Protein AF-0000000066075626 (afdb_homodimer)

Radius of gyration: 26.15 Å; Cα contacts (8 Å, |Δi|>4): 1186; chains: 2; bounding box: 45×78×62 Å

Organism: Lactiplantibacillus plantarum (strain ATCC BAA-793 / NCIMB 8826 / WCFS1) (NCBI:txid220668)

Nearest PDB structures (foldseek):
  1mtz-assembly1_A  TM=9.078E-01  e=2.687E-27  Thermoplasma acidophilum
  1xrl-assembly1_A  TM=9.075E-01  e=3.908E-27  Thermoplasma acidophilum
  1xrr-assembly1_A  TM=9.097E-01  e=1.747E-26  Thermoplasma acidophilum
  1xqx-assembly1_A  TM=9.110E-01  e=3.471E-26  Thermoplasma acidophilum
  1xqv-assembly1_A  TM=8.934E-01  e=1.542E-26  Thermoplasma acidophilum

Sequence (574 aa):
MPFNGYQTYYRIVGDRQSNKTPLVLLHGGPGSTHNYFEGFDDLAAQTGRPIVMYDQLGCGRSSIPDDDQLWQAAMWVAELRALRTYLDLPEIHLLGQSWGGMLAIIYGCDYRPQGIKSLILASTLSSARLWAQEQHRMIRLMSPVDQSAIATAERLQDFTGAAYLTANQHFMTQHASGPITADDPEFLRRSKRVGTTAYNVAWGPNEYNPTGTLADYEYTDRLQYLQMPTLVTSGTDDLCTPLVAKTMVDQLPHATWTLFPRSRHMAFIDENTAYMTRLRHWLAAHDMPFNGYQTYYRIVGDRQSNKTPLVLLHGGPGSTHNYFEGFDDLAAQTGRPIVMYDQLGCGRSSIPDDDQLWQAAMWVAELRALRTYLDLPEIHLLGQSWGGMLAIIYGCDYRPQGIKSLILASTLSSARLWAQEQHRMIRLMSPVDQSAIATAERLQDFTGAAYLTANQHFMTQHASGPITADDPEFLRRSKRVGTTAYNVAWGPNEYNPTGTLADYEYTDRLQYLQMPTLVTSGTDDLCTPLVAKTMVDQLPHATWTLFPRSRHMAFIDENTAYMTRLRHWLAAHD

InterPro domains:
  IPR000073 Alpha/beta hydrolase fold-1 [PF00561] (22-271)
  IPR002410 Peptidase S33 [PR00793] (23-31)
  IPR002410 Peptidase S33 [PR00793] (51-62)
  IPR002410 Peptidase S33 [PR00793] (94-108)
  IPR005945 Proline-specific peptidase [PIRSF005539] (1-287)
  IPR005945 Proline-specific peptidase [TIGR01250] (2-283)
  IPR029058 Alpha/Beta hydrolase fold [G3DSA:3.40.50.1820] (1-287)
  IPR029058 Alpha/Beta hydrolase fold [SSF53474] (3-283)
  IPR050266 AB hydrolase superfamily [PTHR43798] (5-284)

Structure (mmCIF, N/CA/C/O backbone):
data_AF-0000000066075626-model_v1
#
loop_
_entity.id
_entity.type
_entity.pdbx_description
1 polymer 'Proline iminopeptidase'
#
loop_
_atom_site.group_PDB
_atom_site.id
_atom_site.type_symbol
_atom_site.label_atom_id
_atom_site.label_alt_id
_atom_site.label_comp_id
_atom_site.label_asym_id
_atom_site.label_entity_id
_atom_site.label_seq_id
_atom_site.pdbx_PDB_ins_code
_atom_site.Cartn_x
_atom_site.Cartn_y
_atom_site.Cartn_z
_atom_site.occupancy
_atom_site.B_iso_or_equiv
_atom_site.auth_seq_id
_atom_site.auth_comp_id
_atom_site.auth_asym_id
_atom_site.auth_atom_id
_atom_site.pdbx_PDB_model_num
ATOM 1 N N . MET A 1 1 ? 5.383 -37.25 -12.672 1 98.31 1 MET A N 1
ATOM 2 C CA . MET A 1 1 ? 4.355 -37.875 -11.828 1 98.31 1 MET A CA 1
ATOM 3 C C . MET A 1 1 ? 3.074 -38.094 -12.625 1 98.31 1 MET A C 1
ATOM 5 O O . MET A 1 1 ? 2.586 -37.219 -13.312 1 98.31 1 MET A O 1
ATOM 9 N N . PRO A 1 2 ? 2.605 -39.344 -12.594 1 98.19 2 PRO A N 1
ATOM 10 C CA . PRO A 1 2 ? 1.289 -39.531 -13.203 1 98.19 2 PRO A CA 1
ATOM 11 C C . PRO A 1 2 ? 0.173 -38.812 -12.445 1 98.19 2 PRO A C 1
ATOM 13 O O . PRO A 1 2 ? 0.183 -38.781 -11.211 1 98.19 2 PRO A O 1
ATOM 16 N N . PHE A 1 3 ? -0.754 -38.25 -13.25 1 97.94 3 PHE A N 1
ATOM 17 C CA . PHE A 1 3 ? -1.893 -37.562 -12.648 1 97.94 3 PHE A CA 1
ATOM 18 C C . PHE A 1 3 ? -3.098 -37.594 -13.578 1 97.94 3 PHE A C 1
ATOM 20 O O . PHE A 1 3 ? -3.111 -36.906 -14.602 1 97.94 3 PHE A O 1
ATOM 27 N N . ASN A 1 4 ? -4.156 -38.344 -13.266 1 96 4 ASN A N 1
ATOM 28 C CA . ASN A 1 4 ? -5.43 -38.406 -13.977 1 96 4 ASN A CA 1
ATOM 29 C C . ASN A 1 4 ? -5.227 -38.656 -15.469 1 96 4 ASN A C 1
ATOM 31 O O . ASN A 1 4 ? -5.805 -37.938 -16.297 1 96 4 ASN A O 1
ATOM 35 N N . GLY A 1 5 ? -4.363 -39.469 -15.789 1 97.44 5 GLY A N 1
ATOM 36 C CA . GLY A 1 5 ? -4.113 -39.812 -17.188 1 97.44 5 GLY A CA 1
ATOM 37 C C . GLY A 1 5 ? -3.127 -38.875 -17.844 1 97.44 5 GLY A C 1
ATOM 38 O O . GLY A 1 5 ? -2.793 -39.031 -19.016 1 97.44 5 GLY A O 1
ATOM 39 N N . TYR A 1 6 ? -2.67 -37.844 -17.109 1 98.12 6 TYR A N 1
ATOM 40 C CA . TYR A 1 6 ? -1.671 -36.906 -17.578 1 98.12 6 TYR A CA 1
ATOM 41 C C . TYR A 1 6 ? -0.373 -37.031 -16.797 1 98.12 6 TYR A C 1
ATOM 43 O O . TYR A 1 6 ? -0.184 -38 -16.047 1 98.12 6 TYR A O 1
ATOM 51 N N . GLN A 1 7 ? 0.55 -36.125 -17.109 1 98.44 7 GLN A N 1
ATOM 52 C CA . GLN A 1 7 ? 1.837 -36.125 -16.422 1 98.44 7 GLN A CA 1
ATOM 53 C C . GLN A 1 7 ? 2.17 -34.75 -15.891 1 98.44 7 GLN A C 1
ATOM 55 O O . GLN A 1 7 ? 1.981 -33.75 -16.578 1 98.44 7 GLN A O 1
ATOM 60 N N . THR A 1 8 ? 2.602 -34.719 -14.68 1 98.62 8 THR A N 1
ATOM 61 C CA . THR A 1 8 ? 3.082 -33.5 -14.047 1 98.62 8 THR A CA 1
ATOM 62 C C . THR A 1 8 ? 4.602 -33.531 -13.898 1 98.62 8 THR A C 1
ATOM 64 O O . THR A 1 8 ? 5.156 -34.469 -13.336 1 98.62 8 THR A O 1
ATOM 67 N N . TYR A 1 9 ? 5.238 -32.562 -14.453 1 98.75 9 TYR A N 1
ATOM 68 C CA . TYR A 1 9 ? 6.676 -32.406 -14.258 1 98.75 9 TYR A CA 1
ATOM 69 C C . TYR A 1 9 ? 6.969 -31.75 -12.906 1 98.75 9 TYR A C 1
A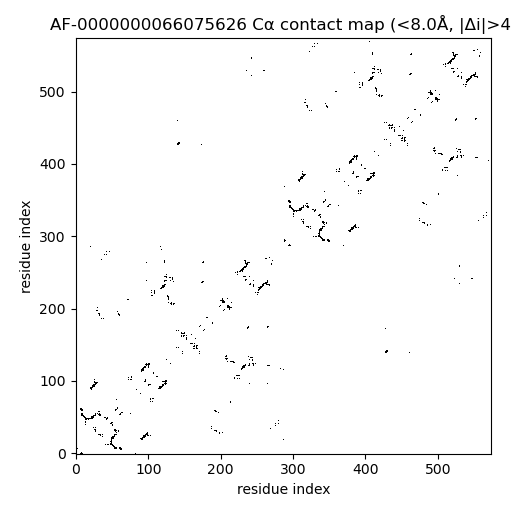TOM 71 O O . TYR A 1 9 ? 6.305 -30.781 -12.516 1 98.75 9 TYR A O 1
ATOM 79 N N . TYR A 1 10 ? 7.926 -32.281 -12.188 1 98.56 10 TYR A N 1
ATOM 80 C CA . TYR A 1 10 ? 8.398 -31.641 -10.961 1 98.56 10 TYR A CA 1
ATOM 81 C C . TYR A 1 10 ? 9.922 -31.656 -10.891 1 98.56 10 TYR A C 1
ATOM 83 O O . TYR A 1 10 ? 10.57 -32.438 -11.578 1 98.56 10 TYR A O 1
ATOM 91 N N . ARG A 1 11 ? 10.461 -30.719 -10.133 1 98.25 11 ARG A N 1
ATOM 92 C CA . ARG A 1 11 ? 11.883 -30.562 -9.859 1 98.25 11 ARG A CA 1
ATOM 93 C C . ARG A 1 11 ? 12.141 -30.406 -8.367 1 98.25 11 ARG A C 1
ATOM 95 O O . ARG A 1 11 ? 11.445 -29.656 -7.684 1 98.25 11 ARG A O 1
ATOM 102 N N . ILE A 1 12 ? 13.031 -31.219 -7.828 1 98 12 ILE A N 1
ATOM 103 C CA . ILE A 1 12 ? 13.445 -31.109 -6.434 1 98 12 ILE A CA 1
ATOM 104 C C . ILE A 1 12 ? 14.898 -30.656 -6.359 1 98 12 ILE A C 1
ATOM 106 O O . ILE A 1 12 ? 15.766 -31.219 -7.039 1 98 12 ILE A O 1
ATOM 110 N N . VAL A 1 13 ? 15.117 -29.656 -5.641 1 97.56 13 VAL A N 1
ATOM 111 C CA . VAL A 1 13 ? 16.469 -29.203 -5.355 1 97.56 13 VAL A CA 1
ATOM 112 C C . VAL A 1 13 ? 16.75 -29.312 -3.855 1 97.56 13 VAL A C 1
ATOM 114 O O . VAL A 1 13 ? 15.828 -29.203 -3.041 1 97.56 13 VAL A O 1
ATOM 117 N N . GLY A 1 14 ? 17.969 -29.531 -3.482 1 94.56 14 GLY A N 1
ATOM 118 C CA . GLY A 1 14 ? 18.312 -29.719 -2.082 1 94.56 14 GLY A CA 1
ATOM 119 C C . GLY A 1 14 ? 18.391 -31.172 -1.671 1 94.56 14 GLY A C 1
ATOM 120 O O . GLY A 1 14 ? 18.359 -32.062 -2.521 1 94.56 14 GLY A O 1
ATOM 121 N N . ASP A 1 15 ? 18.5 -31.469 -0.372 1 90.25 15 ASP A N 1
ATOM 122 C CA . ASP A 1 15 ? 18.688 -32.812 0.186 1 90.25 15 ASP A CA 1
ATOM 123 C C . ASP A 1 15 ? 17.359 -33.406 0.667 1 90.25 15 ASP A C 1
ATOM 125 O O . ASP A 1 15 ? 16.797 -32.938 1.667 1 90.25 15 ASP A O 1
ATOM 129 N N . ARG A 1 16 ? 16.922 -34.406 0.054 1 90.25 16 ARG A N 1
ATOM 130 C CA . ARG A 1 16 ? 15.641 -35.031 0.417 1 90.25 16 ARG A CA 1
ATOM 131 C C . ARG A 1 16 ? 15.727 -35.719 1.777 1 90.25 16 ARG A C 1
ATOM 133 O O . ARG A 1 16 ? 14.703 -36 2.402 1 90.25 16 ARG A O 1
ATOM 140 N N . GLN A 1 17 ? 16.969 -35.938 2.18 1 90.88 17 GLN A N 1
ATOM 141 C CA . GLN A 1 17 ? 17.172 -36.594 3.473 1 90.88 17 GLN A CA 1
ATOM 142 C C . GLN A 1 17 ? 17.359 -35.562 4.582 1 90.88 17 GLN A C 1
ATOM 144 O O . GLN A 1 17 ? 17.578 -35.906 5.738 1 90.88 17 GLN A O 1
ATOM 149 N N . SER A 1 18 ? 17.234 -34.375 4.164 1 93.62 18 SER A N 1
ATOM 150 C CA . SER A 1 18 ? 17.375 -33.281 5.133 1 93.62 18 SER A CA 1
ATOM 151 C C . SER A 1 18 ? 16.297 -33.344 6.199 1 93.62 18 SER A C 1
ATOM 153 O O . SER A 1 18 ? 15.18 -33.812 5.934 1 93.62 18 SER A O 1
ATOM 155 N N . ASN A 1 19 ? 16.641 -32.875 7.371 1 93.81 19 ASN A N 1
ATOM 156 C CA . ASN A 1 19 ? 15.656 -32.781 8.445 1 93.81 19 ASN A CA 1
ATOM 157 C C . ASN A 1 19 ? 14.836 -31.516 8.359 1 93.81 19 ASN A C 1
ATOM 159 O O . ASN A 1 19 ? 13.906 -31.312 9.141 1 93.81 19 ASN A O 1
ATOM 163 N N . LYS A 1 20 ? 15.164 -30.672 7.402 1 96.75 20 LYS A N 1
ATOM 164 C CA . LYS A 1 20 ? 14.398 -29.453 7.188 1 96.75 20 LYS A CA 1
ATOM 165 C C . LYS A 1 20 ? 13.094 -29.75 6.445 1 96.75 20 LYS A C 1
ATOM 167 O O . LYS A 1 20 ? 13.062 -30.578 5.543 1 96.75 20 LYS A O 1
ATOM 172 N N . THR A 1 21 ? 12.023 -29.078 6.93 1 97.75 21 THR A N 1
ATOM 173 C CA . THR A 1 21 ? 10.742 -29.234 6.262 1 97.75 21 THR A CA 1
ATOM 174 C C . THR A 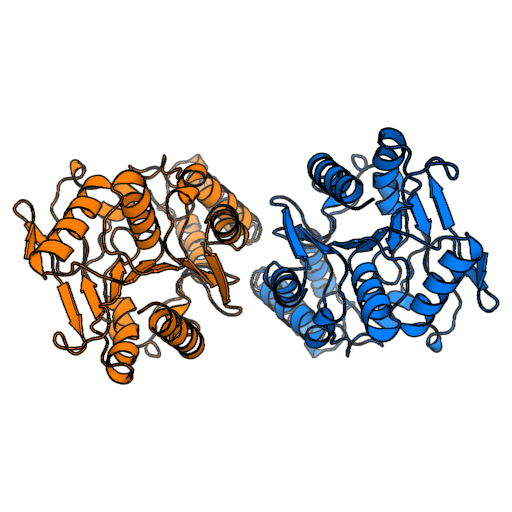1 21 ? 10.82 -28.766 4.812 1 97.75 21 THR A C 1
ATOM 176 O O . THR A 1 21 ? 11.305 -27.656 4.539 1 97.75 21 THR A O 1
ATOM 179 N N . PRO A 1 22 ? 10.367 -29.547 3.848 1 98.44 22 PRO A N 1
ATOM 180 C CA . PRO A 1 22 ? 10.406 -29.156 2.439 1 98.44 22 PRO A CA 1
ATOM 181 C C . PRO A 1 22 ? 9.547 -27.922 2.154 1 98.44 22 PRO A C 1
ATOM 183 O O . PRO A 1 22 ? 8.516 -27.734 2.803 1 98.44 22 PRO A O 1
ATOM 186 N N . LEU A 1 23 ? 10.016 -27.125 1.244 1 98.81 23 LEU A N 1
ATOM 187 C CA . LEU A 1 23 ? 9.258 -26 0.707 1 98.81 23 LEU A CA 1
ATOM 188 C C . LEU A 1 23 ? 8.68 -26.344 -0.665 1 98.81 23 LEU A C 1
ATOM 190 O O . LEU A 1 23 ? 9.43 -26.672 -1.589 1 98.81 23 LEU A O 1
ATOM 194 N N . VAL A 1 24 ? 7.375 -26.312 -0.813 1 98.94 24 VAL A N 1
ATOM 195 C CA . VAL A 1 24 ? 6.707 -26.547 -2.09 1 98.94 24 VAL A CA 1
ATOM 196 C C . VAL A 1 24 ? 6.277 -25.219 -2.693 1 98.94 24 VAL A C 1
ATOM 198 O O . VAL A 1 24 ? 5.676 -24.375 -2.012 1 98.94 24 VAL A O 1
ATOM 201 N N . LEU A 1 25 ? 6.598 -25 -3.955 1 98.94 25 LEU A N 1
ATOM 202 C CA . LEU A 1 25 ? 6.34 -23.734 -4.637 1 98.94 25 LEU A CA 1
ATOM 203 C C . LEU A 1 25 ? 5.234 -23.906 -5.672 1 98.94 25 LEU A C 1
ATOM 205 O O . LEU A 1 25 ? 5.293 -24.797 -6.516 1 98.94 25 LEU A O 1
ATOM 209 N N . LEU A 1 26 ? 4.262 -23.016 -5.59 1 98.88 26 LEU A N 1
ATOM 210 C CA . LEU A 1 26 ? 3.162 -22.969 -6.551 1 98.88 26 LEU A CA 1
ATOM 211 C C . LEU A 1 26 ? 3.277 -21.734 -7.434 1 98.88 26 LEU A C 1
ATOM 213 O O . LEU A 1 26 ? 3.078 -20.609 -6.969 1 98.88 26 LEU A O 1
ATOM 217 N N . HIS A 1 27 ? 3.557 -21.969 -8.719 1 98.56 27 HIS A N 1
ATOM 218 C CA . HIS A 1 27 ? 3.816 -20.844 -9.609 1 98.56 27 HIS A CA 1
ATOM 219 C C . HIS A 1 27 ? 2.52 -20.141 -10.016 1 98.56 27 HIS A C 1
ATOM 221 O O . HIS A 1 27 ? 1.431 -20.688 -9.812 1 98.56 27 HIS A O 1
ATOM 227 N N . GLY A 1 28 ? 2.68 -18.922 -10.523 1 97.25 28 GLY A N 1
ATOM 228 C CA . GLY A 1 28 ? 1.556 -18.094 -10.922 1 97.25 28 GLY A CA 1
ATOM 229 C C . GLY A 1 28 ? 1.048 -18.406 -12.312 1 97.25 28 GLY A C 1
ATOM 230 O O . GLY A 1 28 ? 1.459 -19.406 -12.922 1 97.25 28 GLY A O 1
ATOM 231 N N . GLY A 1 29 ? 0.07 -17.641 -12.766 1 89.5 29 GLY A N 1
ATOM 232 C CA . GLY A 1 29 ? -0.61 -17.797 -14.039 1 89.5 29 GLY A CA 1
ATOM 233 C C . GLY A 1 29 ? -2.115 -17.641 -13.938 1 89.5 29 GLY A C 1
ATOM 234 O O . GLY A 1 29 ? -2.602 -16.594 -13.484 1 89.5 29 GLY A O 1
ATOM 235 N N . PRO A 1 30 ? -2.82 -18.828 -14 1 88.94 30 PRO A N 1
ATOM 236 C CA . PRO A 1 30 ? -2.242 -20.125 -14.367 1 88.94 30 PRO A CA 1
ATOM 237 C C . PRO A 1 30 ? -1.493 -20.094 -15.695 1 88.94 30 PRO A C 1
ATOM 239 O O . PRO A 1 30 ? -1.676 -19.156 -16.484 1 88.94 30 PRO A O 1
ATOM 242 N N . GLY A 1 31 ? -0.599 -20.953 -15.844 1 92.44 31 GLY A N 1
ATOM 243 C CA . GLY A 1 31 ? 0.015 -21.125 -17.156 1 92.44 31 GLY A CA 1
ATOM 244 C C . GLY A 1 31 ? 1.416 -20.547 -17.234 1 92.44 31 GLY A C 1
ATOM 245 O O . GLY A 1 31 ? 2.035 -20.562 -18.297 1 92.44 31 GLY A O 1
ATOM 246 N N . SER A 1 32 ? 1.823 -20 -16.141 1 93.88 32 SER A N 1
ATOM 247 C CA . SER A 1 32 ? 3.244 -19.656 -16.141 1 93.88 32 SER A CA 1
ATOM 248 C C . SER A 1 32 ? 4.105 -20.922 -16.219 1 93.88 32 SER A C 1
ATOM 250 O O . SER A 1 32 ? 3.842 -21.812 -17.016 1 93.88 32 SER A O 1
ATOM 252 N N . THR A 1 33 ? 5.117 -21.203 -15.516 1 96.69 33 THR A N 1
ATOM 253 C CA . THR A 1 33 ? 6.004 -22.344 -15.312 1 96.69 33 THR A CA 1
ATOM 254 C C . THR A 1 33 ? 6.859 -22.156 -14.07 1 96.69 33 THR A C 1
ATOM 256 O O . THR A 1 33 ? 6.859 -21.078 -13.469 1 96.69 33 THR A O 1
ATOM 259 N N . HIS A 1 34 ? 7.504 -23.203 -13.719 1 97.75 34 HIS A N 1
ATOM 260 C CA . HIS A 1 34 ? 8.297 -23.141 -12.5 1 97.75 34 HIS A CA 1
ATOM 261 C C . HIS A 1 34 ? 9.578 -22.344 -12.711 1 97.75 34 HIS A C 1
ATOM 263 O O . HIS A 1 34 ? 10.289 -22.031 -11.75 1 97.75 34 HIS A O 1
ATOM 269 N N . ASN A 1 35 ? 9.992 -21.938 -13.914 1 96.94 35 ASN A N 1
ATOM 270 C CA . ASN A 1 35 ? 11.312 -21.438 -14.273 1 96.94 35 ASN A CA 1
ATOM 271 C C . ASN A 1 35 ? 11.766 -20.312 -13.352 1 96.94 35 ASN A C 1
ATOM 273 O O . ASN A 1 35 ? 12.914 -20.297 -12.914 1 96.94 35 ASN A O 1
ATOM 277 N N . TYR A 1 36 ? 10.828 -19.391 -13.094 1 96.62 36 TYR A N 1
ATOM 278 C CA . TYR A 1 36 ? 11.258 -18.234 -12.312 1 96.62 36 TYR A CA 1
ATOM 279 C C . TYR A 1 36 ? 11.531 -18.625 -10.867 1 96.62 36 TYR A C 1
ATOM 281 O O . TYR A 1 36 ? 12.188 -17.891 -10.125 1 96.62 36 TYR A O 1
ATOM 289 N N . PHE A 1 37 ? 11.078 -19.781 -10.453 1 98.19 37 PHE A N 1
ATOM 290 C CA . PHE A 1 37 ? 11.336 -20.266 -9.102 1 98.19 37 PHE A CA 1
ATOM 291 C C . PHE A 1 37 ? 12.727 -20.875 -9 1 98.19 37 PHE A C 1
ATOM 293 O O . PHE A 1 37 ? 13.211 -21.156 -7.902 1 98.19 37 PHE A O 1
ATOM 300 N N . GLU A 1 38 ? 13.391 -21.094 -10.109 1 98.06 38 GLU A N 1
ATOM 301 C CA . GLU A 1 38 ? 14.758 -21.594 -10.047 1 98.06 38 GLU A CA 1
ATOM 302 C C . GLU A 1 38 ? 15.68 -20.625 -9.312 1 98.06 38 GLU A C 1
ATOM 304 O O . GLU A 1 38 ? 16.781 -20.984 -8.898 1 98.06 38 GLU A O 1
ATOM 309 N N . GLY A 1 39 ? 15.195 -19.406 -9.141 1 96.69 39 GLY A N 1
ATOM 310 C CA . GLY A 1 39 ? 15.883 -18.438 -8.297 1 96.69 39 GLY A CA 1
ATOM 311 C C . GLY A 1 39 ? 15.984 -18.875 -6.848 1 96.69 39 GLY A C 1
ATOM 312 O O . GLY A 1 39 ? 16.766 -18.328 -6.078 1 96.69 39 GLY A O 1
ATOM 313 N N . PHE A 1 40 ? 15.227 -19.875 -6.465 1 98.12 40 PHE A N 1
ATOM 314 C CA . PHE A 1 40 ? 15.211 -20.375 -5.098 1 98.12 40 PHE A CA 1
ATOM 315 C C . PHE A 1 40 ? 16.281 -21.438 -4.906 1 98.12 40 PHE A C 1
ATOM 317 O O . PHE A 1 40 ? 16.5 -21.922 -3.789 1 98.12 40 PHE A O 1
ATOM 324 N N . ASP A 1 41 ? 17.016 -21.859 -5.941 1 97.62 41 ASP A N 1
ATOM 325 C CA . ASP A 1 41 ? 18.031 -22.891 -5.848 1 97.62 41 ASP A CA 1
ATOM 326 C C . ASP A 1 41 ? 19.094 -22.516 -4.816 1 97.62 41 ASP A C 1
ATOM 328 O O . ASP A 1 41 ? 19.594 -23.391 -4.09 1 97.62 41 ASP A O 1
ATOM 332 N N . ASP A 1 42 ? 19.422 -21.25 -4.789 1 95.62 42 ASP A N 1
ATOM 333 C CA . ASP A 1 42 ? 20.438 -20.797 -3.852 1 95.62 42 ASP A CA 1
ATOM 334 C C . ASP A 1 42 ? 19.969 -20.969 -2.406 1 95.62 42 ASP A C 1
ATOM 336 O O . ASP A 1 42 ? 20.781 -21.234 -1.518 1 95.62 42 ASP A O 1
ATOM 340 N N . LEU A 1 43 ? 18.719 -20.766 -2.203 1 97.06 43 LEU A N 1
ATOM 341 C CA . LEU A 1 43 ? 18.156 -20.984 -0.871 1 97.06 43 LEU A CA 1
ATOM 342 C C . LEU A 1 43 ? 18.344 -22.422 -0.437 1 97.06 43 LEU A C 1
ATOM 344 O O . LEU A 1 43 ? 18.719 -22.703 0.708 1 97.06 43 LEU A O 1
ATOM 348 N N . ALA A 1 44 ? 18.094 -23.359 -1.326 1 97.06 44 ALA A N 1
ATOM 349 C CA . ALA A 1 44 ? 18.297 -24.781 -1.053 1 97.06 44 ALA A CA 1
ATOM 350 C C . ALA A 1 44 ? 19.766 -25.078 -0.751 1 97.06 44 ALA A C 1
ATOM 352 O O . ALA A 1 44 ? 20.062 -25.828 0.177 1 97.06 44 ALA A O 1
ATOM 353 N N . ALA A 1 45 ? 20.609 -24.484 -1.546 1 95.25 45 ALA A N 1
ATOM 354 C CA . ALA A 1 45 ? 22.047 -24.703 -1.376 1 95.25 45 ALA A CA 1
ATOM 355 C C . ALA A 1 45 ? 22.531 -24.188 -0.023 1 95.25 45 ALA A C 1
ATOM 357 O O . ALA A 1 45 ? 23.359 -24.812 0.632 1 95.25 45 ALA A O 1
ATOM 358 N N . GLN A 1 46 ? 21.984 -23.109 0.403 1 95.19 46 GLN A N 1
ATOM 359 C CA . GLN A 1 46 ? 22.438 -22.453 1.622 1 95.19 46 GLN A CA 1
ATOM 360 C C . GLN A 1 46 ? 21.859 -23.125 2.861 1 95.19 46 GLN A C 1
ATOM 362 O O . GLN A 1 46 ? 22.5 -23.141 3.918 1 95.19 46 GLN A O 1
ATOM 367 N N . THR A 1 47 ? 20.734 -23.703 2.74 1 95.88 47 THR A N 1
ATOM 368 C CA . THR A 1 47 ? 20.047 -24.156 3.943 1 95.88 47 THR A CA 1
ATOM 369 C C . THR A 1 47 ? 19.984 -25.672 3.994 1 95.88 47 THR A C 1
ATOM 371 O O . THR A 1 47 ? 19.703 -26.266 5.043 1 95.88 47 THR A O 1
ATOM 374 N N . GLY A 1 48 ? 20.156 -26.328 2.816 1 95.5 48 GLY A N 1
ATOM 375 C CA . GLY A 1 48 ? 19.953 -27.766 2.713 1 95.5 48 GLY A CA 1
ATOM 376 C C . GLY A 1 48 ? 18.5 -28.172 2.656 1 95.5 48 GLY A C 1
ATOM 377 O O . GLY A 1 48 ? 18.188 -29.359 2.662 1 95.5 48 GLY A O 1
ATOM 378 N N . ARG A 1 49 ? 17.609 -27.234 2.621 1 97.5 49 ARG A N 1
ATOM 379 C CA . ARG A 1 49 ? 16.172 -27.484 2.6 1 97.5 49 ARG A CA 1
ATOM 380 C C . ARG A 1 49 ? 15.727 -27.984 1.227 1 97.5 49 ARG A C 1
ATOM 382 O O . ARG A 1 49 ? 16.047 -27.359 0.208 1 97.5 49 ARG A O 1
ATOM 389 N N . PRO A 1 50 ? 15.008 -29.094 1.192 1 98 50 PRO A N 1
ATOM 390 C CA . PRO A 1 50 ? 14.453 -29.469 -0.106 1 98 50 PRO A CA 1
ATOM 391 C C . PRO A 1 50 ? 13.414 -28.484 -0.616 1 98 50 PRO A C 1
ATOM 393 O O . PRO A 1 50 ? 12.531 -28.047 0.142 1 98 50 PRO A O 1
ATOM 396 N N . ILE A 1 51 ? 13.547 -28.109 -1.806 1 98.75 51 ILE A N 1
ATOM 397 C CA . ILE A 1 51 ? 12.578 -27.25 -2.473 1 98.75 51 ILE A CA 1
ATOM 398 C C . ILE A 1 51 ? 11.969 -27.984 -3.664 1 98.75 51 ILE A C 1
ATOM 400 O O . ILE A 1 51 ? 12.695 -28.484 -4.523 1 98.75 51 ILE A O 1
ATOM 404 N N . VAL A 1 52 ? 10.688 -28.062 -3.65 1 98.75 52 VAL A N 1
ATOM 405 C CA . VAL A 1 52 ? 9.945 -28.734 -4.707 1 98.75 52 VAL A CA 1
ATOM 406 C C . VAL A 1 52 ? 9.203 -27.719 -5.562 1 98.75 52 VAL A C 1
ATOM 408 O O . VAL A 1 52 ? 8.461 -26.875 -5.035 1 98.75 52 VAL A O 1
ATOM 411 N N . MET A 1 53 ? 9.414 -27.719 -6.793 1 98.81 53 MET A N 1
ATOM 412 C CA . MET A 1 53 ? 8.664 -26.922 -7.762 1 98.81 53 MET A CA 1
ATOM 413 C C . MET A 1 53 ? 8.156 -27.781 -8.906 1 98.81 53 MET A C 1
ATOM 415 O O . MET A 1 53 ? 8.688 -28.875 -9.148 1 98.81 53 MET A O 1
ATOM 419 N N . TYR A 1 54 ? 7.148 -27.344 -9.562 1 98.69 54 TYR A N 1
ATOM 420 C CA . TYR A 1 54 ? 6.586 -28.141 -10.648 1 98.69 54 TYR A CA 1
ATOM 421 C C . TYR A 1 54 ? 5.824 -27.266 -11.633 1 98.69 54 TYR A C 1
ATOM 423 O O . TYR A 1 54 ? 5.559 -26.094 -11.344 1 98.69 54 TYR A O 1
ATOM 431 N N . ASP A 1 55 ? 5.691 -27.734 -12.828 1 98.75 55 ASP A N 1
ATOM 432 C CA . ASP A 1 55 ? 4.797 -27.109 -13.805 1 98.75 55 ASP A CA 1
ATOM 433 C C . ASP A 1 55 ? 3.369 -27.641 -13.648 1 98.75 55 ASP A C 1
ATOM 435 O O . ASP A 1 55 ? 3.109 -28.828 -13.867 1 98.75 55 ASP A O 1
ATOM 439 N N . GLN A 1 56 ? 2.492 -26.781 -13.273 1 98.56 56 GLN A N 1
ATOM 440 C CA . GLN A 1 56 ? 1.091 -27.172 -13.172 1 98.56 56 GLN A CA 1
ATOM 441 C C . GLN A 1 56 ? 0.569 -27.703 -14.5 1 98.56 56 GLN A C 1
ATOM 443 O O . GLN A 1 56 ? 1.055 -27.312 -15.562 1 98.56 56 GLN A O 1
ATOM 448 N N . LEU A 1 57 ? -0.401 -28.594 -14.391 1 98.25 57 LEU A N 1
ATOM 449 C CA . LEU A 1 57 ? -1.04 -29.078 -15.609 1 98.25 57 LEU A CA 1
ATOM 450 C C . LEU A 1 57 ? -1.444 -27.922 -16.516 1 98.25 57 LEU A C 1
ATOM 452 O O . LEU A 1 57 ? -2.002 -26.922 -16.047 1 98.25 57 LEU A O 1
ATOM 456 N N . GLY A 1 58 ? -1.092 -28.031 -17.797 1 97.94 58 GLY A N 1
ATOM 457 C CA . GLY A 1 58 ? -1.494 -27.016 -18.75 1 9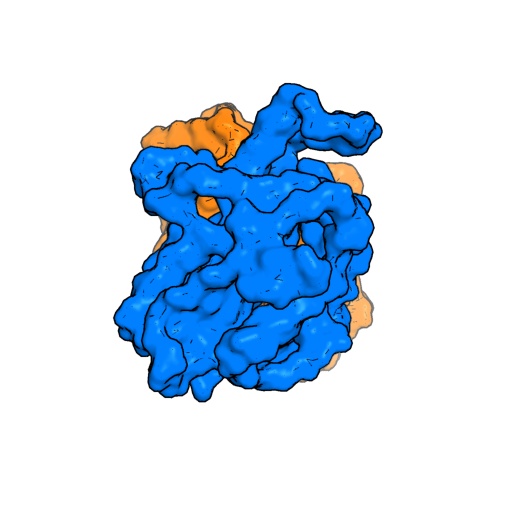7.94 58 GLY A CA 1
ATOM 458 C C . GLY A 1 58 ? -0.362 -26.078 -19.141 1 97.94 58 GLY A C 1
ATOM 459 O O . GLY A 1 58 ? -0.559 -25.156 -19.922 1 97.94 58 GLY A O 1
ATOM 460 N N . CYS A 1 59 ? 0.932 -26.344 -18.672 1 97.75 59 CYS A N 1
ATOM 461 C CA . CYS A 1 59 ? 2.033 -25.453 -19.031 1 97.75 59 CYS A CA 1
ATOM 462 C C . CYS A 1 59 ? 3.375 -26.156 -18.859 1 97.75 59 CYS A C 1
ATOM 464 O O . CYS A 1 59 ? 3.436 -27.281 -18.344 1 97.75 59 CYS A O 1
ATOM 466 N N . GLY A 1 60 ? 4.367 -25.547 -19.453 1 97.94 60 GLY A N 1
ATOM 467 C CA . GLY A 1 60 ? 5.742 -25.969 -19.25 1 97.94 60 GLY A CA 1
ATOM 468 C C . GLY A 1 60 ? 6.027 -27.375 -19.75 1 97.94 60 GLY A C 1
ATOM 469 O O . GLY A 1 60 ? 5.742 -27.688 -20.891 1 97.94 60 GLY A O 1
ATOM 470 N N . ARG A 1 61 ? 6.605 -28.188 -18.797 1 98.12 61 ARG A N 1
ATOM 471 C CA . ARG A 1 61 ? 7.02 -29.547 -19.156 1 98.12 61 ARG A CA 1
ATOM 472 C C . ARG A 1 61 ? 5.941 -30.562 -18.781 1 98.12 61 ARG A C 1
ATOM 474 O O . ARG A 1 61 ? 6.082 -31.75 -19.047 1 98.12 61 ARG A O 1
ATOM 481 N N . SER A 1 62 ? 4.859 -30.078 -18.219 1 98.56 62 SER A N 1
ATOM 482 C CA . SER A 1 62 ? 3.715 -30.938 -17.891 1 98.56 62 SER A CA 1
ATOM 483 C C . SER A 1 62 ? 2.791 -31.094 -19.109 1 98.56 62 SER A C 1
ATOM 485 O O . SER A 1 62 ? 2.967 -30.406 -20.109 1 98.56 62 SER A O 1
ATOM 487 N N . SER A 1 63 ? 1.834 -32.062 -18.969 1 98.31 63 SER A N 1
ATOM 488 C CA . SER A 1 63 ? 0.856 -32.25 -20.031 1 98.31 63 SER A CA 1
ATOM 489 C C . SER A 1 63 ? 0.047 -30.984 -20.281 1 98.31 63 SER A C 1
ATOM 491 O O . SER A 1 63 ? -0.319 -30.281 -19.328 1 98.31 63 SER A O 1
ATOM 493 N N . ILE A 1 64 ? -0.205 -30.688 -21.5 1 97.44 64 ILE A N 1
ATOM 494 C CA . ILE A 1 64 ? -1.022 -29.547 -21.906 1 97.44 64 ILE A CA 1
ATOM 495 C C . ILE A 1 64 ? -2.201 -30.031 -22.75 1 97.44 64 ILE A C 1
ATOM 497 O O . ILE A 1 64 ? -2.236 -29.812 -23.969 1 97.44 64 ILE A O 1
ATOM 501 N N . PRO A 1 65 ? -3.094 -30.625 -22.094 1 95.5 65 PRO A N 1
ATOM 502 C CA . PRO A 1 65 ? -4.234 -31.156 -22.828 1 95.5 65 PRO A CA 1
ATOM 503 C C . PRO A 1 65 ? -5.078 -30.062 -23.484 1 95.5 65 PRO A C 1
ATOM 505 O O . PRO A 1 65 ? -5.133 -28.938 -22.984 1 95.5 65 PRO A O 1
ATOM 508 N N . ASP A 1 66 ? -5.719 -30.422 -24.594 1 92.75 66 ASP A N 1
ATOM 509 C CA . ASP A 1 66 ? -6.652 -29.531 -25.281 1 92.75 66 ASP A CA 1
ATOM 510 C C . ASP A 1 66 ? -8.086 -29.766 -24.797 1 92.75 66 ASP A C 1
ATOM 512 O O . ASP A 1 66 ? -8.922 -30.281 -25.531 1 92.75 66 ASP A O 1
ATOM 516 N N . ASP A 1 67 ? -8.344 -29.5 -23.578 1 95 67 ASP A N 1
ATOM 517 C CA . ASP A 1 67 ? -9.641 -29.656 -22.938 1 95 67 ASP A CA 1
ATOM 518 C C . ASP A 1 67 ? -9.898 -28.516 -21.953 1 95 67 ASP A C 1
ATOM 520 O O . ASP A 1 67 ? -9.477 -28.578 -20.797 1 95 67 ASP A O 1
ATOM 524 N N . ASP A 1 68 ? -10.727 -27.594 -22.359 1 94.5 68 ASP A N 1
ATOM 525 C CA . ASP A 1 68 ? -10.977 -26.375 -21.594 1 94.5 68 ASP A CA 1
ATOM 526 C C . ASP A 1 68 ? -11.672 -26.688 -20.266 1 94.5 68 ASP A C 1
ATOM 528 O O . ASP A 1 68 ? -11.617 -25.891 -19.328 1 94.5 68 ASP A O 1
ATOM 532 N N . GLN A 1 69 ? -12.328 -27.797 -20.188 1 95.5 69 GLN A N 1
ATOM 533 C CA . GLN A 1 69 ? -13.094 -28.141 -19 1 95.5 69 GLN A CA 1
ATOM 534 C C . GLN A 1 69 ? -12.18 -28.453 -17.828 1 95.5 69 GLN A C 1
ATOM 536 O O . GLN A 1 69 ? -12.617 -28.469 -16.672 1 95.5 69 GLN A O 1
ATOM 541 N N . LEU A 1 70 ? -10.922 -28.688 -18.141 1 96.06 70 LEU A N 1
ATOM 542 C CA . LEU A 1 70 ? -9.961 -29.078 -17.109 1 96.06 70 LEU A CA 1
ATOM 543 C C . LEU A 1 70 ? -9.508 -27.859 -16.312 1 96.06 70 LEU A C 1
ATOM 545 O O . LEU A 1 70 ? -8.961 -28 -15.219 1 96.06 70 LEU A O 1
ATOM 549 N N . TRP A 1 71 ? -9.672 -26.672 -16.875 1 97.06 71 TRP A N 1
ATOM 550 C CA . TRP A 1 71 ? -9.078 -25.484 -16.266 1 97.06 71 TRP A CA 1
ATOM 551 C C . TRP A 1 71 ? -10.008 -24.891 -15.219 1 97.06 71 TRP A C 1
ATOM 553 O O . TRP A 1 71 ? -10.523 -23.781 -15.391 1 97.06 71 TRP A O 1
ATOM 563 N N . GLN A 1 72 ? -10.078 -25.688 -14.164 1 96.94 72 GLN A N 1
ATOM 564 C CA . GLN A 1 72 ? -10.789 -25.391 -12.93 1 96.94 72 GLN A CA 1
ATOM 565 C C . GLN A 1 72 ? -9.852 -25.469 -11.727 1 96.94 72 GLN A C 1
ATOM 567 O O . GLN A 1 72 ? -8.945 -26.312 -11.695 1 96.94 72 GLN A O 1
ATOM 572 N N . ALA A 1 73 ? -10.188 -24.656 -10.727 1 97.88 73 ALA A N 1
ATOM 573 C CA . ALA A 1 73 ? -9.344 -24.656 -9.539 1 97.88 73 ALA A CA 1
ATOM 574 C C . ALA A 1 73 ? -9.219 -26.047 -8.945 1 97.88 73 ALA A C 1
ATOM 576 O O . ALA A 1 73 ? -8.141 -26.453 -8.492 1 97.88 73 ALA A O 1
ATOM 577 N N . ALA A 1 74 ? -10.273 -26.797 -9 1 97.94 74 ALA A N 1
ATOM 578 C CA . ALA A 1 74 ? -10.312 -28.109 -8.391 1 97.94 74 ALA A CA 1
ATOM 579 C C . ALA A 1 74 ? -9.289 -29.047 -9.023 1 97.94 74 ALA A C 1
ATOM 581 O O . ALA A 1 74 ? -8.719 -29.906 -8.352 1 97.94 74 ALA A O 1
ATOM 582 N N . MET A 1 75 ? -9.086 -28.891 -10.32 1 98 75 MET A N 1
ATOM 583 C CA . MET A 1 75 ? -8.109 -29.719 -11.023 1 98 75 MET A CA 1
ATOM 584 C C . MET A 1 75 ? -6.707 -29.484 -10.469 1 98 75 MET A C 1
ATOM 586 O O . MET A 1 75 ? -5.98 -30.453 -10.195 1 98 75 MET A O 1
ATOM 590 N N . TRP A 1 76 ? -6.359 -28.266 -10.273 1 98.5 76 TRP A N 1
ATOM 591 C CA . TRP A 1 76 ? -5.012 -27.938 -9.82 1 98.5 76 TRP A CA 1
ATOM 592 C C . TRP A 1 76 ? -4.84 -28.297 -8.344 1 98.5 76 TRP A C 1
ATOM 594 O O . TRP A 1 76 ? -3.744 -28.656 -7.91 1 98.5 76 TRP A O 1
ATOM 604 N N . VAL A 1 77 ? -5.895 -28.188 -7.527 1 98.69 77 VAL A N 1
ATOM 605 C CA . VAL A 1 77 ? -5.832 -28.625 -6.137 1 98.69 77 VAL A CA 1
ATOM 606 C C . VAL A 1 77 ? -5.574 -30.125 -6.074 1 98.69 77 VAL A C 1
ATOM 608 O O . VAL A 1 77 ? -4.75 -30.578 -5.285 1 98.69 77 VAL A O 1
ATOM 611 N N . ALA A 1 78 ? -6.297 -30.859 -6.918 1 98.69 78 ALA A N 1
ATOM 612 C CA . ALA A 1 78 ? -6.102 -32.312 -6.969 1 98.69 78 ALA A CA 1
ATOM 613 C C . ALA A 1 78 ? -4.664 -32.656 -7.348 1 98.69 78 ALA A C 1
ATOM 615 O O . ALA A 1 78 ? -4.094 -33.625 -6.832 1 98.69 78 ALA A O 1
ATOM 616 N N . GLU A 1 79 ? -4.148 -31.906 -8.258 1 98.75 79 GLU A N 1
ATOM 617 C CA . GLU A 1 79 ? -2.771 -32.125 -8.688 1 98.75 79 GLU A CA 1
ATOM 618 C C . GLU A 1 79 ? -1.791 -31.906 -7.543 1 98.75 79 GLU A C 1
ATOM 620 O O . GLU A 1 79 ? -0.848 -32.688 -7.367 1 98.75 79 GLU A O 1
ATOM 625 N N . LEU A 1 80 ? -1.976 -30.828 -6.762 1 98.81 80 LEU A N 1
ATOM 626 C CA . LEU A 1 80 ? -1.138 -30.531 -5.605 1 98.81 80 LEU A CA 1
ATOM 627 C C . LEU A 1 80 ? -1.214 -31.656 -4.582 1 98.81 80 LEU A C 1
ATOM 629 O O . LEU A 1 80 ? -0.19 -32.062 -4.035 1 98.81 80 LEU A O 1
ATOM 633 N N . ARG A 1 81 ? -2.398 -32.125 -4.297 1 98.56 81 ARG A N 1
ATOM 634 C CA . ARG A 1 81 ? -2.576 -33.25 -3.373 1 98.56 81 ARG A CA 1
ATOM 635 C C . ARG A 1 81 ? -1.835 -34.5 -3.863 1 98.56 81 ARG A C 1
ATOM 637 O O . ARG A 1 81 ? -1.168 -35.156 -3.08 1 98.56 81 ARG A O 1
ATOM 644 N N . ALA A 1 82 ? -2.006 -34.75 -5.16 1 98.69 82 ALA A N 1
ATOM 645 C CA . ALA A 1 82 ? -1.332 -35.906 -5.758 1 98.69 82 ALA A CA 1
ATOM 646 C C . ALA A 1 82 ? 0.184 -35.75 -5.645 1 98.69 82 ALA A C 1
ATOM 648 O O . ALA A 1 82 ? 0.883 -36.75 -5.406 1 98.69 82 ALA A O 1
ATOM 649 N N . LEU A 1 83 ? 0.685 -34.562 -5.863 1 98.75 83 LEU A N 1
ATOM 650 C CA . LEU A 1 83 ? 2.117 -34.312 -5.773 1 98.75 83 LEU A CA 1
ATOM 651 C C . LEU A 1 83 ? 2.639 -34.625 -4.375 1 98.75 83 LEU A C 1
ATOM 653 O O . LEU A 1 83 ? 3.676 -35.281 -4.227 1 98.75 83 LEU A O 1
ATOM 657 N N . ARG A 1 84 ? 1.951 -34.125 -3.344 1 98.5 84 ARG A N 1
ATOM 658 C CA . ARG A 1 84 ? 2.367 -34.375 -1.967 1 98.5 84 ARG A CA 1
ATOM 659 C C . ARG A 1 84 ? 2.391 -35.875 -1.661 1 98.5 84 ARG A C 1
ATOM 661 O O . ARG A 1 84 ? 3.33 -36.375 -1.037 1 98.5 84 ARG A O 1
ATOM 668 N N . THR A 1 85 ? 1.347 -36.562 -2.127 1 98.12 85 THR A N 1
ATOM 669 C CA . THR A 1 85 ? 1.259 -38 -1.904 1 98.12 85 THR A CA 1
ATOM 670 C C . THR A 1 85 ? 2.381 -38.719 -2.635 1 98.12 85 THR A C 1
ATOM 672 O O . THR A 1 85 ? 3.072 -39.562 -2.045 1 98.12 85 THR A O 1
ATOM 675 N N . TYR A 1 86 ? 2.561 -38.375 -3.857 1 98.5 86 TYR A N 1
ATOM 676 C CA . TYR A 1 86 ? 3.529 -39.062 -4.715 1 98.5 86 TYR A CA 1
ATOM 677 C C . TYR A 1 86 ? 4.941 -38.906 -4.168 1 98.5 86 TYR A C 1
ATOM 679 O O . TYR A 1 86 ? 5.746 -39.844 -4.227 1 98.5 86 TYR A O 1
ATOM 687 N N . LEU A 1 87 ? 5.246 -37.75 -3.631 1 97.81 87 LEU A N 1
ATOM 688 C CA . LEU A 1 87 ? 6.598 -37.469 -3.168 1 97.81 87 LEU A CA 1
ATOM 689 C C . LEU A 1 87 ? 6.73 -37.719 -1.672 1 97.81 87 LEU A C 1
ATOM 691 O O . LEU A 1 87 ? 7.781 -37.469 -1.082 1 97.81 87 LEU A O 1
ATOM 695 N N . ASP A 1 88 ? 5.652 -38.156 -1.005 1 96.81 88 ASP A N 1
ATOM 696 C CA . ASP A 1 88 ? 5.621 -38.438 0.426 1 96.81 88 ASP A CA 1
ATOM 697 C C . ASP A 1 88 ? 6.031 -37.219 1.238 1 96.81 88 ASP A C 1
ATOM 699 O O . ASP A 1 88 ? 6.984 -37.25 2.021 1 96.81 88 ASP A O 1
ATOM 703 N N . LEU A 1 89 ? 5.223 -36.156 1.09 1 97.38 89 LEU A N 1
ATOM 704 C CA . LEU A 1 89 ? 5.449 -34.906 1.782 1 97.38 89 LEU A CA 1
ATOM 705 C C . LEU A 1 89 ? 4.336 -34.625 2.787 1 97.38 89 LEU A C 1
ATOM 707 O O . LEU A 1 89 ? 3.506 -33.75 2.572 1 97.38 89 LEU A O 1
ATOM 711 N N . PRO A 1 90 ? 4.414 -35.25 3.916 1 96.12 90 PRO A N 1
ATOM 712 C CA . PRO A 1 90 ? 3.336 -35.094 4.891 1 96.12 90 PRO A CA 1
ATOM 713 C C . PRO A 1 90 ? 3.361 -33.719 5.559 1 96.12 90 PRO A C 1
ATOM 715 O O . PRO A 1 90 ? 2.316 -33.219 5.98 1 96.12 90 PRO A O 1
ATOM 718 N N . GLU A 1 91 ? 4.605 -33.156 5.73 1 97.94 91 GLU A N 1
ATOM 719 C CA . GLU A 1 91 ? 4.766 -31.797 6.277 1 97.94 91 GLU A CA 1
ATOM 720 C C . GLU A 1 91 ? 5.52 -30.906 5.305 1 97.94 91 GLU A C 1
ATOM 722 O O . GLU A 1 91 ? 6.602 -31.25 4.832 1 97.94 91 GLU A O 1
ATOM 727 N N . ILE A 1 92 ? 4.926 -29.703 5.059 1 98.69 92 ILE A N 1
ATOM 728 C CA . ILE A 1 92 ? 5.578 -28.828 4.094 1 98.69 92 ILE A CA 1
ATOM 729 C C . ILE A 1 92 ? 5.387 -27.375 4.516 1 98.69 92 ILE A C 1
ATOM 731 O O . ILE A 1 92 ? 4.473 -27.047 5.277 1 98.69 92 ILE A O 1
ATOM 735 N N . HIS A 1 93 ? 6.324 -26.516 4.137 1 98.88 93 HIS A N 1
ATOM 736 C CA . HIS A 1 93 ? 6.016 -25.109 3.869 1 98.88 93 HIS A CA 1
ATOM 737 C C . HIS A 1 93 ? 5.453 -24.938 2.463 1 98.88 93 HIS A C 1
ATOM 739 O O . HIS A 1 93 ? 5.91 -25.578 1.519 1 98.88 93 HIS A O 1
ATOM 745 N N . LEU A 1 94 ? 4.512 -24.094 2.32 1 98.94 94 LEU A N 1
ATOM 746 C CA . LEU A 1 94 ? 3.844 -23.906 1.037 1 98.94 94 LEU A CA 1
ATOM 747 C C . LEU A 1 94 ? 3.904 -22.438 0.605 1 98.94 94 LEU A C 1
ATOM 749 O O . LEU A 1 94 ? 3.441 -21.562 1.328 1 98.94 94 LEU A O 1
ATOM 753 N N . LEU A 1 95 ? 4.566 -22.172 -0.452 1 98.94 95 LEU A N 1
ATOM 754 C CA . LEU A 1 95 ? 4.617 -20.844 -1.023 1 98.94 95 LEU A CA 1
ATOM 755 C C . LEU A 1 95 ? 3.85 -20.781 -2.34 1 98.94 95 LEU A C 1
ATOM 757 O O . LEU A 1 95 ? 4.137 -21.547 -3.266 1 98.94 95 LEU A O 1
ATOM 761 N N . GLY A 1 96 ? 2.877 -19.969 -2.418 1 98.88 96 GLY A N 1
ATOM 762 C CA . GLY A 1 96 ? 2.152 -19.703 -3.652 1 98.88 96 GLY A CA 1
ATOM 763 C C . GLY A 1 96 ? 2.303 -18.266 -4.141 1 98.88 96 GLY A C 1
ATOM 764 O O . GLY A 1 96 ? 2.127 -17.328 -3.369 1 98.88 96 GLY A O 1
ATOM 765 N N . GLN A 1 97 ? 2.623 -18.094 -5.375 1 98.75 97 GLN A N 1
ATOM 766 C CA . GLN A 1 97 ? 2.748 -16.766 -5.977 1 98.75 97 GLN A CA 1
ATOM 767 C C . GLN A 1 97 ? 1.617 -16.5 -6.969 1 98.75 97 GLN A C 1
ATOM 769 O O . GLN A 1 97 ? 1.319 -17.344 -7.816 1 98.75 97 GLN A O 1
ATOM 774 N N . SER A 1 98 ? 0.981 -15.281 -6.898 1 98.56 98 SER A N 1
ATOM 775 C CA . SER A 1 98 ? -0.086 -14.906 -7.816 1 98.56 98 SER A CA 1
ATOM 776 C C . SER A 1 98 ? -1.16 -15.984 -7.891 1 98.56 98 SER A C 1
ATOM 778 O O . SER A 1 98 ? -1.735 -16.359 -6.867 1 98.56 98 SER A O 1
ATOM 780 N N . TRP A 1 99 ? -1.417 -16.641 -8.992 1 98.56 99 TRP A N 1
ATOM 781 C CA . TRP A 1 99 ? -2.344 -17.766 -9.102 1 98.56 99 TRP A CA 1
ATOM 782 C C . TRP A 1 99 ? -1.973 -18.875 -8.117 1 98.56 99 TRP A C 1
ATOM 784 O O . TRP A 1 99 ? -2.85 -19.469 -7.488 1 98.56 99 TRP A O 1
ATOM 794 N N . GLY A 1 100 ? -0.699 -19.156 -7.957 1 98.81 100 GLY A N 1
ATOM 795 C CA . GLY A 1 100 ? -0.263 -20.156 -6.992 1 98.81 100 GLY A CA 1
ATOM 796 C C . GLY A 1 100 ? -0.7 -19.828 -5.574 1 98.81 100 GLY A C 1
ATOM 797 O O . GLY A 1 100 ? -0.948 -20.75 -4.777 1 98.81 100 GLY A O 1
ATOM 798 N N . GLY A 1 101 ? -0.699 -18.547 -5.234 1 98.94 101 GLY A N 1
ATOM 799 C CA . GLY A 1 101 ? -1.237 -18.141 -3.945 1 98.94 101 GLY A CA 1
ATOM 800 C C . GLY A 1 101 ? -2.732 -18.359 -3.826 1 98.94 101 GLY A C 1
ATOM 801 O O . GLY A 1 101 ? -3.219 -18.797 -2.781 1 98.94 101 GLY A O 1
ATOM 802 N N . MET A 1 102 ? -3.496 -18.047 -4.902 1 98.88 102 MET A N 1
ATOM 803 C CA . MET A 1 102 ? -4.922 -18.359 -4.934 1 98.88 102 MET A CA 1
ATOM 804 C C . MET A 1 102 ? -5.164 -19.844 -4.699 1 98.88 102 MET A C 1
ATOM 806 O O . MET A 1 102 ? -6.039 -20.219 -3.922 1 98.88 102 MET A O 1
ATOM 810 N N . LEU A 1 103 ? -4.363 -20.609 -5.375 1 98.88 103 LEU A N 1
ATOM 811 C CA . LEU A 1 103 ? -4.457 -22.062 -5.254 1 98.88 103 LEU A CA 1
ATOM 812 C C . LEU A 1 103 ? -4.188 -22.516 -3.822 1 98.88 103 LEU A C 1
ATOM 814 O O . LEU A 1 103 ? -4.906 -23.359 -3.287 1 98.88 103 LEU A O 1
ATOM 818 N N . ALA A 1 104 ? -3.176 -21.953 -3.199 1 98.94 104 ALA A N 1
ATOM 819 C CA . ALA A 1 104 ? -2.844 -22.281 -1.813 1 98.94 104 ALA A CA 1
ATOM 820 C C . ALA A 1 104 ? -3.992 -21.922 -0.876 1 98.94 104 ALA A C 1
ATOM 822 O O . ALA A 1 104 ? -4.293 -22.656 0.062 1 98.94 104 ALA A O 1
ATOM 823 N N . ILE A 1 105 ? -4.625 -20.812 -1.106 1 98.94 105 ILE A N 1
ATOM 824 C CA . ILE A 1 105 ? -5.75 -20.359 -0.288 1 98.94 105 ILE A CA 1
ATOM 825 C C . ILE A 1 105 ? -6.926 -21.328 -0.46 1 98.94 105 ILE A C 1
ATOM 827 O O . ILE A 1 105 ? -7.535 -21.75 0.523 1 98.94 105 ILE A O 1
ATOM 831 N N . ILE A 1 106 ? -7.227 -21.703 -1.715 1 98.88 106 ILE A N 1
ATOM 832 C CA . ILE A 1 106 ? -8.289 -22.656 -1.979 1 98.88 106 ILE A CA 1
ATOM 833 C C . ILE A 1 106 ? -7.98 -23.969 -1.268 1 98.88 106 ILE A C 1
ATOM 835 O O . ILE A 1 106 ? -8.836 -24.531 -0.572 1 98.88 106 ILE A O 1
ATOM 839 N N . TYR A 1 107 ? -6.762 -24.438 -1.434 1 98.81 107 TYR A N 1
ATOM 840 C CA . TYR A 1 107 ? -6.309 -25.688 -0.829 1 98.81 107 TYR A CA 1
ATOM 841 C C . TYR A 1 107 ? -6.48 -25.656 0.685 1 98.81 107 TYR A C 1
ATOM 843 O O . TYR A 1 107 ? -7.012 -26.594 1.276 1 98.81 107 TYR A O 1
ATOM 851 N N . GLY A 1 108 ? -6.062 -24.594 1.317 1 98.56 108 GLY A N 1
ATOM 852 C CA . GLY A 1 108 ? -6.148 -24.422 2.76 1 98.56 108 GLY A CA 1
ATOM 853 C C . GLY A 1 108 ? -7.574 -24.281 3.262 1 98.56 108 GLY A C 1
ATOM 854 O O . GLY A 1 108 ? -7.969 -24.922 4.234 1 98.56 108 GLY A O 1
ATOM 855 N N . CYS A 1 109 ? -8.367 -23.453 2.635 1 98.56 109 CYS A N 1
ATOM 856 C CA . CYS A 1 109 ? -9.688 -23.094 3.125 1 98.56 109 CYS A CA 1
ATOM 857 C C . CYS A 1 109 ? -10.695 -24.203 2.85 1 98.56 109 CYS A C 1
ATOM 859 O O . CYS A 1 109 ? -11.523 -24.516 3.703 1 98.56 109 CYS A O 1
ATOM 861 N N . ASP A 1 110 ? -10.602 -24.781 1.674 1 97.94 110 ASP A N 1
ATOM 862 C CA . ASP A 1 110 ? -11.664 -25.672 1.24 1 97.94 110 ASP A CA 1
ATOM 863 C C . ASP A 1 110 ? -11.328 -27.125 1.558 1 97.94 110 ASP A C 1
ATOM 865 O O . ASP A 1 110 ? -12.227 -27.953 1.754 1 97.94 110 ASP A O 1
ATOM 869 N N . TYR A 1 111 ? -9.945 -27.375 1.607 1 97.06 111 TYR A N 1
ATOM 870 C CA . TYR A 1 111 ? -9.555 -28.781 1.749 1 97.06 111 TYR A CA 1
ATOM 871 C C . TYR A 1 111 ? -8.844 -29.016 3.074 1 97.06 111 TYR A C 1
ATOM 873 O O . TYR A 1 111 ? -8.656 -30.156 3.486 1 97.06 111 TYR A O 1
ATOM 881 N N . ARG A 1 112 ? -8.453 -28.094 3.756 1 94.5 112 ARG A N 1
ATOM 882 C CA . ARG A 1 112 ? -7.902 -28.125 5.105 1 94.5 112 ARG A CA 1
ATOM 883 C C . ARG A 1 112 ? -6.848 -29.203 5.254 1 94.5 112 ARG A C 1
ATOM 885 O O . ARG A 1 112 ? -6.938 -30.047 6.145 1 94.5 112 ARG A O 1
ATOM 892 N N . PRO A 1 113 ? -5.883 -29.094 4.355 1 97.38 113 PRO A N 1
ATOM 893 C CA . PRO A 1 113 ? -4.832 -30.125 4.391 1 97.38 113 PRO A CA 1
ATOM 894 C C . PRO A 1 113 ? -4.066 -30.141 5.711 1 97.38 113 PRO A C 1
ATOM 896 O O . PRO A 1 113 ? -3.859 -29.078 6.32 1 97.38 113 PRO A O 1
ATOM 899 N N . GLN A 1 114 ? -3.621 -31.281 6.109 1 97.44 114 GLN A N 1
ATOM 900 C CA . GLN A 1 114 ? -2.732 -31.422 7.262 1 97.44 114 GLN A CA 1
ATOM 901 C C . GLN A 1 114 ? -1.275 -31.219 6.855 1 97.44 114 GLN A C 1
ATOM 903 O O . GLN A 1 114 ? -0.917 -31.406 5.691 1 97.44 114 GLN A O 1
ATOM 908 N N . GLY A 1 115 ? -0.546 -30.766 7.75 1 98.12 115 GLY A N 1
ATOM 909 C CA . GLY A 1 115 ? 0.896 -30.797 7.562 1 98.12 115 GLY A CA 1
ATOM 910 C C . GLY A 1 115 ? 1.438 -29.531 6.918 1 98.12 115 GLY A C 1
ATOM 911 O O . GLY A 1 115 ? 2.607 -29.484 6.527 1 98.12 115 GLY A O 1
ATOM 912 N N . ILE A 1 116 ? 0.654 -28.484 6.801 1 98.62 116 ILE A N 1
ATOM 913 C CA . ILE A 1 116 ? 1.191 -27.203 6.344 1 98.62 116 ILE A CA 1
ATOM 914 C C . ILE A 1 116 ? 1.795 -26.438 7.52 1 98.62 116 ILE A C 1
ATOM 916 O O . ILE A 1 116 ? 1.068 -25.844 8.32 1 98.62 116 ILE A O 1
ATOM 920 N N . LYS A 1 117 ? 3.062 -26.406 7.59 1 98.62 117 LYS A N 1
ATOM 921 C CA . LYS A 1 117 ? 3.752 -25.781 8.727 1 98.62 117 LYS A CA 1
ATOM 922 C C . LYS A 1 117 ? 3.668 -24.266 8.664 1 98.62 117 LYS A C 1
ATOM 924 O O . LYS A 1 117 ? 3.525 -23.609 9.695 1 98.62 117 LYS A O 1
ATOM 929 N N . SER A 1 118 ? 3.852 -23.75 7.5 1 98.88 118 SER A N 1
ATOM 930 C CA . SER A 1 118 ? 3.648 -22.312 7.266 1 98.88 118 SER A CA 1
ATOM 931 C C . SER A 1 118 ? 3.248 -22.047 5.82 1 98.88 118 SER A C 1
ATOM 933 O O . SER A 1 118 ? 3.449 -22.891 4.945 1 98.88 118 SER A O 1
ATOM 935 N N . LEU A 1 119 ? 2.645 -20.938 5.637 1 98.88 119 LEU A N 1
ATOM 936 C CA . LEU A 1 119 ? 2.145 -20.5 4.336 1 98.88 119 LEU A CA 1
ATOM 937 C C . LEU A 1 119 ? 2.785 -19.188 3.918 1 98.88 119 LEU A C 1
ATOM 939 O O . LEU A 1 119 ? 2.926 -18.281 4.734 1 98.88 119 LEU A O 1
ATOM 943 N N . ILE A 1 120 ? 3.311 -19.109 2.74 1 98.94 120 ILE A N 1
ATOM 944 C CA . ILE A 1 120 ? 3.793 -17.859 2.158 1 98.94 120 ILE A CA 1
ATOM 945 C C . ILE A 1 120 ? 2.906 -17.469 0.981 1 98.94 120 ILE A C 1
ATOM 947 O O . ILE A 1 120 ? 2.818 -18.188 -0.011 1 98.94 120 ILE A O 1
ATOM 951 N N . LEU A 1 121 ? 2.203 -16.406 1.095 1 98.94 121 LEU A N 1
ATOM 952 C CA . LEU A 1 121 ? 1.383 -15.836 0.034 1 98.94 121 LEU A CA 1
ATOM 953 C C . LEU A 1 121 ? 2.113 -14.688 -0.651 1 98.94 121 LEU A C 1
ATOM 955 O O . LEU A 1 121 ? 2.164 -13.57 -0.121 1 98.94 121 LEU A O 1
ATOM 959 N N . ALA A 1 122 ? 2.621 -14.984 -1.811 1 98.88 122 ALA A N 1
ATOM 960 C CA . ALA A 1 122 ? 3.486 -14.047 -2.521 1 98.88 122 ALA A CA 1
ATOM 961 C C . ALA A 1 122 ? 2.736 -13.367 -3.664 1 98.88 122 ALA A C 1
ATOM 963 O O . ALA A 1 122 ? 2.393 -14.008 -4.656 1 98.88 122 ALA A O 1
ATOM 964 N N . SER A 1 123 ? 2.498 -12.031 -3.51 1 98.88 123 SER A N 1
ATOM 965 C CA . SER A 1 123 ? 1.903 -11.227 -4.57 1 98.88 123 SER A CA 1
ATOM 966 C C . SER A 1 123 ? 0.619 -11.859 -5.094 1 98.88 123 SER A C 1
ATOM 968 O O . SER A 1 123 ? 0.438 -12 -6.305 1 98.88 123 SER A O 1
ATOM 970 N N . THR A 1 124 ? -0.254 -12.289 -4.195 1 98.88 124 THR A N 1
ATOM 971 C CA . THR A 1 124 ? -1.486 -12.977 -4.559 1 98.88 124 THR A CA 1
ATOM 972 C C . THR A 1 124 ? -2.705 -12.203 -4.062 1 98.88 124 THR A C 1
ATOM 974 O O . THR A 1 124 ? -2.615 -11.008 -3.771 1 98.88 124 THR A O 1
ATOM 977 N N . LEU A 1 125 ? -3.877 -12.805 -4.133 1 98.88 125 LEU A N 1
ATOM 978 C CA . LEU A 1 125 ? -5.145 -12.148 -3.83 1 98.88 125 LEU A CA 1
ATOM 979 C C . LEU A 1 125 ? -6.117 -13.133 -3.18 1 98.88 125 LEU A C 1
ATOM 981 O O . LEU A 1 125 ? -5.996 -14.344 -3.357 1 98.88 125 LEU A O 1
ATOM 985 N N . SER A 1 126 ? -7.062 -12.578 -2.463 1 98.94 126 SER A N 1
ATOM 986 C CA . SER A 1 126 ? -8.133 -13.375 -1.882 1 98.94 126 SER A CA 1
ATOM 987 C C . SER A 1 126 ? -9.484 -13.039 -2.518 1 98.94 126 SER A C 1
ATOM 989 O O . SER A 1 126 ? -10.492 -13.664 -2.207 1 98.94 126 SER A O 1
ATOM 991 N N . SER A 1 127 ? -9.477 -12.047 -3.416 1 98.94 127 SER A N 1
ATOM 992 C CA . SER A 1 127 ? -10.711 -11.57 -4.035 1 98.94 127 SER A CA 1
ATOM 993 C C . SER A 1 127 ? -10.461 -11.102 -5.465 1 98.94 127 SER A C 1
ATOM 995 O O . SER A 1 127 ? -9.719 -10.141 -5.688 1 98.94 127 SER A O 1
ATOM 997 N N . ALA A 1 128 ? -11.117 -11.789 -6.414 1 98.81 128 ALA A N 1
ATOM 998 C CA . ALA A 1 128 ? -11.016 -11.391 -7.816 1 98.81 128 ALA A CA 1
ATOM 999 C C . ALA A 1 128 ? -11.641 -10.008 -8.031 1 98.81 128 ALA A C 1
ATOM 1001 O O . ALA A 1 128 ? -11.133 -9.211 -8.828 1 98.81 128 ALA A O 1
ATOM 1002 N N . ARG A 1 129 ? -12.695 -9.758 -7.32 1 98.69 129 ARG A N 1
ATOM 1003 C CA . ARG A 1 129 ? -13.367 -8.469 -7.441 1 98.69 129 ARG A CA 1
ATOM 1004 C C . ARG A 1 129 ? -12.461 -7.332 -6.969 1 98.69 129 ARG A C 1
ATOM 1006 O O . ARG A 1 129 ? -12.328 -6.312 -7.652 1 98.69 129 ARG A O 1
ATOM 1013 N N . LEU A 1 130 ? -11.836 -7.484 -5.809 1 98.81 130 LEU A N 1
ATOM 1014 C CA . LEU A 1 130 ? -10.93 -6.469 -5.293 1 98.81 130 LEU A CA 1
ATOM 1015 C C . LEU A 1 130 ? -9.711 -6.312 -6.203 1 98.81 130 LEU A C 1
ATOM 1017 O O . LEU A 1 130 ? -9.234 -5.199 -6.418 1 98.81 130 LEU A O 1
ATOM 1021 N N . TRP A 1 131 ? -9.234 -7.457 -6.707 1 98.81 131 TRP A N 1
ATOM 1022 C CA . TRP A 1 131 ? -8.125 -7.434 -7.652 1 98.81 131 TRP A CA 1
ATOM 1023 C C . TRP A 1 131 ? -8.461 -6.57 -8.867 1 98.81 131 TRP A C 1
ATOM 1025 O O . TRP A 1 131 ? -7.691 -5.676 -9.227 1 98.81 131 TRP A O 1
ATOM 1035 N N . ALA A 1 132 ? -9.578 -6.805 -9.461 1 98.69 132 ALA A N 1
ATOM 1036 C CA . ALA A 1 132 ? -10.008 -6.047 -10.633 1 98.69 132 ALA A CA 1
ATOM 1037 C C . ALA A 1 132 ? -10.156 -4.566 -10.297 1 98.69 132 ALA A C 1
ATOM 1039 O O . ALA A 1 132 ? -9.742 -3.705 -11.086 1 98.69 132 ALA A O 1
ATOM 1040 N N . GLN A 1 133 ? -10.734 -4.316 -9.164 1 98.62 133 GLN A N 1
ATOM 1041 C CA . GLN A 1 133 ? -10.906 -2.939 -8.711 1 98.62 133 GLN A CA 1
ATOM 1042 C C . GLN A 1 133 ? -9.57 -2.221 -8.617 1 98.62 133 GLN A C 1
ATOM 1044 O O . GLN A 1 133 ? -9.414 -1.106 -9.133 1 98.62 133 GLN A O 1
ATOM 1049 N N . GLU A 1 134 ? -8.625 -2.836 -8.016 1 98.75 134 GLU A N 1
ATOM 1050 C CA . GLU A 1 134 ? -7.324 -2.211 -7.801 1 98.75 134 GLU A CA 1
ATOM 1051 C C . GLU A 1 134 ? -6.547 -2.086 -9.102 1 98.75 134 GLU A C 1
ATOM 1053 O O . GLU A 1 134 ? -5.84 -1.098 -9.32 1 98.75 134 GLU A O 1
ATOM 1058 N N . GLN A 1 135 ? -6.641 -3.111 -9.961 1 98.69 135 GLN A N 1
ATOM 1059 C CA . GLN A 1 135 ? -5.996 -2.979 -11.258 1 98.69 135 GLN A CA 1
ATOM 1060 C C . GLN A 1 135 ? -6.551 -1.78 -12.023 1 98.69 135 GLN A C 1
ATOM 1062 O O . GLN A 1 135 ? -5.797 -1.027 -12.641 1 98.69 135 GLN A O 1
ATOM 1067 N N . HIS A 1 136 ? -7.824 -1.616 -11.984 1 98.56 136 HIS A N 1
ATOM 1068 C CA . HIS A 1 136 ? -8.438 -0.496 -12.695 1 98.56 136 HIS A CA 1
ATOM 1069 C C . HIS A 1 136 ? -8.062 0.833 -12.047 1 98.56 136 HIS A C 1
ATOM 1071 O O . HIS A 1 136 ? -7.926 1.847 -12.734 1 98.56 136 HIS A O 1
ATOM 1077 N N . ARG A 1 137 ? -7.883 0.837 -10.719 1 97.88 137 ARG A N 1
ATOM 1078 C CA . ARG A 1 137 ? -7.355 2.039 -10.078 1 97.88 137 ARG A CA 1
ATOM 1079 C C . ARG A 1 137 ? -5.98 2.395 -10.633 1 97.88 137 ARG A C 1
ATOM 1081 O O . ARG A 1 137 ? -5.715 3.555 -10.945 1 97.88 137 ARG A O 1
ATOM 1088 N N . MET A 1 138 ? -5.109 1.445 -10.742 1 97.69 138 MET A N 1
ATOM 1089 C CA . MET A 1 138 ? -3.76 1.678 -11.242 1 97.69 138 MET A CA 1
ATOM 1090 C C . MET A 1 138 ? -3.795 2.141 -12.695 1 97.69 138 MET A C 1
ATOM 1092 O O . MET A 1 138 ? -2.973 2.959 -13.109 1 97.69 138 MET A O 1
ATOM 1096 N N . ILE A 1 139 ? -4.766 1.635 -13.492 1 97.81 139 ILE A N 1
ATOM 1097 C CA . ILE A 1 139 ? -4.922 2.045 -14.883 1 97.81 139 ILE A CA 1
ATOM 1098 C C . ILE A 1 139 ? -5.246 3.537 -14.945 1 97.81 139 ILE A C 1
ATOM 1100 O O . ILE A 1 139 ? -4.781 4.242 -15.852 1 97.81 139 ILE A O 1
ATOM 1104 N N . ARG A 1 140 ? -5.926 4.07 -13.992 1 95.38 140 ARG A N 1
ATOM 1105 C CA . ARG A 1 140 ? -6.289 5.484 -13.969 1 95.38 140 ARG A CA 1
ATOM 1106 C C . ARG A 1 140 ? -5.059 6.363 -13.773 1 95.38 140 ARG A C 1
ATOM 1108 O O . ARG A 1 140 ? -5.125 7.582 -13.969 1 95.38 140 ARG A O 1
ATOM 1115 N N . LEU A 1 141 ? -4.008 5.789 -13.391 1 93.44 141 LEU A N 1
ATOM 1116 C CA . LEU A 1 141 ? -2.779 6.543 -13.172 1 93.44 141 LEU A CA 1
ATOM 1117 C C . LEU A 1 141 ? -1.922 6.574 -14.43 1 93.44 141 LEU A C 1
ATOM 1119 O O . LEU A 1 141 ? -0.919 7.289 -14.484 1 93.44 141 LEU A O 1
ATOM 1123 N N . MET A 1 142 ? -2.316 5.781 -15.414 1 95.12 142 MET A N 1
ATOM 1124 C CA . MET A 1 142 ? -1.575 5.746 -16.672 1 95.12 142 MET A CA 1
ATOM 1125 C C . MET A 1 142 ? -1.887 6.973 -17.516 1 95.12 142 MET A C 1
ATOM 1127 O O . MET A 1 142 ? -2.695 7.816 -17.125 1 95.12 142 MET A O 1
ATOM 1131 N N . SER A 1 143 ? -1.162 7.141 -18.656 1 93.38 143 SER A N 1
ATOM 1132 C CA . SER A 1 143 ? -1.417 8.25 -19.578 1 93.38 143 SER A CA 1
ATOM 1133 C C . SER A 1 143 ? -2.848 8.211 -20.109 1 93.38 143 SER A C 1
ATOM 1135 O O . SER A 1 143 ? -3.445 7.137 -20.219 1 93.38 143 SER A O 1
ATOM 1137 N N . PRO A 1 144 ? -3.375 9.359 -20.469 1 93.38 144 PRO A N 1
ATOM 1138 C CA . PRO A 1 144 ? -4.719 9.383 -21.047 1 93.38 144 PRO A CA 1
ATOM 1139 C C . PRO A 1 144 ? -4.848 8.484 -22.281 1 93.38 144 PRO A C 1
ATOM 1141 O O . PRO A 1 144 ? -5.895 7.871 -22.5 1 93.38 144 PRO A O 1
ATOM 1144 N N . VAL A 1 145 ? -3.801 8.422 -23.016 1 95.62 145 VAL A N 1
ATOM 1145 C CA . VAL A 1 145 ? -3.803 7.598 -24.219 1 95.62 145 VAL A CA 1
ATOM 1146 C C . VAL A 1 145 ? -3.926 6.125 -23.844 1 95.62 145 VAL A C 1
ATOM 1148 O O . VAL A 1 145 ? -4.711 5.383 -24.438 1 95.62 145 VAL A O 1
ATOM 1151 N N . ASP A 1 146 ? -3.164 5.676 -22.891 1 97.12 146 ASP A N 1
ATOM 1152 C CA . ASP A 1 146 ? -3.232 4.297 -22.422 1 97.12 146 ASP A CA 1
ATOM 1153 C C . ASP A 1 146 ? -4.602 3.984 -21.812 1 97.12 146 ASP A C 1
ATOM 1155 O O . ASP A 1 146 ? -5.176 2.928 -22.078 1 97.12 146 ASP A O 1
ATOM 1159 N N . GLN A 1 147 ? -5.141 4.898 -21.031 1 97.44 147 GLN A N 1
ATOM 1160 C CA . GLN A 1 147 ? -6.457 4.727 -20.438 1 97.44 147 GLN A CA 1
ATOM 1161 C C . GLN A 1 147 ? -7.531 4.527 -21.5 1 97.44 147 GLN A C 1
ATOM 1163 O O . GLN A 1 147 ? -8.359 3.623 -21.391 1 97.44 147 GLN A O 1
ATOM 1168 N N . SER A 1 148 ? -7.465 5.398 -22.484 1 98.25 148 SER A N 1
ATOM 1169 C CA . SER A 1 148 ? -8.453 5.352 -23.547 1 98.25 148 SER A CA 1
ATOM 1170 C C . SER A 1 148 ? -8.367 4.043 -24.328 1 98.25 148 SER A C 1
ATOM 1172 O O . SER A 1 148 ? -9.391 3.469 -24.703 1 98.25 148 SER A O 1
ATOM 1174 N N . ALA A 1 149 ? -7.137 3.623 -24.594 1 98.69 149 ALA A N 1
ATOM 1175 C CA . ALA A 1 149 ? -6.93 2.375 -25.328 1 98.69 149 ALA A CA 1
ATOM 1176 C C . ALA A 1 149 ? -7.523 1.19 -24.562 1 98.69 149 ALA A C 1
ATOM 1178 O O . ALA A 1 149 ? -8.203 0.346 -25.156 1 98.69 149 ALA A O 1
ATOM 1179 N N . ILE A 1 150 ? -7.312 1.111 -23.25 1 98.69 150 ILE A N 1
ATOM 1180 C CA . ILE A 1 150 ? -7.812 0.017 -22.438 1 98.69 150 ILE A CA 1
ATOM 1181 C C . ILE A 1 150 ? -9.336 0.094 -22.328 1 98.69 150 ILE A C 1
ATOM 1183 O O . ILE A 1 150 ? -10.023 -0.916 -22.484 1 98.69 150 ILE A O 1
ATOM 1187 N N . ALA A 1 151 ? -9.867 1.269 -22.156 1 98.56 151 ALA A N 1
ATOM 1188 C CA . ALA A 1 151 ? -11.312 1.455 -22.062 1 98.56 151 ALA A CA 1
ATOM 1189 C C . ALA A 1 151 ? -12 1.021 -23.344 1 98.56 151 ALA A C 1
ATOM 1191 O O . ALA A 1 151 ? -13.078 0.412 -23.312 1 98.56 151 ALA A O 1
ATOM 1192 N N . THR A 1 152 ? -11.422 1.415 -24.469 1 98.62 152 THR A N 1
ATOM 1193 C CA . THR A 1 152 ? -11.984 1.041 -25.766 1 98.62 152 THR A CA 1
ATOM 1194 C C . THR A 1 152 ? -11.992 -0.476 -25.922 1 98.62 152 THR A C 1
ATOM 1196 O O . THR A 1 152 ? -12.992 -1.053 -26.359 1 98.62 152 THR A O 1
ATOM 1199 N N . ALA A 1 153 ? -10.844 -1.1 -25.594 1 98.62 153 ALA A N 1
ATOM 1200 C CA . ALA A 1 153 ? -10.75 -2.555 -25.688 1 98.62 153 ALA A CA 1
ATOM 1201 C C . ALA A 1 153 ? -11.805 -3.229 -24.828 1 98.62 153 ALA A C 1
ATOM 1203 O O . ALA A 1 153 ? -12.43 -4.211 -25.234 1 98.62 153 ALA A O 1
ATOM 1204 N N . GLU A 1 154 ? -11.992 -2.756 -23.594 1 98.19 154 GLU A N 1
ATOM 1205 C CA . GLU A 1 154 ? -12.992 -3.307 -22.688 1 98.19 154 GLU A CA 1
ATOM 1206 C C . GLU A 1 154 ? -14.406 -3.119 -23.234 1 98.19 154 GLU A C 1
ATOM 1208 O O . GLU A 1 154 ? -15.227 -4.035 -23.172 1 98.19 154 GLU A O 1
ATOM 1213 N N . ARG A 1 155 ? -14.695 -1.921 -23.75 1 98 155 ARG A N 1
ATOM 1214 C CA . ARG A 1 155 ? -16 -1.622 -24.312 1 98 155 ARG A CA 1
ATOM 1215 C C . ARG A 1 155 ? -16.312 -2.547 -25.484 1 98 155 ARG A C 1
ATOM 1217 O O . ARG A 1 155 ? -17.438 -3.057 -25.609 1 98 155 ARG A O 1
ATOM 1224 N N . LEU A 1 156 ? -15.352 -2.764 -26.297 1 98.06 156 LEU A N 1
ATOM 1225 C CA . LEU A 1 156 ? -15.547 -3.543 -27.516 1 98.06 156 LEU A CA 1
ATOM 1226 C C . LEU A 1 156 ? -15.289 -5.023 -27.266 1 98.06 156 LEU A C 1
ATOM 1228 O O . LEU A 1 156 ? -15.531 -5.859 -28.141 1 98.06 156 LEU A O 1
ATOM 1232 N N . GLN A 1 157 ? -14.727 -5.281 -26.078 1 96.75 157 GLN A N 1
ATOM 1233 C CA . GLN A 1 157 ? -14.336 -6.645 -25.734 1 96.75 157 GLN A CA 1
ATOM 1234 C C . GLN A 1 157 ? -13.367 -7.215 -26.766 1 96.75 157 GLN A C 1
ATOM 1236 O O . GLN A 1 157 ? -13.531 -8.352 -27.219 1 96.75 157 GLN A O 1
ATOM 1241 N N . ASP A 1 158 ? -12.5 -6.422 -27.234 1 97.69 158 ASP A N 1
ATOM 1242 C CA . ASP A 1 158 ? -11.438 -6.781 -28.156 1 97.69 158 ASP A CA 1
ATOM 1243 C C . ASP A 1 158 ? -10.07 -6.363 -27.625 1 97.69 158 ASP A C 1
ATOM 1245 O O . ASP A 1 158 ? -9.734 -5.18 -27.625 1 97.69 158 ASP A O 1
ATOM 1249 N N . PHE A 1 159 ? -9.328 -7.297 -27.266 1 97.69 159 PHE A N 1
ATOM 1250 C CA . PHE A 1 159 ? -8.047 -7.047 -26.609 1 97.69 159 PHE A CA 1
ATOM 1251 C C . PHE A 1 159 ? -6.887 -7.398 -27.516 1 97.69 159 PHE A C 1
ATOM 1253 O O . PHE A 1 159 ? -5.852 -7.887 -27.062 1 97.69 159 PHE A O 1
ATOM 1260 N N . THR A 1 160 ? -7.059 -7.172 -28.797 1 97.25 160 THR A N 1
ATOM 1261 C CA . THR A 1 160 ? -6.039 -7.559 -29.766 1 97.25 160 THR A CA 1
ATOM 1262 C C . THR A 1 160 ? -5.492 -6.336 -30.484 1 97.25 160 THR A C 1
ATOM 1264 O O . THR A 1 160 ? -4.484 -6.426 -31.188 1 97.25 160 THR A O 1
ATOM 1267 N N . GLY A 1 161 ? -6.152 -5.227 -30.328 1 97.75 161 GLY A N 1
ATOM 1268 C CA . GLY A 1 161 ? -5.754 -4.027 -31.047 1 97.75 161 GLY A CA 1
ATOM 1269 C C . GLY A 1 161 ? -4.395 -3.504 -30.625 1 97.75 161 GLY A C 1
ATOM 1270 O O . GLY A 1 161 ? -4 -3.635 -29.469 1 97.75 161 GLY A O 1
ATOM 1271 N N . ALA A 1 162 ? -3.703 -2.859 -31.5 1 98.25 162 ALA A N 1
ATOM 1272 C CA . ALA A 1 162 ? -2.336 -2.391 -31.281 1 98.25 162 ALA A CA 1
ATOM 1273 C C . ALA A 1 162 ? -2.279 -1.388 -30.125 1 98.25 162 ALA A C 1
ATOM 1275 O O . ALA A 1 162 ? -1.345 -1.409 -29.328 1 98.25 162 ALA A O 1
ATOM 1276 N N . ALA A 1 163 ? -3.23 -0.497 -30.094 1 98.12 163 ALA A N 1
ATOM 1277 C CA . ALA A 1 163 ? -3.252 0.51 -29.047 1 98.12 163 ALA A CA 1
ATOM 1278 C C . ALA A 1 163 ? -3.402 -0.139 -27.672 1 98.12 163 ALA A C 1
ATOM 1280 O O . ALA A 1 163 ? -2.725 0.249 -26.719 1 98.12 163 ALA A O 1
ATOM 1281 N N . TYR A 1 164 ? -4.289 -1.081 -27.609 1 98.5 164 TYR A N 1
ATOM 1282 C CA . TYR A 1 164 ? -4.48 -1.809 -26.359 1 98.5 164 TYR A CA 1
ATOM 1283 C C . TYR A 1 164 ? -3.225 -2.584 -25.984 1 98.5 164 TYR A C 1
ATOM 1285 O O . TYR A 1 164 ? -2.793 -2.555 -24.828 1 98.5 164 TYR A O 1
ATOM 1293 N N . LEU A 1 165 ? -2.691 -3.258 -26.922 1 98.12 165 LEU A N 1
ATOM 1294 C CA . LEU A 1 165 ? -1.516 -4.074 -26.641 1 98.12 165 LEU A CA 1
ATOM 1295 C C . LEU A 1 165 ? -0.367 -3.215 -26.125 1 98.12 165 LEU A C 1
ATOM 1297 O O . LEU A 1 165 ? 0.363 -3.627 -25.219 1 98.12 165 LEU A O 1
ATOM 1301 N N . THR A 1 166 ? -0.222 -2.066 -26.688 1 97.81 166 THR A N 1
ATOM 1302 C CA . THR A 1 166 ? 0.798 -1.129 -26.234 1 97.81 166 THR A CA 1
ATOM 1303 C C . THR A 1 166 ? 0.511 -0.67 -24.797 1 97.81 166 THR A C 1
ATOM 1305 O O . THR A 1 166 ? 1.407 -0.663 -23.953 1 97.81 166 THR A O 1
ATOM 1308 N N . ALA A 1 167 ? -0.738 -0.318 -24.5 1 97.81 167 ALA A N 1
ATOM 1309 C CA . ALA A 1 167 ? -1.137 0.127 -23.172 1 97.81 167 ALA A CA 1
ATOM 1310 C C . ALA A 1 167 ? -0.943 -0.982 -22.141 1 97.81 167 ALA A C 1
ATOM 1312 O O . ALA A 1 167 ? -0.459 -0.733 -21.031 1 97.81 167 ALA A O 1
ATOM 1313 N N . ASN A 1 168 ? -1.3 -2.156 -22.562 1 97.88 168 ASN A N 1
ATOM 1314 C CA . ASN A 1 168 ? -1.14 -3.297 -21.656 1 97.88 168 ASN A CA 1
ATOM 1315 C C . ASN A 1 168 ? 0.332 -3.578 -21.375 1 97.88 168 ASN A C 1
ATOM 1317 O O . ASN A 1 168 ? 0.686 -3.953 -20.25 1 97.88 168 ASN A O 1
ATOM 1321 N N . GLN A 1 169 ? 1.123 -3.461 -22.328 1 97.06 169 GLN A N 1
ATOM 1322 C CA . GLN A 1 169 ? 2.557 -3.643 -22.125 1 97.06 169 GLN A CA 1
ATOM 1323 C C . GLN A 1 169 ? 3.104 -2.621 -21.125 1 97.06 169 GLN A C 1
ATOM 1325 O O . GLN A 1 169 ? 3.922 -2.959 -20.266 1 97.06 169 GLN A O 1
ATOM 1330 N N . HIS A 1 170 ? 2.715 -1.37 -21.297 1 96.25 170 HIS A N 1
ATOM 1331 C CA . HIS A 1 170 ? 3.113 -0.349 -20.328 1 96.25 170 HIS A CA 1
ATOM 1332 C C . HIS A 1 170 ? 2.689 -0.729 -18.922 1 96.25 170 HIS A C 1
ATOM 1334 O O . HIS A 1 170 ? 3.488 -0.638 -17.984 1 96.25 170 HIS A O 1
ATOM 1340 N N . PHE A 1 171 ? 1.424 -1.207 -18.812 1 97.81 171 PHE A N 1
ATOM 1341 C CA . PHE A 1 171 ? 0.858 -1.581 -17.516 1 97.81 171 PHE A CA 1
ATOM 1342 C C . PHE A 1 171 ? 1.641 -2.732 -16.891 1 97.81 171 PHE A C 1
ATOM 1344 O O . PHE A 1 171 ? 2.035 -2.664 -15.727 1 97.81 171 PHE A O 1
ATOM 1351 N N . MET A 1 172 ? 1.896 -3.734 -17.672 1 96.94 172 MET A N 1
ATOM 1352 C CA . MET A 1 172 ? 2.578 -4.93 -17.188 1 96.94 172 MET A CA 1
ATOM 1353 C C . MET A 1 172 ? 4.035 -4.629 -16.859 1 96.94 172 MET A C 1
ATOM 1355 O O . MET A 1 172 ? 4.59 -5.188 -15.906 1 96.94 172 MET A O 1
ATOM 1359 N N . THR A 1 173 ? 4.664 -3.812 -17.625 1 95.94 173 THR A N 1
ATOM 1360 C CA . THR A 1 173 ? 6.039 -3.416 -17.344 1 95.94 173 THR A CA 1
ATOM 1361 C C . THR A 1 173 ? 6.125 -2.686 -16 1 95.94 173 THR A C 1
ATOM 1363 O O . THR A 1 173 ? 7.086 -2.869 -15.25 1 95.94 173 THR A O 1
ATOM 1366 N N . GLN A 1 174 ? 5.133 -1.962 -15.656 1 96.06 174 GLN A N 1
ATOM 1367 C CA . GLN A 1 174 ? 5.133 -1.145 -14.445 1 96.06 174 GLN A CA 1
ATOM 1368 C C . GLN A 1 174 ? 4.809 -1.983 -13.219 1 96.06 174 GLN A C 1
ATOM 1370 O O . GLN A 1 174 ? 5.293 -1.698 -12.117 1 96.06 174 GLN A O 1
ATOM 1375 N N . HIS A 1 175 ? 3.986 -3.082 -13.375 1 98 175 HIS A N 1
ATOM 1376 C CA . HIS A 1 175 ? 3.41 -3.676 -12.18 1 98 175 HIS A CA 1
ATOM 1377 C C . HIS A 1 175 ? 3.67 -5.176 -12.125 1 98 175 HIS A C 1
ATOM 1379 O O . HIS A 1 175 ? 3.451 -5.812 -11.094 1 98 175 HIS A O 1
ATOM 1385 N N . ALA A 1 176 ? 4.094 -5.773 -13.211 1 96.75 176 ALA A N 1
ATOM 1386 C CA . ALA A 1 176 ? 4.344 -7.215 -13.234 1 96.75 176 ALA A CA 1
ATOM 1387 C C . ALA A 1 176 ? 5.82 -7.512 -13.461 1 96.75 176 ALA A C 1
ATOM 1389 O O . ALA A 1 176 ? 6.531 -7.898 -12.531 1 96.75 176 ALA A O 1
ATOM 1390 N N . SER A 1 177 ? 6.32 -7.34 -14.688 1 91.25 177 SER A N 1
ATOM 1391 C CA . SER A 1 177 ? 7.723 -7.543 -15.031 1 91.25 177 SER A CA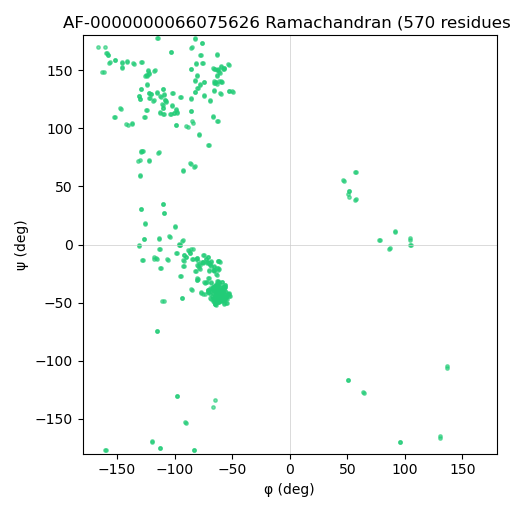 1
ATOM 1392 C C . SER A 1 177 ? 8.078 -6.859 -16.344 1 91.25 177 SER A C 1
ATOM 1394 O O . SER A 1 177 ? 7.219 -6.691 -17.219 1 91.25 177 SER A O 1
ATOM 1396 N N . GLY A 1 178 ? 9.297 -6.414 -16.469 1 85.25 178 GLY A N 1
ATOM 1397 C CA . GLY A 1 178 ? 9.797 -5.887 -17.734 1 85.25 178 GLY A CA 1
ATOM 1398 C C . GLY A 1 178 ? 10.266 -6.969 -18.688 1 85.25 178 GLY A C 1
ATOM 1399 O O . GLY A 1 178 ? 10.133 -8.156 -18.391 1 85.25 178 GLY A O 1
ATOM 1400 N N . PRO A 1 179 ? 10.664 -6.566 -19.828 1 89 179 PRO A N 1
ATOM 1401 C CA . PRO A 1 179 ? 11.188 -7.555 -20.766 1 89 179 PRO A CA 1
ATOM 1402 C C . PRO A 1 179 ? 12.406 -8.297 -20.219 1 89 179 PRO A C 1
ATOM 1404 O O . PRO A 1 179 ? 13.211 -7.727 -19.484 1 89 179 PRO A O 1
ATOM 1407 N N . ILE A 1 180 ? 12.391 -9.539 -20.516 1 91.5 180 ILE A N 1
ATOM 1408 C CA . ILE A 1 180 ? 13.57 -10.336 -20.203 1 91.5 180 ILE A CA 1
ATOM 1409 C C . ILE A 1 180 ? 14.727 -9.93 -21.109 1 91.5 180 ILE A C 1
ATOM 1411 O O . ILE A 1 180 ? 14.57 -9.875 -22.328 1 91.5 180 ILE A O 1
ATOM 1415 N N . THR A 1 181 ? 15.789 -9.562 -20.5 1 93.94 181 THR A N 1
ATOM 1416 C CA . THR A 1 181 ? 16.953 -9.117 -21.266 1 93.94 181 THR A CA 1
ATOM 1417 C C . THR A 1 181 ? 18.125 -10.078 -21.078 1 93.94 181 THR A C 1
ATOM 1419 O O . THR A 1 181 ? 18.031 -11.047 -20.312 1 93.94 181 THR A O 1
ATOM 1422 N N . ALA A 1 182 ? 19.219 -9.805 -21.75 1 94.38 182 ALA A N 1
ATOM 1423 C CA . ALA A 1 182 ? 20.422 -10.641 -21.656 1 94.38 182 ALA A CA 1
ATOM 1424 C C . ALA A 1 182 ? 21.031 -10.586 -20.266 1 94.38 182 ALA A C 1
ATOM 1426 O O . ALA A 1 182 ? 21.766 -11.5 -19.859 1 94.38 182 ALA A O 1
ATOM 1427 N N . ASP A 1 183 ? 20.672 -9.539 -19.453 1 93.56 183 ASP A N 1
ATOM 1428 C CA . ASP A 1 183 ? 21.25 -9.352 -18.125 1 93.56 183 ASP A CA 1
ATOM 1429 C C . ASP A 1 183 ? 20.469 -10.141 -17.078 1 93.56 183 ASP A C 1
ATOM 1431 O O . ASP A 1 183 ? 20.922 -10.297 -15.945 1 93.56 183 ASP A O 1
ATOM 1435 N N . ASP A 1 184 ? 19.328 -10.719 -17.516 1 95 184 ASP A N 1
ATOM 1436 C CA . ASP A 1 184 ? 18.516 -11.492 -16.594 1 95 184 ASP A CA 1
ATOM 1437 C C . ASP A 1 184 ? 19.062 -12.906 -16.438 1 95 184 ASP A C 1
ATOM 1439 O O . ASP A 1 184 ? 19.781 -13.406 -17.297 1 95 184 ASP A O 1
ATOM 1443 N N . PRO A 1 185 ? 18.734 -13.5 -15.289 1 95.56 185 PRO A N 1
ATOM 1444 C CA . PRO A 1 185 ? 19.203 -14.875 -15.094 1 95.56 185 PRO A CA 1
ATOM 1445 C C . PRO A 1 185 ? 18.734 -15.812 -16.203 1 95.56 185 PRO A C 1
ATOM 1447 O O . PRO A 1 185 ? 17.672 -15.609 -16.781 1 95.56 185 PRO A O 1
ATOM 1450 N N . GLU A 1 186 ? 19.516 -16.844 -16.438 1 96.56 186 GLU A N 1
ATOM 1451 C CA . GLU A 1 186 ? 19.281 -17.797 -17.516 1 96.56 186 GLU A CA 1
ATOM 1452 C C . GLU A 1 186 ? 17.906 -18.438 -17.391 1 96.56 186 GLU A C 1
ATOM 1454 O O . GLU A 1 186 ? 17.234 -18.688 -18.391 1 96.56 186 GLU A O 1
ATOM 1459 N N . PHE A 1 187 ? 17.484 -18.688 -16.188 1 96.38 187 PHE A N 1
ATOM 1460 C CA . PHE A 1 187 ? 16.234 -19.422 -15.992 1 96.38 187 PHE A CA 1
ATOM 1461 C C . PHE A 1 187 ? 15.039 -18.562 -16.391 1 96.38 187 PHE A C 1
ATOM 1463 O O . PHE A 1 187 ? 13.953 -19.078 -16.641 1 96.38 187 PHE A O 1
ATOM 1470 N N . LEU A 1 188 ? 15.227 -17.281 -16.406 1 96.31 188 LEU A N 1
ATOM 1471 C CA . LEU A 1 188 ? 14.164 -16.406 -16.891 1 96.31 188 LEU A CA 1
ATOM 1472 C C . LEU A 1 188 ? 14.18 -16.328 -18.406 1 96.31 188 LEU A C 1
ATOM 1474 O O . LEU A 1 188 ? 13.156 -16.047 -19.031 1 96.31 188 LEU A O 1
ATOM 1478 N N . ARG A 1 189 ? 15.312 -16.609 -19 1 96.25 189 ARG A N 1
ATOM 1479 C CA . ARG A 1 189 ? 15.508 -16.438 -20.438 1 96.25 189 ARG A CA 1
ATOM 1480 C C . ARG A 1 189 ? 15.18 -17.719 -21.188 1 96.25 189 ARG A C 1
ATOM 1482 O O . ARG A 1 189 ? 14.977 -17.688 -22.406 1 96.25 189 ARG A O 1
ATOM 1489 N N . ARG A 1 190 ? 15.164 -18.781 -20.469 1 95.62 190 ARG A N 1
ATOM 1490 C CA . ARG A 1 190 ? 14.953 -20.078 -21.109 1 95.62 190 ARG A CA 1
ATOM 1491 C C . ARG A 1 190 ? 13.562 -20.156 -21.734 1 95.62 190 ARG A C 1
ATOM 1493 O O . ARG A 1 190 ? 12.578 -19.703 -21.141 1 95.62 190 ARG A O 1
ATOM 1500 N N . SER A 1 191 ? 13.578 -20.781 -22.938 1 94.69 191 SER A N 1
ATOM 1501 C CA . SER A 1 191 ? 12.297 -20.984 -23.594 1 94.69 191 SER A CA 1
ATOM 1502 C C . SER A 1 191 ? 11.391 -21.906 -22.781 1 94.69 191 SER A C 1
ATOM 1504 O O . SER A 1 191 ? 11.867 -22.859 -22.156 1 94.69 191 SER A O 1
ATOM 1506 N N . LYS A 1 192 ? 10.117 -21.578 -22.688 1 94.62 192 LYS A N 1
ATOM 1507 C CA . LYS A 1 192 ? 9.133 -22.406 -21.984 1 94.62 192 LYS A CA 1
ATOM 1508 C C . LYS A 1 192 ? 7.801 -22.422 -22.734 1 94.62 192 LYS A C 1
ATOM 1510 O O . LYS A 1 192 ? 7.535 -21.531 -23.547 1 94.62 192 LYS A O 1
ATOM 1515 N N . ARG A 1 193 ? 7.012 -23.422 -22.516 1 97.06 193 ARG A N 1
ATOM 1516 C CA . ARG A 1 193 ? 5.664 -23.531 -23.047 1 97.06 193 ARG A CA 1
ATOM 1517 C C . ARG A 1 193 ? 4.645 -22.891 -22.125 1 97.06 193 ARG A C 1
ATOM 1519 O O . ARG A 1 193 ? 4.199 -23.516 -21.156 1 97.06 193 ARG A O 1
ATOM 1526 N N . VAL A 1 194 ? 4.281 -21.734 -22.5 1 95.25 194 VAL A N 1
ATOM 1527 C CA . VAL A 1 194 ? 3.354 -21 -21.656 1 95.25 194 VAL A CA 1
ATOM 1528 C C . VAL A 1 194 ? 1.95 -21.578 -21.797 1 95.25 194 VAL A C 1
ATOM 1530 O O . VAL A 1 194 ? 1.54 -21.984 -22.891 1 95.25 194 VAL A O 1
ATOM 1533 N N . GLY A 1 195 ? 1.285 -21.656 -20.688 1 96.69 195 GLY A N 1
ATOM 1534 C CA . GLY A 1 195 ? -0.082 -22.156 -20.672 1 96.69 195 GLY A CA 1
ATOM 1535 C C . GLY A 1 195 ? -1.106 -21.094 -21.047 1 96.69 195 GLY A C 1
ATOM 1536 O O . GLY A 1 195 ? -1.986 -20.766 -20.25 1 96.69 195 GLY A O 1
ATOM 1537 N N . THR A 1 196 ? -1.104 -20.641 -22.281 1 95.75 196 THR A N 1
ATOM 1538 C CA . THR A 1 196 ? -1.961 -19.547 -22.75 1 95.75 196 THR A CA 1
ATOM 1539 C C . THR A 1 196 ? -3.434 -19.938 -22.625 1 95.75 196 THR A C 1
ATOM 1541 O O . THR A 1 196 ? -4.258 -19.125 -22.188 1 95.75 196 THR A O 1
ATOM 1544 N N . THR A 1 197 ? -3.73 -21.141 -22.984 1 96.81 197 THR A N 1
ATOM 1545 C CA . THR A 1 197 ? -5.117 -21.594 -22.922 1 96.81 197 THR A CA 1
ATOM 1546 C C . THR A 1 197 ? -5.594 -21.672 -21.484 1 96.81 197 THR A C 1
ATOM 1548 O O . THR A 1 197 ? -6.684 -21.203 -21.156 1 96.81 197 THR A O 1
ATOM 1551 N N . ALA A 1 198 ? -4.789 -22.266 -20.609 1 97.12 198 ALA A N 1
ATOM 1552 C CA . ALA A 1 198 ? -5.133 -22.344 -19.203 1 97.12 198 ALA A CA 1
ATOM 1553 C C . ALA A 1 198 ? -5.371 -20.953 -18.609 1 97.12 198 ALA A C 1
ATOM 1555 O O . ALA A 1 198 ? -6.344 -20.75 -17.875 1 97.12 198 ALA A O 1
ATOM 1556 N N . TYR A 1 199 ? -4.543 -20.047 -18.953 1 97.12 199 TYR A N 1
ATOM 1557 C CA . TYR A 1 199 ? -4.645 -18.688 -18.453 1 97.12 199 TYR A CA 1
ATOM 1558 C C . TYR A 1 199 ? -5.93 -18.016 -18.938 1 97.12 199 TYR A C 1
ATOM 1560 O O . TYR A 1 199 ? -6.699 -17.484 -18.125 1 97.12 199 TYR A O 1
ATOM 1568 N N . ASN A 1 200 ? -6.148 -18.078 -20.219 1 96.62 200 ASN A N 1
ATOM 1569 C CA . ASN A 1 200 ? -7.293 -17.391 -20.812 1 96.62 200 ASN A CA 1
ATOM 1570 C C . ASN A 1 200 ? -8.617 -17.969 -20.312 1 96.62 200 ASN A C 1
ATOM 1572 O O . ASN A 1 200 ? -9.547 -17.234 -20 1 96.62 200 ASN A O 1
ATOM 1576 N N . VAL A 1 201 ? -8.664 -19.266 -20.25 1 97.81 201 VAL A N 1
ATOM 1577 C CA . VAL A 1 201 ? -9.898 -19.922 -19.844 1 97.81 201 VAL A CA 1
ATOM 1578 C C . VAL A 1 201 ? -10.148 -19.688 -18.344 1 97.81 201 VAL A C 1
ATOM 1580 O O . VAL A 1 201 ? -11.281 -19.438 -17.938 1 97.81 201 VAL A O 1
ATOM 1583 N N . ALA A 1 202 ? -9.109 -19.734 -17.562 1 98 202 ALA A N 1
ATOM 1584 C CA . ALA A 1 202 ? -9.289 -19.688 -16.109 1 98 202 ALA A CA 1
ATOM 1585 C C . ALA A 1 202 ? -9.375 -18.25 -15.617 1 98 202 ALA A C 1
ATOM 1587 O O . ALA A 1 202 ? -10.18 -17.938 -14.727 1 98 202 ALA A O 1
ATOM 1588 N N . TRP A 1 203 ? -8.617 -17.328 -16.156 1 97.44 203 TRP A N 1
ATOM 1589 C CA . TRP A 1 203 ? -8.547 -15.977 -15.609 1 97.44 203 TRP A CA 1
ATOM 1590 C C . TRP A 1 203 ? -9.203 -14.977 -16.547 1 97.44 203 TRP A C 1
ATOM 1592 O O . TRP A 1 203 ? -10.055 -14.188 -16.125 1 97.44 203 TRP A O 1
ATOM 1602 N N . GLY A 1 204 ? -8.875 -15.023 -17.828 1 96.31 204 GLY A N 1
ATOM 1603 C CA . GLY A 1 204 ? -9.359 -14.055 -18.812 1 96.31 204 GLY A CA 1
ATOM 1604 C C . GLY A 1 204 ? -8.266 -13.469 -19.672 1 96.31 204 GLY A C 1
ATOM 1605 O O . GLY A 1 204 ? -7.152 -14.008 -19.719 1 96.31 204 GLY A O 1
ATOM 1606 N N . PRO A 1 205 ? -8.539 -12.375 -20.375 1 95.69 205 PRO A N 1
ATOM 1607 C CA . PRO A 1 205 ? -7.664 -11.875 -21.438 1 95.69 205 PRO A CA 1
ATOM 1608 C C . PRO A 1 205 ? -6.473 -11.086 -20.906 1 95.69 205 PRO A C 1
ATOM 1610 O O . PRO A 1 205 ? -5.523 -10.812 -21.641 1 95.69 205 PRO A O 1
ATOM 1613 N N . ASN A 1 206 ? -6.566 -10.641 -19.656 1 96.75 206 ASN A N 1
ATOM 1614 C CA . ASN A 1 206 ? -5.535 -9.828 -19.016 1 96.75 206 ASN A CA 1
ATOM 1615 C C . ASN A 1 206 ? -5.645 -9.859 -17.5 1 96.75 206 ASN A C 1
ATOM 1617 O O . ASN A 1 206 ? -6.48 -10.586 -16.953 1 96.75 206 ASN A O 1
ATOM 1621 N N . GLU A 1 207 ? -4.785 -9.086 -16.812 1 96.88 207 GLU A N 1
ATOM 1622 C CA . GLU A 1 207 ? -4.715 -9.133 -15.344 1 96.88 207 GLU A CA 1
ATOM 1623 C C . GLU A 1 207 ? -5.82 -8.289 -14.719 1 96.88 207 GLU A C 1
ATOM 1625 O O . GLU A 1 207 ? -6.09 -8.398 -13.523 1 96.88 207 GLU A O 1
ATOM 1630 N N . TYR A 1 208 ? -6.469 -7.488 -15.492 1 97.5 208 TYR A N 1
ATOM 1631 C CA . TYR A 1 208 ? -7.41 -6.57 -14.859 1 97.5 208 TYR A CA 1
ATOM 1632 C C . TYR A 1 208 ? -8.844 -6.902 -15.258 1 97.5 208 TYR A C 1
ATOM 1634 O O . TYR A 1 208 ? -9.781 -6.227 -14.836 1 97.5 208 TYR A O 1
ATOM 1642 N N . ASN A 1 209 ? -9.055 -8.031 -16.031 1 95.44 209 ASN A N 1
ATOM 1643 C CA . ASN A 1 209 ? -10.383 -8.516 -16.391 1 95.44 209 ASN A CA 1
ATOM 1644 C C . ASN A 1 209 ? -10.547 -10 -16.109 1 95.44 209 ASN A C 1
ATOM 1646 O O . ASN A 1 209 ? -10.625 -10.812 -17.031 1 95.44 209 ASN A O 1
ATOM 1650 N N . PRO A 1 210 ? -10.641 -10.336 -14.836 1 96.75 210 PRO A N 1
ATOM 1651 C CA . PRO A 1 210 ? -10.93 -11.742 -14.555 1 96.75 210 PRO A CA 1
ATOM 1652 C C . PRO A 1 210 ? -12.328 -12.156 -15.023 1 96.75 210 PRO A C 1
ATOM 1654 O O . PRO A 1 210 ? -13.328 -11.742 -14.445 1 96.75 210 PRO A O 1
ATOM 1657 N N . THR A 1 211 ? -12.406 -12.961 -16.047 1 96.06 211 THR A N 1
ATOM 1658 C CA . THR A 1 211 ? -13.68 -13.32 -16.656 1 96.06 211 THR A CA 1
ATOM 1659 C C . THR A 1 211 ? -13.789 -14.828 -16.828 1 96.06 211 THR A C 1
ATOM 1661 O O . THR A 1 211 ? -14.789 -15.328 -17.359 1 96.06 211 THR A O 1
ATOM 1664 N N . GLY A 1 212 ? -12.805 -15.602 -16.469 1 97 212 GLY A N 1
ATOM 1665 C CA . GLY A 1 212 ? -12.781 -17.047 -16.672 1 97 212 GLY A CA 1
ATOM 1666 C C . GLY A 1 212 ? -13.375 -17.812 -15.508 1 97 212 GLY A C 1
ATOM 1667 O O . GLY A 1 212 ? -14.258 -17.312 -14.812 1 97 212 GLY A O 1
ATOM 1668 N N . THR A 1 213 ? -12.93 -19.031 -15.344 1 98.19 213 THR A N 1
ATOM 1669 C CA . THR A 1 213 ? -13.484 -19.938 -14.344 1 98.19 213 THR A CA 1
ATOM 1670 C C . THR A 1 213 ? -13.094 -19.5 -12.938 1 98.19 213 THR A C 1
ATOM 1672 O O . THR A 1 213 ? -13.672 -19.969 -11.953 1 98.19 213 THR A O 1
ATOM 1675 N N . LEU A 1 214 ? -12.172 -18.547 -12.805 1 98.12 214 LEU A N 1
ATOM 1676 C CA . LEU A 1 214 ? -11.727 -18.047 -11.508 1 98.12 214 LEU A CA 1
ATOM 1677 C C . LEU A 1 214 ? -12.312 -16.672 -11.227 1 98.12 214 LEU A C 1
ATOM 1679 O O . LEU A 1 214 ? -11.953 -16.031 -10.234 1 98.12 214 LEU A O 1
ATOM 1683 N N . ALA A 1 215 ? -13.219 -16.203 -12.086 1 97.88 215 ALA A N 1
ATOM 1684 C CA . ALA A 1 215 ? -13.758 -14.836 -11.992 1 97.88 215 ALA A CA 1
ATOM 1685 C C . ALA A 1 215 ? -14.539 -14.641 -10.695 1 97.88 215 ALA A C 1
ATOM 1687 O O . ALA A 1 215 ? -14.633 -13.523 -10.188 1 97.88 215 ALA A O 1
ATOM 1688 N N . ASP A 1 216 ? -15.062 -15.75 -10.141 1 97.88 216 ASP A N 1
ATOM 1689 C CA . ASP A 1 216 ? -15.891 -15.656 -8.945 1 97.88 216 ASP A CA 1
ATOM 1690 C C . ASP A 1 216 ? -15.094 -16 -7.691 1 97.88 216 ASP A C 1
ATOM 1692 O O . ASP A 1 216 ? -15.672 -16.344 -6.652 1 97.88 216 ASP A O 1
ATOM 1696 N N . TYR A 1 217 ? -13.797 -16.016 -7.828 1 98.62 217 TYR A N 1
ATOM 1697 C CA . TYR A 1 217 ? -12.906 -16.297 -6.707 1 98.62 217 TYR A CA 1
ATOM 1698 C C . TYR A 1 217 ? -13.047 -15.234 -5.621 1 98.62 217 TYR A C 1
ATOM 1700 O O . TYR A 1 217 ? -12.594 -14.102 -5.793 1 98.62 217 TYR A O 1
ATOM 1708 N N . GLU A 1 218 ? -13.695 -15.562 -4.469 1 98.81 218 GLU A N 1
ATOM 1709 C CA . GLU A 1 218 ? -13.883 -14.711 -3.301 1 98.81 218 GLU A CA 1
ATOM 1710 C C . GLU A 1 218 ? -13.648 -15.484 -2.008 1 98.81 218 GLU A C 1
ATOM 1712 O O . GLU A 1 218 ? -14.5 -16.266 -1.581 1 98.81 218 GLU A O 1
ATOM 1717 N N . TYR A 1 219 ? -12.445 -15.234 -1.388 1 98.88 219 TYR A N 1
ATOM 1718 C CA . TYR A 1 219 ? -12.055 -16.062 -0.248 1 98.88 219 TYR A CA 1
ATOM 1719 C C . TYR A 1 219 ? -11.703 -15.188 0.955 1 98.88 219 TYR A C 1
ATOM 1721 O O . TYR A 1 219 ? -11.32 -15.703 2.008 1 98.88 219 TYR A O 1
ATOM 1729 N N . THR A 1 220 ? -11.883 -13.867 0.862 1 98.88 220 THR A N 1
ATOM 1730 C CA . THR A 1 220 ? -11.43 -12.969 1.912 1 98.88 220 THR A CA 1
ATOM 1731 C C . THR A 1 220 ? -12.039 -13.352 3.258 1 98.88 220 THR A C 1
ATOM 1733 O O . THR A 1 220 ? -11.32 -13.477 4.254 1 98.88 220 THR A O 1
ATOM 1736 N N . ASP A 1 221 ? -13.305 -13.594 3.291 1 98.38 221 ASP A N 1
ATOM 1737 C CA . ASP A 1 221 ? -13.992 -13.891 4.543 1 98.38 221 ASP A CA 1
ATOM 1738 C C . ASP A 1 221 ? -13.633 -15.289 5.055 1 98.38 221 ASP A C 1
ATOM 1740 O O . ASP A 1 221 ? -13.922 -15.625 6.203 1 98.38 221 ASP A O 1
ATOM 1744 N N . ARG A 1 222 ? -12.992 -16.094 4.215 1 98.69 222 ARG A N 1
ATOM 1745 C CA . ARG A 1 222 ? -12.648 -17.469 4.582 1 98.69 222 ARG A CA 1
ATOM 1746 C C . ARG A 1 222 ? -11.203 -17.562 5.059 1 98.69 222 ARG A C 1
ATOM 1748 O O . ARG A 1 222 ? -10.781 -18.594 5.586 1 98.69 222 ARG A O 1
ATOM 1755 N N . LEU A 1 223 ? -10.461 -16.5 4.949 1 98.81 223 LEU A N 1
ATOM 1756 C CA . LEU A 1 223 ? -9.047 -16.516 5.301 1 98.81 223 LEU A CA 1
ATOM 1757 C C . LEU A 1 223 ? -8.859 -16.844 6.777 1 98.81 223 LEU A C 1
ATOM 1759 O O . LEU A 1 223 ? -7.789 -17.297 7.184 1 98.81 223 LEU A O 1
ATOM 1763 N N . GLN A 1 224 ? -9.852 -16.641 7.574 1 98 224 GLN A N 1
ATOM 1764 C CA . GLN A 1 224 ? -9.789 -16.938 9.008 1 98 224 GLN A CA 1
ATOM 1765 C C . GLN A 1 224 ? -9.562 -18.422 9.258 1 98 224 GLN A C 1
ATOM 1767 O O . GLN A 1 224 ? -9.141 -18.812 10.344 1 98 224 GLN A O 1
ATOM 1772 N N . TYR A 1 225 ? -9.867 -19.266 8.25 1 97.75 225 TYR A N 1
ATOM 1773 C CA . TYR A 1 225 ? -9.703 -20.719 8.406 1 97.75 225 TYR A CA 1
ATOM 1774 C C . TYR A 1 225 ? -8.242 -21.109 8.25 1 97.75 225 TYR A C 1
ATOM 1776 O O . TYR A 1 225 ? -7.855 -22.234 8.602 1 97.75 225 TYR A O 1
ATOM 1784 N N . LEU A 1 226 ? -7.418 -20.25 7.684 1 98.62 226 LEU A N 1
ATOM 1785 C CA . LEU A 1 226 ? -5.988 -20.516 7.578 1 98.62 226 LEU A CA 1
ATOM 1786 C C . LEU A 1 226 ? -5.285 -20.25 8.906 1 98.62 226 LEU A C 1
ATOM 1788 O O . LEU A 1 226 ? -4.824 -19.125 9.148 1 98.62 226 LEU A O 1
ATOM 1792 N N . GLN A 1 227 ? -5.105 -21.234 9.695 1 97.88 227 GLN A N 1
ATOM 1793 C CA . GLN A 1 227 ? -4.688 -21.078 11.086 1 97.88 227 GLN A CA 1
ATOM 1794 C C . GLN A 1 227 ? -3.168 -21.156 11.219 1 97.88 227 GLN A C 1
ATOM 1796 O O . GLN A 1 227 ? -2.611 -20.828 12.266 1 97.88 227 GLN A O 1
ATOM 1801 N N . MET A 1 228 ? -2.445 -21.594 10.211 1 98.44 228 MET A N 1
ATOM 1802 C CA . MET A 1 228 ? -0.992 -21.719 10.281 1 98.44 228 MET A CA 1
ATOM 1803 C C . MET A 1 228 ? -0.326 -20.344 10.156 1 98.44 228 MET A C 1
ATOM 1805 O O . MET A 1 228 ? -0.92 -19.406 9.617 1 98.44 228 MET A O 1
ATOM 1809 N N . PRO A 1 229 ? 0.949 -20.188 10.68 1 98.75 229 PRO A N 1
ATOM 1810 C CA . PRO A 1 229 ? 1.687 -18.953 10.414 1 98.75 229 PRO A CA 1
ATOM 1811 C C . PRO A 1 229 ? 1.761 -18.625 8.93 1 98.75 229 PRO A C 1
ATOM 1813 O O . PRO A 1 229 ? 2.045 -19.5 8.102 1 98.75 229 PRO A O 1
ATOM 1816 N N . THR A 1 230 ? 1.465 -17.375 8.578 1 98.94 230 THR A N 1
ATOM 1817 C CA . THR A 1 230 ? 1.41 -16.969 7.176 1 98.94 230 THR A CA 1
ATOM 1818 C C . THR A 1 230 ? 2.234 -15.711 6.934 1 98.94 230 THR A C 1
ATOM 1820 O O . THR A 1 230 ? 2.061 -14.711 7.629 1 98.94 230 THR A O 1
ATOM 1823 N N . LEU A 1 231 ? 3.141 -15.781 6.02 1 98.94 231 LEU A N 1
ATOM 1824 C CA . LEU A 1 231 ? 3.906 -14.641 5.539 1 98.94 231 LEU A CA 1
ATOM 1825 C C . LEU A 1 231 ? 3.33 -14.109 4.227 1 98.94 231 LEU A C 1
ATOM 1827 O O . LEU A 1 231 ? 3.273 -14.836 3.232 1 98.94 231 LEU A O 1
ATOM 1831 N N . VAL A 1 232 ? 2.844 -12.922 4.242 1 98.94 232 VAL A N 1
ATOM 1832 C CA . VAL A 1 232 ? 2.418 -12.242 3.023 1 98.94 232 VAL A CA 1
ATOM 1833 C C . VAL A 1 232 ? 3.553 -11.367 2.494 1 98.94 232 VAL A C 1
ATOM 1835 O O . VAL A 1 232 ? 4.168 -10.609 3.252 1 98.94 232 VAL A O 1
ATOM 1838 N N . THR A 1 233 ? 3.912 -11.547 1.203 1 98.94 233 THR A N 1
ATOM 1839 C CA . THR A 1 233 ? 4.93 -10.719 0.568 1 98.94 233 THR A CA 1
ATOM 1840 C C . THR A 1 233 ? 4.379 -10.047 -0.686 1 98.94 233 THR A C 1
ATOM 1842 O O . THR A 1 233 ? 3.596 -10.641 -1.425 1 98.94 233 THR A O 1
ATOM 1845 N N . SER A 1 234 ? 4.676 -8.828 -0.89 1 98.88 234 SER A N 1
ATOM 1846 C CA . SER A 1 234 ? 4.273 -8.062 -2.068 1 98.88 234 SER A CA 1
ATOM 1847 C C . SER A 1 234 ? 5.184 -6.863 -2.287 1 98.88 234 SER A C 1
ATOM 1849 O O . SER A 1 234 ? 5.984 -6.516 -1.415 1 98.88 234 SER A O 1
ATOM 1851 N N . GLY A 1 235 ? 5.164 -6.305 -3.461 1 98.69 235 GLY A N 1
ATOM 1852 C CA . GLY A 1 235 ? 5.938 -5.113 -3.783 1 98.69 235 GLY A CA 1
ATOM 1853 C C . GLY A 1 235 ? 5.102 -3.85 -3.814 1 98.69 235 GLY A C 1
ATOM 1854 O O . GLY A 1 235 ? 3.875 -3.912 -3.926 1 98.69 235 GLY A O 1
ATOM 1855 N N . THR A 1 236 ? 5.758 -2.688 -3.801 1 98.44 236 THR A N 1
ATOM 1856 C CA . THR A 1 236 ? 5.074 -1.399 -3.826 1 98.44 236 THR A CA 1
ATOM 1857 C C . THR A 1 236 ? 4.441 -1.15 -5.191 1 98.44 236 THR A C 1
ATOM 1859 O O . THR A 1 236 ? 3.42 -0.466 -5.293 1 98.44 236 THR A O 1
ATOM 1862 N N . ASP A 1 237 ? 5.02 -1.703 -6.238 1 97.94 237 ASP A N 1
ATOM 1863 C CA . ASP A 1 237 ? 4.492 -1.519 -7.59 1 97.94 237 ASP A CA 1
ATOM 1864 C C . ASP A 1 237 ? 3.873 -2.811 -8.117 1 97.94 237 ASP A C 1
ATOM 1866 O O . ASP A 1 237 ? 3.83 -3.033 -9.328 1 97.94 237 ASP A O 1
ATOM 1870 N N . ASP A 1 238 ? 3.398 -3.65 -7.262 1 98.69 238 ASP A N 1
ATOM 1871 C CA . ASP A 1 238 ? 2.902 -5 -7.508 1 98.69 238 ASP A CA 1
ATOM 1872 C C . ASP A 1 238 ? 1.47 -4.973 -8.031 1 98.69 238 ASP A C 1
ATOM 1874 O O . ASP A 1 238 ? 0.675 -4.113 -7.641 1 98.69 238 ASP A O 1
ATOM 1878 N N . LEU A 1 239 ? 1.12 -5.926 -8.938 1 98.81 239 LEU A N 1
ATOM 1879 C CA . LEU A 1 239 ? -0.285 -6.176 -9.234 1 98.81 239 LEU A CA 1
ATOM 1880 C C . LEU A 1 239 ? -1.079 -6.426 -7.957 1 98.81 239 LEU A C 1
ATOM 1882 O O . LEU A 1 239 ? -2.24 -6.023 -7.855 1 98.81 239 LEU A O 1
ATOM 1886 N N . CYS A 1 240 ? -0.483 -7.195 -7.062 1 98.88 240 CYS A N 1
ATOM 1887 C CA . CYS A 1 240 ? -0.996 -7.277 -5.699 1 98.88 240 CYS A CA 1
ATOM 1888 C C . CYS A 1 240 ? -0.741 -5.977 -4.945 1 98.88 240 CYS A C 1
ATOM 1890 O O . CYS A 1 240 ? 0.256 -5.855 -4.23 1 98.88 240 CYS A O 1
ATOM 1892 N N . THR A 1 241 ? -1.64 -5.035 -5.098 1 98.81 241 THR A N 1
ATOM 1893 C CA . THR A 1 241 ? -1.443 -3.732 -4.473 1 98.81 241 THR A CA 1
ATOM 1894 C C . THR A 1 241 ? -1.414 -3.859 -2.953 1 98.81 241 THR A C 1
ATOM 1896 O O . THR A 1 241 ? -1.866 -4.863 -2.4 1 98.81 241 THR A O 1
ATOM 1899 N N . PRO A 1 242 ? -0.913 -2.822 -2.32 1 98.81 242 PRO A N 1
ATOM 1900 C CA . PRO A 1 242 ? -0.912 -2.875 -0.856 1 98.81 242 PRO A CA 1
ATOM 1901 C C . PRO A 1 242 ? -2.312 -3.043 -0.271 1 98.81 242 PRO A C 1
ATOM 1903 O O . PRO A 1 242 ? -2.477 -3.674 0.776 1 98.81 242 PRO A O 1
ATOM 1906 N N . LEU A 1 243 ? -3.361 -2.492 -0.917 1 98.88 243 LEU A N 1
ATOM 1907 C CA . LEU A 1 243 ? -4.719 -2.709 -0.426 1 98.88 243 LEU A CA 1
ATOM 1908 C C . LEU A 1 243 ? -5.094 -4.184 -0.496 1 98.88 243 LEU A C 1
ATOM 1910 O O . LEU A 1 243 ? -5.691 -4.723 0.439 1 98.88 243 LEU A O 1
ATOM 1914 N N . VAL A 1 244 ? -4.734 -4.809 -1.598 1 98.94 244 VAL A N 1
ATOM 1915 C CA . VAL A 1 244 ? -5.016 -6.23 -1.771 1 98.94 244 VAL A CA 1
ATOM 1916 C C . VAL A 1 244 ? -4.281 -7.035 -0.704 1 98.94 244 VAL A C 1
ATOM 1918 O O . VAL A 1 244 ? -4.883 -7.879 -0.03 1 98.94 244 VAL A O 1
ATOM 1921 N N . ALA A 1 245 ? -3.002 -6.801 -0.528 1 98.94 245 ALA A N 1
ATOM 1922 C CA . ALA A 1 245 ? -2.199 -7.516 0.461 1 98.94 245 ALA A CA 1
ATOM 1923 C C . ALA A 1 245 ? -2.717 -7.266 1.874 1 98.94 245 ALA A C 1
ATOM 1925 O O . ALA A 1 245 ? -2.883 -8.203 2.658 1 98.94 245 ALA A O 1
ATOM 1926 N N . LYS A 1 246 ? -2.963 -6.031 2.195 1 98.88 246 LYS A N 1
ATOM 1927 C CA . LYS A 1 246 ? -3.445 -5.684 3.529 1 98.88 246 LYS A CA 1
ATOM 1928 C C . LYS A 1 246 ? -4.793 -6.344 3.816 1 98.88 246 LYS A C 1
ATOM 1930 O O . LYS A 1 246 ? -5.07 -6.727 4.953 1 98.88 246 LYS A O 1
ATOM 1935 N N . THR A 1 247 ? -5.66 -6.344 2.812 1 98.81 247 THR A N 1
ATOM 1936 C CA . THR A 1 247 ? -6.953 -7 2.971 1 98.81 247 THR A CA 1
ATOM 1937 C C . THR A 1 247 ? -6.777 -8.445 3.424 1 98.81 247 THR A C 1
ATOM 1939 O O . THR A 1 247 ? -7.488 -8.914 4.312 1 98.81 247 THR A O 1
ATOM 1942 N N . MET A 1 248 ? -5.82 -9.125 2.834 1 98.94 248 MET A N 1
ATOM 1943 C CA . MET A 1 248 ? -5.539 -10.492 3.268 1 98.94 248 MET A CA 1
ATOM 1944 C C . MET A 1 248 ? -4.992 -10.508 4.691 1 98.94 248 MET A C 1
ATOM 1946 O O . MET A 1 248 ? -5.492 -11.242 5.543 1 98.94 248 MET A O 1
ATOM 1950 N N . VAL A 1 249 ? -4.027 -9.695 4.992 1 98.75 249 VAL A N 1
ATOM 1951 C CA . VAL A 1 249 ? -3.346 -9.656 6.281 1 98.75 249 VAL A CA 1
ATOM 1952 C C . VAL A 1 249 ? -4.359 -9.398 7.395 1 98.75 249 VAL A C 1
ATOM 1954 O O . VAL A 1 249 ? -4.297 -10.023 8.461 1 98.75 249 VAL A O 1
ATOM 1957 N N . ASP A 1 250 ? -5.289 -8.508 7.129 1 98.19 250 ASP A N 1
ATOM 1958 C CA . ASP A 1 250 ? -6.273 -8.109 8.133 1 98.19 250 ASP A CA 1
ATOM 1959 C C . ASP A 1 250 ? -7.199 -9.273 8.484 1 98.19 250 ASP A C 1
ATOM 1961 O O . ASP A 1 250 ? -7.836 -9.273 9.539 1 98.19 250 ASP A O 1
ATOM 1965 N N . GLN A 1 251 ? -7.328 -10.281 7.594 1 98.5 251 GLN A N 1
ATOM 1966 C CA . GLN A 1 251 ? -8.289 -11.359 7.801 1 98.5 251 GLN A CA 1
ATOM 1967 C C . GLN A 1 251 ? -7.59 -12.648 8.211 1 98.5 251 GLN A C 1
ATOM 1969 O O . GLN A 1 251 ? -8.242 -13.617 8.609 1 98.5 251 GLN A O 1
ATOM 1974 N N . LEU A 1 252 ? -6.266 -12.719 8.078 1 98.81 252 LEU A N 1
ATOM 1975 C CA . LEU A 1 252 ? -5.477 -13.883 8.461 1 98.81 252 LEU A CA 1
ATOM 1976 C C . LEU A 1 252 ? -5.176 -13.867 9.961 1 98.81 252 LEU A C 1
ATOM 1978 O O . LEU A 1 252 ? -4.676 -12.867 10.484 1 98.81 252 LEU A O 1
ATOM 1982 N N . PRO A 1 253 ? -5.383 -14.961 10.734 1 98.38 253 PRO A N 1
ATOM 1983 C CA . PRO A 1 253 ? -5.23 -14.977 12.188 1 98.38 253 PRO A CA 1
ATOM 1984 C C . PRO A 1 253 ? -3.783 -14.781 12.633 1 98.38 253 PRO A C 1
ATOM 1986 O O . PRO A 1 253 ? -3.529 -14.18 13.68 1 98.38 253 PRO A O 1
ATOM 1989 N N . HIS A 1 254 ? -2.846 -15.383 11.867 1 98.25 254 HIS A N 1
ATOM 1990 C CA . HIS A 1 254 ? -1.424 -15.328 12.188 1 98.25 254 HIS A CA 1
ATOM 1991 C C . HIS A 1 254 ? -0.605 -14.891 10.977 1 98.25 254 HIS A C 1
ATOM 1993 O O . HIS A 1 254 ? 0.046 -15.719 10.336 1 98.25 254 HIS A O 1
ATOM 1999 N N . ALA A 1 255 ? -0.586 -13.602 10.75 1 98.25 255 ALA A N 1
ATOM 2000 C CA . ALA A 1 255 ? 0.054 -13.133 9.523 1 98.25 255 ALA A CA 1
ATOM 2001 C C . ALA A 1 255 ? 1.12 -12.086 9.82 1 98.25 255 ALA A C 1
ATOM 2003 O O . ALA A 1 255 ? 0.987 -11.305 10.773 1 98.25 255 ALA A O 1
ATOM 2004 N N . THR A 1 256 ? 2.131 -12.062 9.117 1 97.75 256 THR A N 1
ATOM 2005 C CA . THR A 1 256 ? 3.08 -10.961 8.977 1 97.75 256 THR A CA 1
ATOM 2006 C C . THR A 1 256 ? 3.227 -10.562 7.512 1 97.75 256 THR A C 1
ATOM 2008 O O . THR A 1 256 ? 3.104 -11.398 6.613 1 97.75 256 THR A O 1
ATOM 2011 N N . TRP A 1 257 ? 3.41 -9.312 7.305 1 98.81 257 TRP A N 1
ATOM 2012 C CA . TRP A 1 257 ? 3.463 -8.781 5.945 1 98.81 257 TRP A CA 1
ATOM 2013 C C . TRP A 1 257 ? 4.789 -8.078 5.688 1 98.81 257 TRP A C 1
ATOM 2015 O O . TRP A 1 257 ? 5.188 -7.195 6.457 1 98.81 257 TRP A O 1
ATOM 2025 N N . THR A 1 258 ? 5.473 -8.484 4.633 1 98.88 258 THR A N 1
ATOM 2026 C CA . THR A 1 258 ? 6.637 -7.758 4.141 1 98.88 258 THR A CA 1
ATOM 2027 C C . THR A 1 258 ? 6.332 -7.082 2.809 1 98.88 258 THR A C 1
ATOM 2029 O O . THR A 1 258 ? 6.004 -7.75 1.827 1 98.88 258 THR A O 1
ATOM 2032 N N . LEU A 1 259 ? 6.391 -5.801 2.773 1 98.88 259 LEU A N 1
ATOM 2033 C CA . LEU A 1 259 ? 6.227 -4.988 1.574 1 98.88 259 LEU A CA 1
ATOM 2034 C C . LEU A 1 259 ? 7.582 -4.547 1.027 1 98.88 259 LEU A C 1
ATOM 2036 O O . LEU A 1 259 ? 8.305 -3.795 1.684 1 98.88 259 LEU A O 1
ATOM 2040 N N . PHE A 1 260 ? 7.973 -5.008 -0.124 1 98.75 260 PHE A N 1
ATOM 2041 C CA . PHE A 1 260 ? 9.273 -4.719 -0.719 1 98.75 260 PHE A CA 1
ATOM 2042 C C . PHE A 1 260 ? 9.234 -3.41 -1.5 1 98.75 260 PHE A C 1
ATOM 2044 O O . PHE A 1 260 ? 8.438 -3.26 -2.43 1 98.75 260 PHE A O 1
ATOM 2051 N N . PRO A 1 261 ? 10.086 -2.465 -1.247 1 98.12 261 PRO A N 1
ATOM 2052 C CA . PRO A 1 261 ? 9.961 -1.088 -1.733 1 98.12 261 PRO A CA 1
ATOM 2053 C C . PRO A 1 261 ? 10.32 -0.952 -3.213 1 98.12 261 PRO A C 1
ATOM 2055 O O . PRO A 1 261 ? 10.039 0.082 -3.824 1 98.12 261 PRO A O 1
ATOM 2058 N N . ARG A 1 262 ? 10.984 -1.945 -3.834 1 97.12 262 ARG A N 1
ATOM 2059 C CA . ARG A 1 262 ? 11.469 -1.8 -5.203 1 97.12 262 ARG A CA 1
ATOM 2060 C C . ARG A 1 262 ? 11.031 -2.977 -6.066 1 97.12 262 ARG A C 1
ATOM 2062 O O . ARG A 1 262 ? 11.758 -3.4 -6.965 1 97.12 262 ARG A O 1
ATOM 2069 N N . SER A 1 263 ? 9.852 -3.48 -5.66 1 98.12 263 SER A N 1
ATOM 2070 C CA . SER A 1 263 ? 9.438 -4.695 -6.352 1 98.12 263 SER A CA 1
ATOM 2071 C C . SER A 1 263 ? 8.078 -4.516 -7.02 1 98.12 263 SER A C 1
ATOM 2073 O O . SER A 1 263 ? 7.246 -3.738 -6.551 1 98.12 263 SER A O 1
ATOM 2075 N N . ARG A 1 264 ? 8.016 -5.191 -8.086 1 98.06 264 ARG A N 1
ATOM 2076 C CA . ARG A 1 264 ? 6.742 -5.387 -8.766 1 98.06 264 ARG A CA 1
ATOM 2077 C C . ARG A 1 264 ? 6.125 -6.734 -8.398 1 98.06 264 ARG A C 1
ATOM 2079 O O . ARG A 1 264 ? 6.035 -7.078 -7.223 1 98.06 264 ARG A O 1
ATOM 2086 N N . HIS A 1 265 ? 5.68 -7.566 -9.281 1 98.5 265 HIS A N 1
ATOM 2087 C CA . HIS A 1 265 ? 4.844 -8.734 -9.047 1 98.5 265 HIS A CA 1
ATOM 2088 C C . HIS A 1 265 ? 5.684 -9.945 -8.656 1 98.5 265 HIS A C 1
ATOM 2090 O O . HIS A 1 265 ? 5.148 -10.961 -8.211 1 98.5 265 HIS A O 1
ATOM 2096 N N . MET A 1 266 ? 6.977 -9.906 -8.805 1 97.56 266 MET A N 1
ATOM 2097 C CA . MET A 1 266 ? 7.898 -10.969 -8.414 1 97.56 266 MET A CA 1
ATOM 2098 C C . MET A 1 266 ? 9.023 -10.422 -7.543 1 97.56 266 MET A C 1
ATOM 2100 O O . MET A 1 266 ? 10.172 -10.336 -7.98 1 97.56 266 MET A O 1
ATOM 2104 N N . ALA A 1 267 ? 8.688 -10.258 -6.328 1 98.06 267 ALA A N 1
ATOM 2105 C CA . ALA A 1 267 ? 9.625 -9.633 -5.402 1 98.06 267 ALA A CA 1
ATOM 2106 C C . ALA A 1 267 ? 10.891 -10.469 -5.25 1 98.06 267 ALA A C 1
ATOM 2108 O O . ALA A 1 267 ? 11.984 -9.938 -5.055 1 98.06 267 ALA A O 1
ATOM 2109 N N . PHE A 1 268 ? 10.773 -11.828 -5.379 1 97.94 268 PHE A N 1
ATOM 2110 C CA . PHE A 1 268 ? 11.922 -12.703 -5.223 1 97.94 268 PHE A CA 1
ATOM 2111 C C . PHE A 1 268 ? 12.867 -12.578 -6.414 1 97.94 268 PHE A C 1
ATOM 2113 O O . PHE A 1 268 ? 14.016 -13.031 -6.355 1 97.94 268 PHE A O 1
ATOM 2120 N N . ILE A 1 269 ? 12.391 -11.977 -7.512 1 96.88 269 ILE A N 1
ATOM 2121 C CA . ILE A 1 269 ? 13.25 -11.664 -8.648 1 96.88 269 ILE A CA 1
ATOM 2122 C C . ILE A 1 269 ? 13.773 -10.234 -8.516 1 96.88 269 ILE A C 1
ATOM 2124 O O . ILE A 1 269 ? 14.977 -9.992 -8.648 1 96.88 269 ILE A O 1
ATOM 2128 N N . ASP A 1 270 ? 12.938 -9.219 -8.18 1 96.69 270 ASP A N 1
ATOM 2129 C CA . ASP A 1 270 ? 13.258 -7.797 -8.18 1 96.69 270 ASP A CA 1
ATOM 2130 C C . ASP A 1 270 ? 14.211 -7.453 -7.035 1 96.69 270 ASP A C 1
ATOM 2132 O O . ASP A 1 270 ? 15.102 -6.617 -7.199 1 96.69 270 ASP A O 1
ATOM 2136 N N . GLU A 1 271 ? 13.969 -8.047 -5.906 1 97.62 271 GLU A N 1
ATOM 2137 C CA . GLU A 1 271 ? 14.773 -7.82 -4.707 1 97.62 271 GLU A CA 1
ATOM 2138 C C . GLU A 1 271 ? 15.219 -9.141 -4.082 1 97.62 271 GLU A C 1
ATOM 2140 O O . GLU A 1 271 ? 14.969 -9.391 -2.902 1 97.62 271 GLU A O 1
ATOM 2145 N N . ASN A 1 272 ? 15.977 -9.898 -4.938 1 97.5 272 ASN A N 1
ATOM 2146 C CA . ASN A 1 272 ? 16.281 -11.289 -4.648 1 97.5 272 ASN A CA 1
ATOM 2147 C C . ASN A 1 272 ? 16.953 -11.445 -3.287 1 97.5 272 ASN A C 1
ATOM 2149 O O . ASN A 1 272 ? 16.5 -12.227 -2.447 1 97.5 272 ASN A O 1
ATOM 2153 N N . THR A 1 273 ? 18 -10.688 -2.979 1 97.94 273 THR A N 1
ATOM 2154 C CA . THR A 1 273 ? 18.766 -10.836 -1.746 1 97.94 273 THR A CA 1
ATOM 2155 C C . THR A 1 273 ? 17.875 -10.586 -0.527 1 97.94 273 THR A C 1
ATOM 2157 O O . THR A 1 273 ? 17.844 -11.391 0.404 1 97.94 273 THR A O 1
ATOM 2160 N N . ALA A 1 274 ? 17.156 -9.469 -0.572 1 98.44 274 ALA A N 1
ATOM 2161 C CA . ALA A 1 274 ? 16.281 -9.117 0.551 1 98.44 274 ALA A CA 1
ATOM 2162 C C . ALA A 1 274 ? 15.18 -10.156 0.73 1 98.44 274 ALA A C 1
ATOM 2164 O O . ALA A 1 274 ? 14.867 -10.555 1.855 1 98.44 274 ALA A O 1
ATOM 2165 N N . TYR A 1 275 ? 14.641 -10.602 -0.359 1 98.69 275 TYR A N 1
ATOM 2166 C CA . TYR A 1 275 ? 13.555 -11.578 -0.314 1 98.69 275 TYR A CA 1
ATOM 2167 C C . TYR A 1 275 ? 14.039 -12.906 0.256 1 98.69 275 TYR A C 1
ATOM 2169 O O . TYR A 1 275 ? 13.398 -13.477 1.147 1 98.69 275 TYR A O 1
ATOM 2177 N N . MET A 1 276 ? 15.164 -13.391 -0.239 1 98.56 276 MET A N 1
ATOM 2178 C CA . MET A 1 276 ? 15.672 -14.695 0.185 1 98.56 276 MET A CA 1
ATOM 2179 C C . MET A 1 276 ? 16.094 -14.656 1.651 1 98.56 276 MET A C 1
ATOM 2181 O O . MET A 1 276 ? 15.914 -15.641 2.373 1 98.56 276 MET A O 1
ATOM 2185 N N . THR A 1 277 ? 16.641 -13.57 2.064 1 98.5 277 THR A N 1
ATOM 2186 C CA . THR A 1 277 ? 16.969 -13.414 3.475 1 98.5 277 THR A CA 1
ATOM 2187 C C . THR A 1 277 ? 15.719 -13.5 4.344 1 98.5 277 THR A C 1
ATOM 2189 O O . THR A 1 277 ? 15.695 -14.219 5.34 1 98.5 277 THR A O 1
ATOM 2192 N N . ARG A 1 278 ? 14.68 -12.797 3.938 1 98.56 278 ARG A N 1
ATOM 2193 C CA . ARG A 1 278 ? 13.414 -12.797 4.668 1 98.56 278 ARG A CA 1
ATOM 2194 C C . ARG A 1 278 ? 12.805 -14.188 4.711 1 98.56 278 ARG A C 1
ATOM 2196 O O . ARG A 1 278 ? 12.32 -14.633 5.754 1 98.56 278 ARG A O 1
ATOM 2203 N N . LEU A 1 279 ? 12.844 -14.844 3.584 1 98.75 279 LEU A N 1
ATOM 2204 C CA . LEU A 1 279 ? 12.273 -16.172 3.482 1 98.75 279 LEU A CA 1
ATOM 2205 C C . LEU A 1 279 ? 13.055 -17.172 4.328 1 98.75 279 LEU A C 1
ATOM 2207 O O . LEU A 1 279 ? 12.461 -18.016 5.004 1 98.75 279 LEU A O 1
ATOM 2211 N N . ARG A 1 280 ? 14.367 -17.125 4.262 1 98.38 280 ARG A N 1
ATOM 2212 C CA . ARG A 1 280 ? 15.227 -18 5.047 1 98.38 280 ARG A CA 1
ATOM 2213 C C . ARG A 1 280 ? 14.898 -17.906 6.535 1 98.38 280 ARG A C 1
ATOM 2215 O O . ARG A 1 280 ? 14.75 -18.922 7.215 1 98.38 280 ARG A O 1
ATOM 2222 N N . HIS A 1 281 ? 14.773 -16.688 7.02 1 98.44 281 HIS A N 1
ATOM 2223 C CA . HIS A 1 281 ? 14.461 -16.469 8.422 1 98.44 281 HIS A CA 1
ATOM 2224 C C . HIS A 1 281 ? 13.078 -17 8.773 1 98.44 281 HIS A C 1
ATOM 2226 O O . HIS A 1 281 ? 12.883 -17.594 9.836 1 98.44 281 HIS A O 1
ATOM 2232 N N . TRP A 1 282 ? 12.172 -16.828 7.91 1 98.75 282 TRP A N 1
ATOM 2233 C CA . TRP A 1 282 ? 10.797 -17.266 8.148 1 98.75 282 TRP A CA 1
ATOM 2234 C C . TRP A 1 282 ? 10.734 -18.797 8.258 1 98.75 282 TRP A C 1
ATOM 2236 O O . TRP A 1 282 ? 10.156 -19.328 9.203 1 98.75 282 TRP A O 1
ATOM 2246 N N . LEU A 1 283 ? 11.305 -19.438 7.273 1 98.69 283 LEU A N 1
ATOM 2247 C CA . LEU A 1 283 ? 11.25 -20.891 7.23 1 98.69 283 LEU A CA 1
ATOM 2248 C C . LEU A 1 283 ? 11.961 -21.484 8.445 1 98.69 283 LEU A C 1
ATOM 2250 O O . LEU A 1 283 ? 11.469 -22.453 9.039 1 98.69 283 LEU A O 1
ATOM 2254 N N . ALA A 1 284 ? 13.078 -20.922 8.828 1 97.88 284 ALA A N 1
ATOM 2255 C CA . ALA A 1 284 ? 13.82 -21.406 9.992 1 97.88 284 ALA A CA 1
ATOM 2256 C C . ALA A 1 284 ? 13.008 -21.25 11.273 1 97.88 284 ALA A C 1
ATOM 2258 O O . ALA A 1 284 ? 13.047 -22.125 12.148 1 97.88 284 ALA A O 1
ATOM 2259 N N . ALA A 1 285 ? 12.25 -20.234 11.359 1 98.25 285 ALA A N 1
ATOM 2260 C CA . ALA A 1 285 ? 11.484 -19.938 12.562 1 98.25 285 ALA A CA 1
ATOM 2261 C C . ALA A 1 285 ? 10.273 -20.859 12.688 1 98.25 285 ALA A C 1
ATOM 2263 O O . ALA A 1 285 ? 9.68 -20.984 13.758 1 98.25 285 ALA A O 1
ATOM 2264 N N . HIS A 1 286 ? 9.922 -21.516 11.594 1 97.75 286 HIS A N 1
ATOM 2265 C CA . HIS A 1 286 ? 8.672 -22.281 11.625 1 97.75 286 HIS A CA 1
ATOM 2266 C C . HIS A 1 286 ? 8.898 -23.734 11.219 1 97.75 286 HIS A C 1
ATOM 2268 O O . HIS A 1 286 ? 7.961 -24.406 10.789 1 97.75 286 HIS A O 1
ATOM 2274 N N . ASP A 1 287 ? 10.117 -24.234 11.266 1 94.94 287 ASP A N 1
ATOM 2275 C CA . ASP A 1 287 ? 10.422 -25.625 11 1 94.94 287 ASP A CA 1
ATOM 2276 C C . ASP A 1 287 ? 9.82 -26.531 12.07 1 94.94 287 ASP A C 1
ATOM 2278 O O . ASP A 1 287 ? 9.742 -26.156 13.242 1 94.94 287 ASP A O 1
ATOM 2282 N N . MET B 1 1 ? -5.383 33.344 20.906 1 98.38 1 MET B N 1
ATOM 2283 C CA . MET B 1 1 ? -4.453 33.031 21.984 1 98.38 1 MET B CA 1
ATOM 2284 C C . MET B 1 1 ? -3.125 33.75 21.781 1 98.38 1 MET B C 1
ATOM 2286 O O . MET B 1 1 ? -2.545 33.688 20.703 1 98.38 1 MET B O 1
ATOM 2290 N N . PRO B 1 2 ? -2.709 34.469 22.797 1 98.19 2 PRO B N 1
ATOM 2291 C CA . PRO B 1 2 ? -1.355 35 22.688 1 98.19 2 PRO B CA 1
ATOM 2292 C C . PRO B 1 2 ? -0.277 33.938 22.688 1 98.19 2 PRO B C 1
ATOM 2294 O O . PRO B 1 2 ? -0.389 32.938 23.406 1 98.19 2 PRO B O 1
ATOM 2297 N N . PHE B 1 3 ? 0.731 34.156 21.812 1 97.94 3 PHE B N 1
ATOM 2298 C CA . PHE B 1 3 ? 1.841 33.219 21.75 1 97.94 3 PHE B CA 1
ATOM 2299 C C . PHE B 1 3 ? 3.117 33.906 21.297 1 97.94 3 PHE B C 1
ATOM 2301 O O . PHE B 1 3 ? 3.246 34.281 20.125 1 97.94 3 PHE B O 1
ATOM 2308 N N . ASN B 1 4 ? 4.105 34.094 22.172 1 96 4 ASN B N 1
ATOM 2309 C CA . ASN B 1 4 ? 5.434 34.656 21.891 1 96 4 ASN B CA 1
ATOM 2310 C C . ASN B 1 4 ? 5.348 35.969 21.125 1 96 4 ASN B C 1
ATOM 2312 O O . ASN B 1 4 ? 6.016 36.156 20.109 1 96 4 ASN B O 1
ATOM 2316 N N . GLY B 1 5 ? 4.496 36.781 21.5 1 97.44 5 GLY B N 1
ATOM 2317 C CA . GLY B 1 5 ? 4.352 38.062 20.875 1 97.44 5 GLY B CA 1
ATOM 2318 C C . GLY B 1 5 ? 3.459 38.062 19.656 1 97.44 5 GLY B C 1
ATOM 2319 O O . GLY B 1 5 ? 3.217 39.094 19.031 1 97.44 5 GLY B O 1
ATOM 2320 N N . TYR B 1 6 ? 2.98 36.844 19.281 1 98.19 6 TYR B N 1
ATOM 2321 C CA . TYR B 1 6 ? 2.062 36.656 18.172 1 98.19 6 TYR B CA 1
ATOM 2322 C C . TYR B 1 6 ? 0.7 36.188 18.656 1 98.19 6 TYR B C 1
ATOM 2324 O O . TYR B 1 6 ? 0.41 36.219 19.859 1 98.19 6 TYR B O 1
ATOM 2332 N N . GLN B 1 7 ? -0.149 35.906 17.672 1 98.5 7 GLN B N 1
ATOM 2333 C CA . GLN B 1 7 ? -1.487 35.438 17.984 1 98.5 7 GLN B CA 1
ATOM 2334 C C . GLN B 1 7 ? -1.806 34.156 17.203 1 98.5 7 GLN B C 1
ATOM 2336 O O . GLN B 1 7 ? -1.521 34.062 16.016 1 98.5 7 GLN B O 1
ATOM 2341 N N . THR B 1 8 ? -2.34 33.219 17.906 1 98.62 8 THR B N 1
ATOM 2342 C CA . THR B 1 8 ? -2.822 31.984 17.297 1 98.62 8 THR B CA 1
ATOM 2343 C C . THR B 1 8 ? -4.348 31.953 17.281 1 98.62 8 THR B C 1
ATOM 2345 O O . THR B 1 8 ? -4.988 32.125 18.328 1 98.62 8 THR B O 1
ATOM 2348 N N . TYR B 1 9 ? -4.895 31.797 16.141 1 98.75 9 TYR B N 1
ATOM 2349 C CA . TYR B 1 9 ? -6.336 31.609 16.016 1 98.75 9 TYR B CA 1
ATOM 2350 C C . TYR B 1 9 ? -6.719 30.156 16.312 1 98.75 9 TYR B C 1
ATOM 2352 O O . TYR B 1 9 ? -6.051 29.234 15.867 1 98.75 9 TYR B O 1
ATOM 2360 N N . TYR B 1 10 ? -7.75 29.969 17.094 1 98.62 10 TYR B N 1
ATOM 2361 C CA . TYR B 1 10 ? -8.297 28.641 17.328 1 98.62 10 TYR B CA 1
ATOM 2362 C C . TYR B 1 10 ? -9.82 28.656 17.25 1 98.62 10 TYR B C 1
ATOM 2364 O O . TYR B 1 10 ? -10.445 29.703 17.391 1 98.62 10 TYR B O 1
ATOM 2372 N N . ARG B 1 11 ? -10.398 27.5 16.938 1 98.31 11 ARG B N 1
ATOM 2373 C CA . ARG B 1 11 ? -11.828 27.25 16.859 1 98.31 11 ARG B CA 1
ATOM 2374 C C . ARG B 1 11 ? -12.203 26 17.641 1 98.31 11 ARG B C 1
ATOM 2376 O O . ARG B 1 11 ? -11.539 24.969 17.531 1 98.31 11 ARG B O 1
ATOM 2383 N N . ILE B 1 12 ? -13.172 26.125 18.531 1 98 12 ILE B N 1
ATOM 2384 C CA . ILE B 1 12 ? -13.695 24.984 19.266 1 98 12 ILE B CA 1
ATOM 2385 C C . ILE B 1 12 ? -15.133 24.703 18.844 1 98 12 ILE B C 1
ATOM 2387 O O . ILE B 1 12 ? -15.953 25.625 18.781 1 98 12 ILE B O 1
ATOM 2391 N N . VAL B 1 13 ? -15.367 23.516 18.5 1 97.56 13 VAL B N 1
ATOM 2392 C CA . VAL B 1 13 ? -16.734 23.078 18.203 1 97.56 13 VAL B CA 1
ATOM 2393 C C . VAL B 1 13 ? -17.141 21.984 19.188 1 97.56 13 VAL B C 1
ATOM 2395 O O . VAL B 1 13 ? -16.281 21.234 19.688 1 97.56 13 VAL B O 1
ATOM 2398 N N . GLY B 1 14 ? -18.391 21.891 19.5 1 94.56 14 GLY B N 1
ATOM 2399 C CA . GLY B 1 14 ? -18.875 20.922 20.484 1 94.56 14 GLY B CA 1
ATOM 2400 C C . GLY B 1 14 ? -19.016 21.516 21.859 1 94.56 14 GLY B C 1
ATOM 2401 O O . GLY B 1 14 ? -18.938 22.734 22.047 1 94.56 14 GLY B O 1
ATOM 2402 N N . ASP B 1 15 ? -19.25 20.703 22.891 1 90.19 15 ASP B N 1
ATOM 2403 C CA . ASP B 1 15 ? -19.547 21.094 24.266 1 90.19 15 ASP B CA 1
ATOM 2404 C C . ASP B 1 15 ? -18.281 21.031 25.141 1 90.19 15 ASP B C 1
ATOM 2406 O O . ASP B 1 15 ? -17.797 19.938 25.438 1 90.19 15 ASP B O 1
ATOM 2410 N N . ARG B 1 16 ? -17.828 22.109 25.578 1 90.19 16 ARG B N 1
ATOM 2411 C CA . ARG B 1 16 ? -16.609 22.156 26.391 1 90.19 16 ARG B CA 1
ATOM 2412 C C . ARG B 1 16 ? -16.844 21.516 27.75 1 90.19 16 ARG B C 1
ATOM 2414 O O . ARG B 1 16 ? -15.883 21.156 28.453 1 90.19 16 ARG B O 1
ATOM 2421 N N . GLN B 1 17 ? -18.109 21.406 28.094 1 90.81 17 GLN B N 1
ATOM 2422 C CA . GLN B 1 17 ? -18.438 20.797 29.375 1 90.81 17 GLN B CA 1
ATOM 2423 C C . GLN B 1 17 ? -18.688 19.297 29.25 1 90.81 17 GLN B C 1
ATOM 2425 O O . GLN B 1 17 ? -19.016 18.625 30.234 1 90.81 17 GLN B O 1
ATOM 2430 N N . SER B 1 18 ? -18.484 18.891 28.078 1 93.56 18 SER B N 1
ATOM 2431 C CA . SER B 1 18 ? -18.656 17.469 27.812 1 93.56 18 SER B CA 1
ATOM 2432 C C . SER B 1 18 ? -17.656 16.625 28.625 1 93.56 18 SER B C 1
ATOM 2434 O O . SER B 1 18 ? -16.562 17.094 28.922 1 93.56 18 SER B O 1
ATOM 2436 N N . ASN B 1 19 ? -18.078 15.43 28.938 1 93.75 19 ASN B N 1
ATOM 2437 C CA . ASN B 1 19 ? -17.188 14.5 29.625 1 93.75 19 ASN B CA 1
ATOM 2438 C C . ASN B 1 19 ? -16.312 13.734 28.641 1 93.75 19 ASN B C 1
ATOM 2440 O O . ASN B 1 19 ? -15.453 12.945 29.031 1 93.75 19 ASN B O 1
ATOM 2444 N N . LYS B 1 20 ? -16.547 13.977 27.359 1 96.69 20 LYS B N 1
ATOM 2445 C CA . LYS B 1 20 ? -15.711 13.344 26.328 1 96.69 20 LYS B CA 1
ATOM 2446 C C . LYS B 1 20 ? -14.359 14.055 26.203 1 96.69 20 LYS B C 1
ATOM 2448 O O . LYS B 1 20 ? -14.289 15.281 26.297 1 96.69 20 LYS B O 1
ATOM 2453 N N . THR B 1 21 ? -13.32 13.227 26.078 1 97.75 21 THR B N 1
ATOM 2454 C CA . THR B 1 21 ? -11.984 13.789 25.875 1 97.75 21 THR B CA 1
ATOM 2455 C C . THR B 1 21 ? -11.93 14.625 24.609 1 97.75 21 THR B C 1
ATOM 2457 O O . THR B 1 21 ? -12.344 14.172 23.547 1 97.75 21 THR B O 1
ATOM 2460 N N . PRO B 1 22 ? -11.438 15.852 24.656 1 98.44 22 PRO B N 1
ATOM 2461 C CA . PRO B 1 22 ? -11.344 16.703 23.469 1 98.44 22 PRO B CA 1
ATOM 2462 C C . PRO B 1 22 ? -10.406 16.125 22.406 1 98.44 22 PRO B C 1
ATOM 2464 O O . PRO B 1 22 ? -9.43 15.461 22.734 1 98.44 22 PRO B O 1
ATOM 2467 N N . LEU B 1 23 ? -10.766 16.359 21.188 1 98.81 23 LEU B N 1
ATOM 2468 C CA . LEU B 1 23 ? -9.914 16.047 20.031 1 98.81 23 LEU B CA 1
ATOM 2469 C C . LEU B 1 23 ? -9.242 17.312 19.5 1 98.81 23 LEU B C 1
ATOM 2471 O O . LEU B 1 23 ? -9.922 18.266 19.125 1 98.81 23 LEU B O 1
ATOM 2475 N N . VAL B 1 24 ? -7.938 17.359 19.5 1 98.94 24 VAL B N 1
ATOM 2476 C CA . VAL B 1 24 ? -7.172 18.469 18.953 1 98.94 24 VAL B CA 1
ATOM 2477 C C . VAL B 1 24 ? -6.641 18.094 17.578 1 98.94 24 VAL B C 1
ATOM 2479 O O . VAL B 1 24 ? -6.07 17.016 17.391 1 98.94 24 VAL B O 1
ATOM 2482 N N . LEU B 1 25 ? -6.844 18.969 16.594 1 98.94 25 LEU B N 1
ATOM 2483 C CA . LEU B 1 25 ? -6.48 18.703 15.211 1 98.94 25 LEU B CA 1
ATOM 2484 C C . LEU B 1 25 ? -5.297 19.562 14.789 1 98.94 25 LEU B C 1
ATOM 2486 O O . LEU B 1 25 ? -5.316 20.781 14.969 1 98.94 25 LEU B O 1
ATOM 2490 N N . LEU B 1 26 ? -4.301 18.906 14.234 1 98.88 26 LEU B N 1
ATOM 2491 C CA . LEU B 1 26 ? -3.123 19.578 13.688 1 98.88 26 LEU B CA 1
ATOM 2492 C C . LEU B 1 26 ? -3.115 19.5 12.164 1 98.88 26 LEU B C 1
ATOM 2494 O O . LEU B 1 26 ? -2.904 18.438 11.594 1 98.88 26 LEU B O 1
ATOM 2498 N N . HIS B 1 27 ? -3.295 20.672 11.539 1 98.56 27 HIS B N 1
ATOM 2499 C CA . HIS B 1 27 ? -3.434 20.672 10.086 1 98.56 27 HIS B CA 1
ATOM 2500 C C . HIS B 1 27 ? -2.08 20.516 9.398 1 98.56 27 HIS B C 1
ATOM 2502 O O . HIS B 1 27 ? -1.035 20.641 10.039 1 98.56 27 HIS B O 1
ATOM 2508 N N . GLY B 1 28 ? -2.146 20.156 8.109 1 97.19 28 GLY B N 1
ATOM 2509 C CA . GLY B 1 28 ? -0.96 19.891 7.305 1 97.19 28 GLY B CA 1
ATOM 2510 C C . GLY B 1 28 ? -0.347 21.156 6.73 1 97.19 28 GLY B C 1
ATOM 2511 O O . GLY B 1 28 ? -0.744 22.266 7.094 1 97.19 28 GLY B O 1
ATOM 2512 N N . GLY B 1 29 ? 0.7 21 5.941 1 89.38 29 GLY B N 1
ATOM 2513 C CA . GLY B 1 29 ? 1.491 22.062 5.344 1 89.38 29 GLY B CA 1
ATOM 2514 C C . GLY B 1 29 ? 2.984 21.812 5.422 1 89.38 29 GLY B C 1
ATOM 2515 O O . GLY B 1 29 ? 3.473 20.781 4.945 1 89.38 29 GLY B O 1
ATOM 2516 N N . PRO B 1 30 ? 3.631 22.578 6.336 1 89.12 30 PRO B N 1
ATOM 2517 C CA . PRO B 1 30 ? 3.055 23.703 7.07 1 89.12 30 PRO B CA 1
ATOM 2518 C C . PRO B 1 30 ? 2.426 24.75 6.148 1 89.12 30 PRO B C 1
ATOM 2520 O O . PRO B 1 30 ? 2.701 24.766 4.945 1 89.12 30 PRO B O 1
ATOM 2523 N N . GLY B 1 31 ? 1.528 25.469 6.652 1 92.5 31 GLY B N 1
ATOM 2524 C CA . GLY B 1 31 ? 1.019 26.609 5.93 1 92.5 31 GLY B CA 1
ATOM 2525 C C . GLY B 1 31 ? -0.35 26.375 5.32 1 92.5 31 GLY B C 1
ATOM 2526 O O . GLY B 1 31 ? -0.879 27.25 4.617 1 92.5 31 GLY B O 1
ATOM 2527 N N . SER B 1 32 ? -0.831 25.188 5.543 1 94 32 SER B N 1
ATOM 2528 C CA . SER B 1 32 ? -2.238 25.047 5.188 1 94 32 SER B CA 1
ATOM 2529 C C . SER B 1 32 ? -3.127 25.891 6.082 1 94 32 SER B C 1
ATOM 2531 O O . SER B 1 32 ? -2.799 27.047 6.371 1 94 32 SER B O 1
ATOM 2533 N N . THR B 1 33 ? -4.258 25.562 6.574 1 96.81 33 THR B N 1
ATOM 2534 C CA . THR B 1 33 ? -5.191 26.141 7.527 1 96.81 33 THR B CA 1
ATOM 2535 C C . THR B 1 33 ? -6.141 25.094 8.078 1 96.81 33 THR B C 1
ATOM 2537 O O . THR B 1 33 ? -6.156 23.953 7.602 1 96.81 33 THR B O 1
ATOM 2540 N N . HIS B 1 34 ? -6.855 25.484 9.062 1 97.75 34 HIS B N 1
ATOM 2541 C CA . HIS B 1 34 ? -7.742 24.531 9.711 1 97.75 34 HIS B CA 1
ATOM 2542 C C . HIS B 1 34 ? -8.977 24.25 8.852 1 97.75 34 HIS B C 1
ATOM 2544 O O . HIS B 1 34 ? -9.75 23.344 9.148 1 97.75 34 HIS B O 1
ATOM 2550 N N . ASN B 1 35 ? -9.266 24.953 7.75 1 97 35 ASN B N 1
ATOM 2551 C CA . ASN B 1 35 ? -10.539 24.984 7.031 1 97 35 ASN B CA 1
ATOM 2552 C C . ASN B 1 35 ? -11.023 23.578 6.684 1 97 35 ASN B C 1
ATOM 2554 O O . ASN B 1 35 ? -12.203 23.266 6.844 1 97 35 ASN B O 1
ATOM 2558 N N . TYR B 1 36 ? -10.07 22.766 6.199 1 96.69 36 TYR B N 1
ATOM 2559 C CA . TYR B 1 36 ? -10.516 21.438 5.754 1 96.69 36 TYR B CA 1
ATOM 2560 C C . TYR B 1 36 ? -10.93 20.578 6.938 1 96.69 36 TYR B C 1
ATOM 2562 O O . TYR B 1 36 ? -11.617 19.562 6.762 1 96.69 36 TYR B O 1
ATOM 2570 N N . PHE B 1 37 ? -10.562 20.953 8.125 1 98.19 37 PHE B N 1
ATOM 2571 C CA . PHE B 1 37 ? -10.945 20.219 9.32 1 98.19 37 PHE B CA 1
ATOM 2572 C C . PHE B 1 37 ? -12.367 20.578 9.742 1 98.19 37 PHE B C 1
ATOM 2574 O O . PHE B 1 37 ? -12.953 19.922 10.602 1 98.19 37 PHE B O 1
ATOM 2581 N N . GLU B 1 38 ? -12.938 21.609 9.172 1 98.06 38 GLU B N 1
ATOM 2582 C CA . GLU B 1 38 ? -14.32 21.938 9.492 1 98.06 38 GLU B CA 1
ATOM 2583 C C . GLU B 1 38 ? -15.258 20.797 9.102 1 98.06 38 GLU B C 1
ATOM 2585 O O . GLU B 1 38 ? -16.406 20.75 9.555 1 98.06 38 GLU B O 1
ATOM 2590 N N . GLY B 1 39 ? -14.742 19.875 8.297 1 96.69 39 GLY B N 1
ATOM 2591 C CA . GLY B 1 39 ? -15.469 18.641 8.008 1 96.69 39 GLY B CA 1
ATOM 2592 C C . GLY B 1 39 ? -15.703 17.797 9.242 1 96.69 39 GLY B C 1
ATOM 2593 O O . GLY B 1 39 ? -16.531 16.875 9.219 1 96.69 39 GLY B O 1
ATOM 2594 N N . PHE B 1 40 ? -15.023 18.078 10.32 1 98.12 40 PHE B N 1
ATOM 2595 C CA . PHE B 1 40 ? -15.141 17.328 11.562 1 98.12 40 PHE B CA 1
ATOM 2596 C C . PHE B 1 40 ? -16.266 17.891 12.422 1 98.12 40 PHE B C 1
ATOM 2598 O O . PHE B 1 40 ? -16.594 17.312 13.469 1 98.12 40 PHE B O 1
ATOM 2605 N N . ASP B 1 41 ? -16.906 18.984 12.047 1 97.56 41 ASP B N 1
ATOM 2606 C CA . ASP B 1 41 ? -17.969 19.594 12.836 1 97.56 41 ASP B CA 1
ATOM 2607 C C . ASP B 1 41 ? -19.109 18.609 13.094 1 97.56 41 ASP B C 1
ATOM 2609 O O . ASP B 1 41 ? -19.688 18.594 14.18 1 97.56 41 ASP B O 1
ATOM 2613 N N . ASP B 1 42 ? -19.375 17.797 12.094 1 95.5 42 ASP B N 1
ATOM 2614 C CA . ASP B 1 42 ? -20.453 16.828 12.234 1 95.5 42 ASP B CA 1
ATOM 2615 C C . ASP B 1 42 ? -20.125 15.789 13.305 1 95.5 42 ASP B C 1
ATOM 2617 O O . ASP B 1 42 ? -21.016 15.289 14 1 95.5 42 ASP B O 1
ATOM 2621 N N . LEU B 1 43 ? -18.875 15.453 13.375 1 97.06 43 LEU B N 1
ATOM 2622 C CA . LEU B 1 43 ? -18.453 14.523 14.414 1 97.06 43 LEU B CA 1
ATOM 2623 C C . LEU B 1 43 ? -18.719 15.086 15.797 1 97.06 43 LEU B C 1
ATOM 2625 O O . LEU B 1 43 ? -19.188 14.375 16.688 1 97.06 43 LEU B O 1
ATOM 2629 N N . ALA B 1 44 ? -18.438 16.344 16 1 96.94 44 ALA B N 1
ATOM 2630 C CA . ALA B 1 44 ? -18.719 17.031 17.266 1 96.94 44 ALA B CA 1
ATOM 2631 C C . ALA B 1 44 ? -20.203 17.031 17.562 1 96.94 44 ALA B C 1
ATOM 2633 O O . ALA B 1 44 ? -20.625 16.781 18.703 1 96.94 44 ALA B O 1
ATOM 2634 N N . ALA B 1 45 ? -20.969 17.312 16.531 1 95.06 45 ALA B N 1
ATOM 2635 C CA . ALA B 1 45 ? -22.422 17.375 16.703 1 95.06 45 ALA B CA 1
ATOM 2636 C C . ALA B 1 45 ? -22.984 16.016 17.078 1 95.06 45 ALA B C 1
ATOM 2638 O O . ALA B 1 45 ? -23.891 15.93 17.906 1 95.06 45 ALA B O 1
ATOM 2639 N N . GLN B 1 46 ? -22.453 14.992 16.547 1 95.12 46 GLN B N 1
ATOM 2640 C CA . GLN B 1 46 ? -22.969 13.641 16.75 1 95.12 46 GLN B CA 1
ATOM 2641 C C . GLN B 1 46 ? -22.531 13.07 18.094 1 95.12 46 GLN B C 1
ATOM 2643 O O . GLN B 1 46 ? -23.25 12.281 18.703 1 95.12 46 GLN B O 1
ATOM 2648 N N . THR B 1 47 ? -21.406 13.484 18.547 1 95.81 47 THR B N 1
ATOM 2649 C CA . THR B 1 47 ? -20.844 12.789 19.703 1 95.81 47 THR B CA 1
ATOM 2650 C C . THR B 1 47 ? -20.859 13.695 20.938 1 95.81 47 THR B C 1
ATOM 2652 O O . THR B 1 47 ? -20.672 13.227 22.062 1 95.81 47 THR B O 1
ATOM 2655 N N . GLY B 1 48 ? -20.953 15.031 20.703 1 95.44 48 GLY B N 1
ATOM 2656 C CA . GLY B 1 48 ? -20.812 15.992 21.781 1 95.44 48 GLY B CA 1
ATOM 2657 C C . GLY B 1 48 ? -19.359 16.234 22.188 1 95.44 48 GLY B C 1
ATOM 2658 O O . GLY B 1 48 ? -19.094 16.938 23.156 1 95.44 48 GLY B O 1
ATOM 2659 N N . ARG B 1 49 ? -18.438 15.648 21.5 1 97.38 49 ARG B N 1
ATOM 2660 C CA . ARG B 1 49 ? -17.016 15.773 21.797 1 97.38 49 ARG B CA 1
ATOM 2661 C C . ARG B 1 49 ? -16.484 17.141 21.375 1 97.38 49 ARG B C 1
ATOM 2663 O O . ARG B 1 49 ? -16.688 17.562 20.234 1 97.38 49 ARG B O 1
ATOM 2670 N N . PRO B 1 50 ? -15.82 17.828 22.281 1 98 50 PRO B N 1
ATOM 2671 C CA . PRO B 1 50 ? -15.172 19.062 21.812 1 98 50 PRO B CA 1
ATOM 2672 C C . PRO B 1 50 ? -14.055 18.797 20.812 1 98 50 PRO B C 1
ATOM 2674 O O . PRO B 1 50 ? -13.227 17.906 21.016 1 98 50 PRO B O 1
ATOM 2677 N N . ILE B 1 51 ? -14.07 19.5 19.781 1 98.69 51 ILE B N 1
ATOM 2678 C CA . ILE B 1 51 ? -13.016 19.438 18.781 1 98.69 51 ILE B CA 1
ATOM 2679 C C . ILE B 1 51 ? -12.336 20.812 18.656 1 98.69 51 ILE B C 1
ATOM 2681 O O . ILE B 1 51 ? -13.008 21.828 18.469 1 98.69 51 ILE B O 1
ATOM 2685 N N . VAL B 1 52 ? -11.07 20.797 18.844 1 98.75 52 VAL B N 1
ATOM 2686 C CA . VAL B 1 52 ? -10.266 22.016 18.781 1 98.75 52 VAL B CA 1
ATOM 2687 C C . VAL B 1 52 ? -9.414 22.016 17.516 1 98.75 52 VAL B C 1
ATOM 2689 O O . VAL B 1 52 ? -8.695 21.047 17.25 1 98.75 52 VAL B O 1
ATOM 2692 N N . MET B 1 53 ? -9.516 23 16.734 1 98.81 53 MET B N 1
ATOM 2693 C CA . MET B 1 53 ? -8.656 23.219 15.578 1 98.81 53 MET B CA 1
ATOM 2694 C C . MET B 1 53 ? -8.086 24.641 15.594 1 98.81 53 MET B C 1
ATOM 2696 O O . MET B 1 53 ? -8.641 25.531 16.25 1 98.81 53 MET B O 1
ATOM 2700 N N . TYR B 1 54 ? -7.008 24.828 14.938 1 98.69 54 TYR B N 1
ATOM 2701 C CA . TYR B 1 54 ? -6.387 26.141 14.93 1 98.69 54 TYR B CA 1
ATOM 2702 C C . TYR B 1 54 ? -5.508 26.328 13.695 1 98.69 54 TYR B C 1
ATOM 2704 O O . TYR B 1 54 ? -5.219 25.375 12.984 1 98.69 54 TYR B O 1
ATOM 2712 N N . ASP B 1 55 ? -5.281 27.547 13.328 1 98.75 55 ASP B N 1
ATOM 2713 C CA . ASP B 1 55 ? -4.285 27.891 12.312 1 98.75 55 ASP B CA 1
ATOM 2714 C C . ASP B 1 55 ? -2.9 28.031 12.938 1 98.75 55 ASP B C 1
ATOM 2716 O O . ASP B 1 55 ? -2.672 28.938 13.75 1 98.75 55 ASP B O 1
ATOM 2720 N N . GLN B 1 56 ? -2.033 27.188 12.57 1 98.56 56 GLN B N 1
ATOM 2721 C CA . GLN B 1 56 ? -0.663 27.281 13.055 1 98.56 56 GLN B CA 1
ATOM 2722 C C . GLN B 1 56 ? -0.054 28.641 12.695 1 98.56 56 GLN B C 1
ATOM 2724 O O . GLN B 1 56 ? -0.43 29.25 11.688 1 98.56 56 GLN B O 1
ATOM 2729 N N . LEU B 1 57 ? 0.871 29.062 13.531 1 98.31 57 LEU B N 1
ATOM 2730 C CA . LEU B 1 57 ? 1.591 30.297 13.219 1 98.31 57 LEU B CA 1
ATOM 2731 C C . LEU B 1 57 ? 2.119 30.266 11.789 1 98.31 57 LEU B C 1
ATOM 2733 O O . LEU B 1 57 ? 2.676 29.266 11.352 1 98.31 57 LEU B O 1
ATOM 2737 N N . GLY B 1 58 ? 1.873 31.359 11.062 1 97.94 58 GLY B N 1
ATOM 2738 C CA . GLY B 1 58 ? 2.396 31.453 9.703 1 97.94 58 GLY B CA 1
ATOM 2739 C C . GLY B 1 58 ? 1.34 31.234 8.641 1 97.94 58 GLY B C 1
ATOM 2740 O O . GLY B 1 58 ? 1.637 31.266 7.445 1 97.94 58 GLY B O 1
ATOM 2741 N N . CYS B 1 59 ? 0.01 31.062 9.039 1 97.81 59 CYS B N 1
ATOM 2742 C CA . CYS B 1 59 ? -1.02 30.844 8.031 1 97.81 59 CYS B CA 1
ATOM 2743 C C . CYS B 1 59 ? -2.398 31.203 8.57 1 97.81 59 CYS B C 1
ATOM 2745 O O . CYS B 1 59 ? -2.549 31.484 9.758 1 97.81 59 CYS B O 1
ATOM 2747 N N . GLY B 1 60 ? -3.318 31.328 7.629 1 97.94 60 GLY B N 1
ATOM 2748 C CA . GLY B 1 60 ? -4.723 31.469 7.973 1 97.94 60 GLY B CA 1
ATOM 2749 C C . GLY B 1 60 ? -5.023 32.75 8.734 1 97.94 60 GLY B C 1
ATOM 2750 O O . GLY B 1 60 ? -4.656 33.844 8.297 1 97.94 60 GLY B O 1
ATOM 2751 N N . ARG B 1 61 ? -5.719 32.531 9.914 1 98.19 61 ARG B N 1
ATOM 2752 C CA . ARG B 1 61 ? -6.156 33.656 10.719 1 98.19 61 ARG B CA 1
ATOM 2753 C C . ARG B 1 61 ? -5.16 33.969 11.836 1 98.19 61 ARG B C 1
ATOM 2755 O O . ARG B 1 61 ? -5.328 34.938 12.586 1 98.19 61 ARG B O 1
ATOM 2762 N N . SER B 1 62 ? -4.113 33.188 11.898 1 98.56 62 SER B N 1
ATOM 2763 C CA . SER B 1 62 ? -3.039 33.438 12.852 1 98.56 62 SER B CA 1
ATOM 2764 C C . SER B 1 62 ? -2.025 34.438 12.305 1 98.56 62 SER B C 1
ATOM 2766 O O . SER B 1 62 ? -2.084 34.812 11.133 1 98.56 62 SER B O 1
ATOM 2768 N N . SER B 1 63 ? -1.119 34.875 13.242 1 98.31 63 SER B N 1
ATOM 2769 C CA . SER B 1 63 ? -0.065 35.812 12.812 1 98.31 63 SER B CA 1
ATOM 2770 C C . SER B 1 63 ? 0.814 35.156 11.742 1 98.31 63 SER B C 1
ATOM 2772 O O . SER B 1 63 ? 1.125 33.969 11.797 1 98.31 63 SER B O 1
ATOM 2774 N N . ILE B 1 64 ? 1.191 35.938 10.766 1 97.5 64 ILE B N 1
ATOM 2775 C CA . ILE B 1 64 ? 2.088 35.5 9.695 1 97.5 64 ILE B CA 1
ATOM 2776 C C . ILE B 1 64 ? 3.314 36.406 9.656 1 97.5 64 ILE B C 1
ATOM 2778 O O . ILE B 1 64 ? 3.467 37.219 8.734 1 97.5 64 ILE B O 1
ATOM 2782 N N . PRO B 1 65 ? 4.109 36.25 10.609 1 95.62 65 PRO B N 1
ATOM 2783 C CA . PRO B 1 65 ? 5.293 37.094 10.664 1 95.62 65 PRO B CA 1
ATOM 2784 C C . PRO B 1 65 ? 6.23 36.906 9.484 1 95.62 65 PRO B C 1
ATOM 2786 O O . PRO B 1 65 ? 6.285 35.812 8.914 1 95.62 65 PRO B O 1
ATOM 2789 N N . ASP B 1 66 ? 6.957 37.969 9.133 1 92.88 66 ASP B N 1
ATOM 2790 C CA . ASP B 1 66 ? 7.977 37.906 8.086 1 92.88 66 ASP B CA 1
ATOM 2791 C C . ASP B 1 66 ? 9.352 37.594 8.672 1 92.88 66 ASP B C 1
ATOM 2793 O O . ASP B 1 66 ? 10.227 38.469 8.688 1 92.88 66 ASP B O 1
ATOM 2797 N N . ASP B 1 67 ? 9.523 36.5 9.25 1 95.12 67 ASP B N 1
ATOM 2798 C CA . ASP B 1 67 ? 10.758 36.031 9.867 1 95.12 67 ASP B CA 1
ATOM 2799 C C . ASP B 1 67 ? 10.977 34.531 9.609 1 95.12 67 ASP B C 1
ATOM 2801 O O . ASP B 1 67 ? 10.445 33.688 10.344 1 95.12 67 ASP B O 1
ATOM 2805 N N . ASP B 1 68 ? 11.852 34.25 8.688 1 94.69 68 ASP B N 1
ATOM 2806 C CA . ASP B 1 68 ? 12.078 32.875 8.234 1 94.69 68 ASP B CA 1
ATOM 2807 C C . ASP B 1 68 ? 1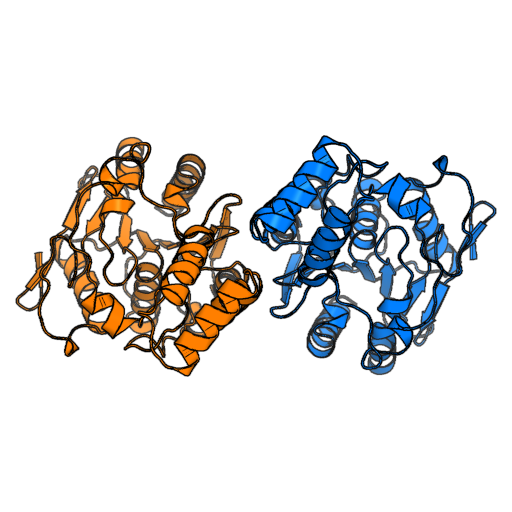2.656 32.031 9.352 1 94.69 68 ASP B C 1
ATOM 2809 O O . ASP B 1 68 ? 12.555 30.797 9.305 1 94.69 68 ASP B O 1
ATOM 2813 N N . GLN B 1 69 ? 13.266 32.625 10.32 1 95.56 69 GLN B N 1
ATOM 2814 C CA . GLN B 1 69 ? 13.914 31.875 11.391 1 95.56 69 GLN B CA 1
ATOM 2815 C C . GLN B 1 69 ? 12.891 31.188 12.281 1 95.56 69 GLN B C 1
ATOM 2817 O O . GLN B 1 69 ? 13.234 30.266 13.031 1 95.56 69 GLN B O 1
ATOM 2822 N N . LEU B 1 70 ? 11.656 31.625 12.188 1 96.12 70 LEU B N 1
ATOM 2823 C CA . LEU B 1 70 ? 10.602 31.094 13.039 1 96.12 70 LEU B CA 1
ATOM 2824 C C . LEU B 1 70 ? 10.133 29.734 12.547 1 96.12 70 LEU B C 1
ATOM 2826 O O . LEU B 1 70 ? 9.492 28.984 13.289 1 96.12 70 LEU B O 1
ATOM 2830 N N . TRP B 1 71 ? 10.383 29.422 11.273 1 97.12 71 TRP B N 1
ATOM 2831 C CA . TRP B 1 71 ? 9.789 28.234 10.672 1 97.12 71 TRP B CA 1
ATOM 2832 C C . TRP B 1 71 ? 10.648 27 10.938 1 97.12 71 TRP B C 1
ATOM 2834 O O . TRP B 1 71 ? 11.227 26.422 10.016 1 97.12 71 TRP B O 1
ATOM 2844 N N . GLN B 1 72 ? 10.602 26.688 12.219 1 96.94 72 GLN B N 1
ATOM 2845 C CA . GLN B 1 72 ? 11.211 25.5 12.805 1 96.94 72 GLN B CA 1
ATOM 2846 C C . GLN B 1 72 ? 10.18 24.656 13.547 1 96.94 72 GLN B C 1
ATOM 2848 O O . GLN B 1 72 ? 9.242 25.188 14.141 1 96.94 72 GLN B O 1
ATOM 2853 N N . ALA B 1 73 ? 10.453 23.344 13.547 1 97.88 73 ALA B N 1
ATOM 2854 C CA . ALA B 1 73 ? 9.508 22.453 14.203 1 97.88 73 ALA B CA 1
ATOM 2855 C C . ALA B 1 73 ? 9.281 22.859 15.656 1 97.88 73 ALA B C 1
ATOM 2857 O O . ALA B 1 73 ? 8.156 22.797 16.156 1 97.88 73 ALA B O 1
ATOM 2858 N N . ALA B 1 74 ? 10.32 23.312 16.281 1 97.94 74 ALA B N 1
ATOM 2859 C CA . ALA B 1 74 ? 10.25 23.656 17.703 1 97.94 74 ALA B CA 1
ATOM 2860 C C . ALA B 1 74 ? 9.25 24.781 17.953 1 97.94 74 ALA B C 1
ATOM 2862 O O . ALA B 1 74 ? 8.586 24.812 19 1 97.94 74 ALA B O 1
ATOM 2863 N N . MET B 1 75 ? 9.164 25.703 17.031 1 98.06 75 MET B N 1
ATOM 2864 C CA . MET B 1 75 ? 8.219 26.812 17.156 1 98.06 75 MET B CA 1
ATOM 2865 C C . MET B 1 75 ? 6.781 26.297 17.188 1 98.06 75 MET B C 1
ATOM 2867 O O . MET B 1 75 ? 5.996 26.703 18.047 1 98.06 75 MET B O 1
ATOM 2871 N N . TRP B 1 76 ? 6.469 25.391 16.328 1 98.5 76 TRP B N 1
ATOM 2872 C CA . TRP B 1 76 ? 5.102 24.891 16.25 1 98.5 76 TRP B CA 1
ATOM 2873 C C . TRP B 1 76 ? 4.789 23.969 17.406 1 98.5 76 TRP B C 1
ATOM 2875 O O . TRP B 1 76 ? 3.646 23.906 17.875 1 98.5 76 TRP B O 1
ATOM 2885 N N . VAL B 1 77 ? 5.773 23.219 17.922 1 98.69 77 VAL B N 1
ATOM 2886 C CA . VAL B 1 77 ? 5.574 22.406 19.109 1 98.69 77 VAL B CA 1
ATOM 2887 C C . VAL B 1 77 ? 5.254 23.312 20.312 1 98.69 77 VAL B C 1
ATOM 2889 O O . VAL B 1 77 ? 4.348 23.016 21.094 1 98.69 77 VAL B O 1
ATOM 2892 N N . ALA B 1 78 ? 6.012 24.391 20.438 1 98.69 78 ALA B N 1
ATOM 2893 C CA . ALA B 1 78 ? 5.766 25.344 21.516 1 98.69 78 ALA B CA 1
ATOM 2894 C C . ALA B 1 78 ? 4.352 25.922 21.438 1 98.69 78 ALA B C 1
ATOM 2896 O O . ALA B 1 78 ? 3.703 26.141 22.453 1 98.69 78 ALA B O 1
ATOM 2897 N N . GLU B 1 79 ? 3.947 26.188 20.234 1 98.75 79 GLU B N 1
ATOM 2898 C CA . GLU B 1 79 ? 2.604 26.719 20.016 1 98.75 79 GLU B CA 1
ATOM 2899 C C . GLU B 1 79 ? 1.538 25.719 20.469 1 98.75 79 GLU B C 1
ATOM 2901 O O . GLU B 1 79 ? 0.553 26.094 21.109 1 98.75 79 GLU B O 1
ATOM 2906 N N . LEU B 1 80 ? 1.697 24.422 20.125 1 98.81 80 LEU B N 1
ATOM 2907 C CA . LEU B 1 80 ? 0.776 23.375 20.547 1 98.81 80 LEU B CA 1
ATOM 2908 C C . LEU B 1 80 ? 0.721 23.266 22.062 1 98.81 80 LEU B C 1
ATOM 2910 O O . LEU B 1 80 ? -0.361 23.156 22.641 1 98.81 80 LEU B O 1
ATOM 2914 N N . ARG B 1 81 ? 1.857 23.297 22.703 1 98.56 81 ARG B N 1
ATOM 2915 C CA . ARG B 1 81 ? 1.913 23.266 24.172 1 98.56 81 ARG B CA 1
ATOM 2916 C C . ARG B 1 81 ? 1.167 24.453 24.766 1 98.56 81 ARG B C 1
ATOM 2918 O O . ARG B 1 81 ? 0.409 24.297 25.734 1 98.56 81 ARG B O 1
ATOM 2925 N N . ALA B 1 82 ? 1.442 25.609 24.188 1 98.69 82 ALA B N 1
ATOM 2926 C CA . ALA B 1 82 ? 0.777 26.828 24.656 1 98.69 82 ALA B CA 1
ATOM 2927 C C . ALA B 1 82 ? -0.736 26.719 24.5 1 98.69 82 ALA B C 1
ATOM 2929 O O . ALA B 1 82 ? -1.491 27.172 25.359 1 98.69 82 ALA B O 1
ATOM 2930 N N . LEU B 1 83 ? -1.175 26.156 23.391 1 98.75 83 LEU B N 1
ATOM 2931 C CA . LEU B 1 83 ? -2.6 25.984 23.125 1 98.75 83 LEU B CA 1
ATOM 2932 C C . LEU B 1 83 ? -3.248 25.109 24.188 1 98.75 83 LEU B C 1
ATOM 2934 O O . LEU B 1 83 ? -4.316 25.438 24.703 1 98.75 83 LEU B O 1
ATOM 2938 N N . ARG B 1 84 ? -2.629 23.969 24.484 1 98.5 84 ARG B N 1
ATOM 2939 C CA . ARG B 1 84 ? -3.166 23.062 25.5 1 98.5 84 ARG B CA 1
ATOM 2940 C C . ARG B 1 84 ? -3.273 23.766 26.859 1 98.5 84 ARG B C 1
ATOM 2942 O O . ARG B 1 84 ? -4.281 23.625 27.547 1 98.5 84 ARG B O 1
ATOM 2949 N N . THR B 1 85 ? -2.227 24.516 27.203 1 98.12 85 THR B N 1
ATOM 2950 C CA . THR B 1 85 ? -2.211 25.234 28.469 1 98.12 85 THR B CA 1
ATOM 2951 C C . THR B 1 85 ? -3.297 26.297 28.5 1 98.12 85 THR B C 1
ATOM 2953 O O . THR B 1 85 ? -4.062 26.391 29.453 1 98.12 85 THR B O 1
ATOM 2956 N N . TYR B 1 86 ? -3.363 27.047 27.453 1 98.5 86 TYR B N 1
ATOM 2957 C CA . TYR B 1 86 ? -4.281 28.172 27.359 1 98.5 86 TYR B CA 1
ATOM 2958 C C . TYR B 1 86 ? -5.73 27.703 27.469 1 98.5 86 TYR B C 1
ATOM 2960 O O . TYR B 1 86 ? -6.559 28.359 28.094 1 98.5 86 TYR B O 1
ATOM 2968 N N . LEU B 1 87 ? -6.031 26.578 26.859 1 97.81 87 LEU B N 1
ATOM 2969 C CA . LEU B 1 87 ? -7.402 26.094 26.812 1 97.81 87 LEU B CA 1
ATOM 2970 C C . LEU B 1 87 ? -7.668 25.094 27.938 1 97.81 87 LEU B C 1
ATOM 2972 O O . LEU B 1 87 ? -8.758 24.516 28.016 1 97.81 87 LEU B O 1
ATOM 2976 N N . ASP B 1 88 ? -6.668 24.797 28.766 1 96.81 88 ASP B N 1
ATOM 2977 C CA . ASP B 1 88 ? -6.766 23.859 29.875 1 96.81 88 ASP B CA 1
ATOM 2978 C C . ASP B 1 88 ? -7.195 22.469 29.391 1 96.81 88 ASP B C 1
ATOM 2980 O O . ASP B 1 88 ? -8.211 21.938 29.844 1 96.81 88 ASP B O 1
ATOM 2984 N N . LEU B 1 89 ? -6.336 21.906 28.562 1 97.38 89 LEU B N 1
ATOM 2985 C CA . LEU B 1 89 ? -6.57 20.578 27.984 1 97.38 89 LEU B CA 1
ATOM 2986 C C . LEU B 1 89 ? -5.539 19.578 28.484 1 97.38 89 LEU B C 1
ATOM 2988 O O . LEU B 1 89 ? -4.652 19.172 27.734 1 97.38 89 LEU B O 1
ATOM 2992 N N . PRO B 1 90 ? -5.734 19.094 29.672 1 96.06 90 PRO B N 1
ATOM 2993 C CA . PRO B 1 90 ? -4.738 18.188 30.234 1 96.06 90 PRO B CA 1
ATOM 2994 C C . PRO B 1 90 ? -4.762 16.812 29.562 1 96.06 90 PRO B C 1
ATOM 2996 O O . PRO B 1 90 ? -3.738 16.125 29.516 1 96.06 90 PRO B O 1
ATOM 2999 N N . GLU B 1 91 ? -6 16.375 29.125 1 97.94 91 GLU B N 1
ATOM 3000 C CA . GLU B 1 91 ? -6.148 15.117 28.391 1 97.94 91 GLU B CA 1
ATOM 3001 C C . GLU B 1 91 ? -6.785 15.352 27.031 1 97.94 91 GLU B C 1
ATOM 3003 O O . GLU B 1 91 ? -7.832 15.984 26.922 1 97.94 91 GLU B O 1
ATOM 3008 N N . ILE B 1 92 ? -6.117 14.773 25.984 1 98.69 92 ILE B N 1
ATOM 3009 C CA . ILE B 1 92 ? -6.652 15.008 24.656 1 98.69 92 ILE B CA 1
ATOM 3010 C C . ILE B 1 92 ? -6.441 13.766 23.797 1 98.69 92 ILE B C 1
ATOM 3012 O O . ILE B 1 92 ? -5.578 12.93 24.094 1 98.69 92 ILE B O 1
ATOM 3016 N N . HIS B 1 93 ? -7.312 13.57 22.797 1 98.88 93 HIS B N 1
ATOM 3017 C CA . HIS B 1 93 ? -6.926 12.891 21.562 1 98.88 93 HIS B CA 1
ATOM 3018 C C . HIS B 1 93 ? -6.242 13.852 20.594 1 98.88 93 HIS B C 1
ATOM 3020 O O . HIS B 1 93 ? -6.645 15.016 20.484 1 98.88 93 HIS B O 1
ATOM 3026 N N . LEU B 1 94 ? -5.258 13.406 19.938 1 98.94 94 LEU B N 1
ATOM 3027 C CA . LEU B 1 94 ? -4.48 14.266 19.062 1 98.94 94 LEU B CA 1
ATOM 3028 C C . LEU B 1 94 ? -4.449 13.695 17.641 1 98.94 94 LEU B C 1
ATOM 3030 O O . LEU B 1 94 ? -4.02 12.555 17.438 1 98.94 94 LEU B O 1
ATOM 3034 N N . LEU B 1 95 ? -5 14.383 16.719 1 98.94 95 LEU B N 1
ATOM 3035 C CA . LEU B 1 95 ? -4.949 14 15.32 1 98.94 95 LEU B CA 1
ATOM 3036 C C . LEU B 1 95 ? -4.074 14.961 14.523 1 98.94 95 LEU B C 1
ATOM 3038 O O . LEU B 1 95 ? -4.312 16.172 14.523 1 98.94 95 LEU B O 1
ATOM 3042 N N . GLY B 1 96 ? -3.066 14.469 13.922 1 98.88 96 GLY B N 1
ATOM 3043 C CA . GLY B 1 96 ? -2.232 15.242 13.016 1 98.88 96 GLY B CA 1
ATOM 3044 C C . GLY B 1 96 ? -2.283 14.742 11.578 1 98.88 96 GLY B C 1
ATOM 3045 O O . GLY B 1 96 ? -2.139 13.539 11.336 1 98.88 96 GLY B O 1
ATOM 3046 N N . GLN B 1 97 ? -2.482 15.609 10.648 1 98.75 97 GLN B N 1
ATOM 3047 C CA . GLN B 1 97 ? -2.506 15.258 9.234 1 98.75 97 GLN B CA 1
ATOM 3048 C C . GLN B 1 97 ? -1.288 15.82 8.508 1 98.75 97 GLN B C 1
ATOM 3050 O O . GLN B 1 97 ? -0.953 17 8.664 1 98.75 97 GLN B O 1
ATOM 3055 N N . SER B 1 98 ? -0.608 14.984 7.648 1 98.56 98 SER B N 1
ATOM 3056 C CA . SER B 1 98 ? 0.549 15.43 6.875 1 98.56 98 SER B CA 1
ATOM 3057 C C . SER B 1 98 ? 1.582 16.109 7.766 1 98.56 98 SER B C 1
ATOM 3059 O O . SER B 1 98 ? 2.051 15.516 8.742 1 98.56 98 SER B O 1
ATOM 3061 N N . TRP B 1 99 ? 1.905 17.375 7.621 1 98.56 99 TRP B N 1
ATOM 3062 C CA . TRP B 1 99 ? 2.791 18.109 8.516 1 98.56 99 TRP B CA 1
ATOM 3063 C C . TRP B 1 99 ? 2.295 18.047 9.953 1 98.56 99 TRP B C 1
ATOM 3065 O O . TRP B 1 99 ? 3.09 17.891 10.883 1 98.56 99 TRP B O 1
ATOM 3075 N N .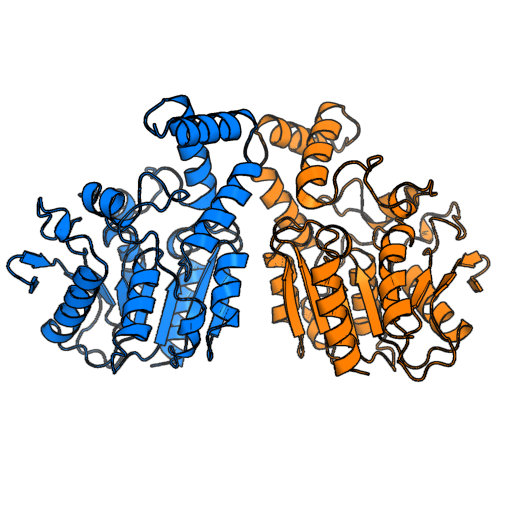 GLY B 1 100 ? 1 18.141 10.164 1 98.81 100 GLY B N 1
ATOM 3076 C CA . GLY B 1 100 ? 0.444 18.031 11.5 1 98.81 100 GLY B CA 1
ATOM 3077 C C . GLY B 1 100 ? 0.771 16.703 12.164 1 98.81 100 GLY B C 1
ATOM 3078 O O . GLY B 1 100 ? 0.917 16.641 13.391 1 98.81 100 GLY B O 1
ATOM 3079 N N . GLY B 1 101 ? 0.79 15.641 11.383 1 98.94 101 GLY B N 1
ATOM 3080 C CA . GLY B 1 101 ? 1.233 14.359 11.898 1 98.94 101 GLY B CA 1
ATOM 3081 C C . GLY B 1 101 ? 2.703 14.344 12.273 1 98.94 101 GLY B C 1
ATOM 3082 O O . GLY B 1 101 ? 3.082 13.773 13.305 1 98.94 101 GLY B O 1
ATOM 3083 N N . MET B 1 102 ? 3.568 14.953 11.422 1 98.88 102 MET B N 1
ATOM 3084 C CA . MET B 1 102 ? 4.98 15.117 11.766 1 98.88 102 MET B CA 1
ATOM 3085 C C . MET B 1 102 ? 5.137 15.852 13.094 1 98.88 102 MET B C 1
ATOM 3087 O O . MET B 1 102 ? 5.93 15.445 13.938 1 98.88 102 MET B O 1
ATOM 3091 N N . LEU B 1 103 ? 4.371 16.891 13.203 1 98.88 103 LEU B N 1
ATOM 3092 C CA . LEU B 1 103 ? 4.395 17.703 14.422 1 98.88 103 LEU B CA 1
ATOM 3093 C C . LEU B 1 103 ? 3.99 16.875 15.633 1 98.88 103 LEU B C 1
ATOM 3095 O O . LEU B 1 103 ? 4.625 16.953 16.688 1 98.88 103 LEU B O 1
ATOM 3099 N N . ALA B 1 104 ? 2.953 16.078 15.5 1 98.94 104 ALA B N 1
ATOM 3100 C CA . ALA B 1 104 ? 2.494 15.211 16.578 1 98.94 104 ALA B CA 1
ATOM 3101 C C . ALA B 1 104 ? 3.574 14.203 16.984 1 98.94 104 ALA B C 1
ATOM 3103 O O . ALA B 1 104 ? 3.762 13.922 18.172 1 98.94 104 ALA B O 1
ATOM 3104 N N . ILE B 1 105 ? 4.262 13.672 16.031 1 98.94 105 ILE B N 1
ATOM 3105 C CA . ILE B 1 105 ? 5.332 12.711 16.281 1 98.94 105 ILE B CA 1
ATOM 3106 C C . ILE B 1 105 ? 6.477 13.398 17.016 1 98.94 105 ILE B C 1
ATOM 3108 O O . ILE B 1 105 ? 6.984 12.867 18.016 1 98.94 105 ILE B O 1
ATOM 3112 N N . ILE B 1 106 ? 6.875 14.594 16.562 1 98.88 106 ILE B N 1
ATOM 3113 C CA . ILE B 1 106 ? 7.914 15.352 17.234 1 98.88 106 ILE B CA 1
ATOM 3114 C C . ILE B 1 106 ? 7.496 15.633 18.672 1 98.88 106 ILE B C 1
ATOM 3116 O O . ILE B 1 106 ? 8.273 15.398 19.609 1 98.88 106 ILE B O 1
ATOM 3120 N N . TYR B 1 107 ? 6.277 16.094 18.828 1 98.81 107 TYR B N 1
ATOM 3121 C CA . TYR B 1 107 ? 5.723 16.422 20.141 1 98.81 107 TYR B CA 1
ATOM 3122 C C . TYR B 1 107 ? 5.77 15.211 21.062 1 98.81 107 TYR B C 1
ATOM 3124 O O . TYR B 1 107 ? 6.211 15.312 22.203 1 98.81 107 TYR B O 1
ATOM 3132 N N . GLY B 1 108 ? 5.344 14.07 20.594 1 98.56 108 GLY B N 1
ATOM 3133 C CA . GLY B 1 108 ? 5.316 12.836 21.375 1 98.56 108 GLY B CA 1
ATOM 3134 C C . GLY B 1 108 ? 6.699 12.297 21.672 1 98.56 108 GLY B C 1
ATOM 3135 O O . GLY B 1 108 ? 6.988 11.922 22.812 1 98.56 108 GLY B O 1
ATOM 3136 N N . CYS B 1 109 ? 7.57 12.242 20.703 1 98.56 109 CYS B N 1
ATOM 3137 C CA . CYS B 1 109 ? 8.867 11.578 20.844 1 98.56 109 CYS B CA 1
ATOM 3138 C C . CYS B 1 109 ? 9.844 12.445 21.625 1 98.56 109 CYS B C 1
ATOM 3140 O O . CYS B 1 109 ? 10.586 11.945 22.469 1 98.56 109 CYS B O 1
ATOM 3142 N N . ASP B 1 110 ? 9.82 13.727 21.328 1 97.94 110 ASP B N 1
ATOM 3143 C CA . ASP B 1 110 ? 10.883 14.578 21.844 1 97.94 110 ASP B CA 1
ATOM 3144 C C . ASP B 1 110 ? 10.461 15.25 23.156 1 97.94 110 ASP B C 1
ATOM 3146 O O . ASP B 1 110 ? 11.305 15.57 24 1 97.94 110 ASP B O 1
ATOM 3150 N N . TYR B 1 111 ? 9.07 15.422 23.266 1 97.06 111 TYR B N 1
ATOM 3151 C CA . TYR B 1 111 ? 8.617 16.203 24.422 1 97.06 111 TYR B CA 1
ATOM 3152 C C . TYR B 1 111 ? 7.785 15.344 25.359 1 97.06 111 TYR B C 1
ATOM 3154 O O . TYR B 1 111 ? 7.512 15.742 26.5 1 97.06 111 TYR B O 1
ATOM 3162 N N . ARG B 1 112 ? 7.387 14.258 25.047 1 94.62 112 ARG B N 1
ATOM 3163 C CA . ARG B 1 112 ? 6.723 13.234 25.844 1 94.62 112 ARG B CA 1
ATOM 3164 C C . ARG B 1 112 ? 5.609 13.844 26.703 1 94.62 112 ARG B C 1
ATOM 3166 O O . ARG B 1 112 ? 5.59 13.68 27.922 1 94.62 112 ARG B O 1
ATOM 3173 N N . PRO B 1 113 ? 4.73 14.516 25.969 1 97.38 113 PRO B N 1
ATOM 3174 C CA . PRO B 1 113 ? 3.637 15.164 26.688 1 97.38 113 PRO B CA 1
ATOM 3175 C C . PRO B 1 113 ? 2.768 14.172 27.453 1 97.38 113 PRO B C 1
ATOM 3177 O O . PRO B 1 113 ? 2.553 13.055 27 1 97.38 113 PRO B O 1
ATOM 3180 N N . GLN B 1 114 ? 2.24 14.602 28.562 1 97.44 114 GLN B N 1
ATOM 3181 C CA . GLN B 1 114 ? 1.258 13.82 29.312 1 97.44 114 GLN B CA 1
ATOM 3182 C C . GLN B 1 114 ? -0.152 14.062 28.781 1 97.44 114 GLN B C 1
ATOM 3184 O O . GLN B 1 114 ? -0.423 15.102 28.172 1 97.44 114 GLN B O 1
ATOM 3189 N N . GLY B 1 115 ? -0.934 13.109 28.922 1 98.12 115 GLY B N 1
ATOM 3190 C CA . GLY B 1 115 ? -2.355 13.328 28.703 1 98.12 115 GLY B CA 1
ATOM 3191 C C . GLY B 1 115 ? -2.791 13.07 27.281 1 98.12 115 GLY B C 1
ATOM 3192 O O . GLY B 1 115 ? -3.92 13.391 26.906 1 98.12 115 GLY B O 1
ATOM 3193 N N . ILE B 1 116 ? -1.97 12.477 26.453 1 98.62 116 ILE B N 1
ATOM 3194 C CA . ILE B 1 116 ? -2.414 12.062 25.125 1 98.62 116 ILE B CA 1
ATOM 3195 C C . ILE B 1 116 ? -3.084 10.688 25.219 1 98.62 116 ILE B C 1
ATOM 3197 O O . ILE B 1 116 ? -2.406 9.664 25.312 1 98.62 116 ILE B O 1
ATOM 3201 N N . LYS B 1 117 ? -4.348 10.656 25.109 1 98.62 117 LYS B N 1
ATOM 3202 C CA . LYS B 1 117 ? -5.109 9.422 25.281 1 98.62 117 LYS B CA 1
ATOM 3203 C C . LYS B 1 117 ? -4.961 8.516 24.062 1 98.62 117 LYS B C 1
ATOM 3205 O O . LYS B 1 117 ? -4.891 7.293 24.188 1 98.62 117 LYS B O 1
ATOM 3210 N N . SER B 1 118 ? -5.023 9.109 22.922 1 98.88 118 SER B N 1
ATOM 3211 C CA . SER B 1 118 ? -4.742 8.398 21.672 1 98.88 118 SER B CA 1
ATOM 3212 C C . SER B 1 118 ? -4.211 9.344 20.609 1 98.88 118 SER B C 1
ATOM 3214 O O . SER B 1 118 ? -4.363 10.562 20.719 1 98.88 118 SER B O 1
ATOM 3216 N N . LEU B 1 119 ? -3.547 8.773 19.672 1 98.88 119 LEU B N 1
ATOM 3217 C CA . LEU B 1 119 ? -2.924 9.5 18.578 1 98.88 119 LEU B CA 1
ATOM 3218 C C . LEU B 1 119 ? -3.473 9.031 17.234 1 98.88 119 LEU B C 1
ATOM 3220 O O . LEU B 1 119 ? -3.643 7.828 17.016 1 98.88 119 LEU B O 1
ATOM 3224 N N . ILE B 1 120 ? -3.891 9.922 16.391 1 98.94 120 ILE B N 1
ATOM 3225 C CA . ILE B 1 120 ? -4.273 9.617 15.016 1 98.94 120 ILE B CA 1
ATOM 3226 C C . ILE B 1 120 ? -3.275 10.258 14.055 1 98.94 120 ILE B C 1
ATOM 3228 O O . ILE B 1 120 ? -3.137 11.477 14.016 1 98.94 120 ILE B O 1
ATOM 3232 N N . LEU B 1 121 ? -2.541 9.484 13.367 1 98.94 121 LEU B N 1
ATOM 3233 C CA . LEU B 1 121 ? -1.611 9.922 12.328 1 98.94 121 LEU B CA 1
ATOM 3234 C C . LEU B 1 121 ? -2.232 9.773 10.945 1 98.94 121 LEU B C 1
ATOM 3236 O O . LEU B 1 121 ? -2.271 8.672 10.398 1 98.94 121 LEU B O 1
ATOM 3240 N N . ALA B 1 122 ? -2.658 10.883 10.422 1 98.88 122 ALA B N 1
ATOM 3241 C CA . ALA B 1 122 ? -3.422 10.883 9.18 1 98.88 122 ALA B CA 1
ATOM 3242 C C . ALA B 1 122 ? -2.551 11.328 8 1 98.88 122 ALA B C 1
ATOM 3244 O O . ALA B 1 122 ? -2.152 12.492 7.918 1 98.88 122 ALA B O 1
ATOM 3245 N N . SER B 1 123 ? -2.268 10.367 7.07 1 98.88 123 SER B N 1
ATOM 3246 C CA . SER B 1 123 ? -1.554 10.672 5.832 1 98.88 123 SER B CA 1
ATOM 3247 C C . SER B 1 123 ? -0.258 11.43 6.113 1 98.88 123 SER B C 1
ATOM 3249 O O . SER B 1 123 ? 0.017 12.453 5.488 1 98.88 123 SER B O 1
ATOM 3251 N N . THR B 1 124 ? 0.518 10.961 7.09 1 98.88 124 THR B N 1
ATOM 3252 C CA . THR B 1 124 ? 1.748 11.625 7.504 1 98.88 124 THR B CA 1
ATOM 3253 C C . THR B 1 124 ? 2.951 10.711 7.309 1 98.88 124 THR B C 1
ATOM 3255 O O . THR B 1 124 ? 2.885 9.742 6.543 1 98.88 124 THR B O 1
ATOM 3258 N N . LEU B 1 125 ? 4.094 11.086 7.84 1 98.88 125 LEU B N 1
ATOM 3259 C CA . LEU B 1 125 ? 5.359 10.391 7.621 1 98.88 125 LEU B CA 1
ATOM 3260 C C . LEU B 1 125 ? 6.238 10.453 8.867 1 98.88 125 LEU B C 1
ATOM 3262 O O . LEU B 1 125 ? 6.086 11.359 9.695 1 98.88 125 LEU B O 1
ATOM 3266 N N . SER B 1 126 ? 7.137 9.508 8.969 1 98.94 126 SER B N 1
ATOM 3267 C CA . SER B 1 126 ? 8.125 9.516 10.039 1 98.94 126 SER B CA 1
ATOM 3268 C C . SER B 1 126 ? 9.531 9.742 9.492 1 98.94 126 SER B C 1
ATOM 3270 O O . SER B 1 126 ? 10.492 9.852 10.258 1 98.94 126 SER B O 1
ATOM 3272 N N . SER B 1 127 ? 9.641 9.812 8.156 1 98.94 127 SER B N 1
ATOM 3273 C CA . SER B 1 127 ? 10.938 9.953 7.5 1 98.94 127 SER B CA 1
ATOM 3274 C C . SER B 1 127 ? 10.836 10.789 6.227 1 98.94 127 SER B C 1
ATOM 3276 O O . SER B 1 127 ? 10.141 10.398 5.281 1 98.94 127 SER B O 1
ATOM 3278 N N . ALA B 1 128 ? 11.523 11.938 6.234 1 98.81 128 ALA B N 1
ATOM 3279 C CA . ALA B 1 128 ? 11.562 12.789 5.047 1 98.81 128 ALA B CA 1
ATOM 3280 C C . ALA B 1 128 ? 12.258 12.078 3.887 1 98.81 128 ALA B C 1
ATOM 3282 O O . ALA B 1 128 ? 11.852 12.219 2.73 1 98.81 128 ALA B O 1
ATOM 3283 N N . ARG B 1 129 ? 13.258 11.32 4.219 1 98.69 129 ARG B N 1
ATOM 3284 C CA . ARG B 1 129 ? 13.992 10.586 3.191 1 98.69 129 ARG B CA 1
ATOM 3285 C C . ARG B 1 129 ? 13.102 9.547 2.518 1 98.69 129 ARG B C 1
ATOM 3287 O O . ARG B 1 129 ? 13.07 9.453 1.289 1 98.69 129 ARG B O 1
ATOM 3294 N N . LEU B 1 130 ? 12.375 8.758 3.309 1 98.81 130 LEU B N 1
ATOM 3295 C CA . LEU B 1 130 ? 11.469 7.754 2.754 1 98.81 130 LEU B CA 1
ATOM 3296 C C . LEU B 1 130 ? 10.344 8.422 1.971 1 98.81 130 LEU B C 1
ATOM 3298 O O . LEU B 1 130 ? 9.922 7.914 0.926 1 98.81 130 LEU B O 1
ATOM 3302 N N . TRP B 1 131 ? 9.867 9.539 2.5 1 98.81 131 TRP B N 1
ATOM 3303 C CA . TRP B 1 131 ? 8.836 10.312 1.809 1 98.81 131 TRP B CA 1
ATOM 3304 C C . TRP B 1 131 ? 9.297 10.711 0.412 1 98.81 131 TRP B C 1
ATOM 3306 O O . TRP B 1 131 ? 8.602 10.461 -0.575 1 98.81 131 TRP B O 1
ATOM 3316 N N . ALA B 1 132 ? 10.461 11.281 0.326 1 98.69 132 ALA B N 1
ATOM 3317 C CA . ALA B 1 132 ? 11.016 11.711 -0.956 1 98.69 132 ALA B CA 1
ATOM 3318 C C . ALA B 1 132 ? 11.195 10.523 -1.897 1 98.69 132 ALA B C 1
ATOM 3320 O O . ALA B 1 132 ? 10.891 10.617 -3.09 1 98.69 132 ALA B O 1
ATOM 3321 N N . GLN B 1 133 ? 11.695 9.453 -1.337 1 98.62 133 GLN B N 1
ATOM 3322 C CA . GLN B 1 133 ? 11.891 8.234 -2.123 1 98.62 133 GLN B CA 1
ATOM 3323 C C . GLN B 1 133 ? 10.578 7.77 -2.742 1 98.62 133 GLN B C 1
ATOM 3325 O O . GLN B 1 133 ? 10.516 7.484 -3.939 1 98.62 133 GLN B O 1
ATOM 3330 N N . GLU B 1 134 ? 9.555 7.711 -1.976 1 98.75 134 GLU B N 1
ATOM 3331 C CA . GLU B 1 134 ? 8.273 7.203 -2.439 1 98.75 134 GLU B CA 1
ATOM 3332 C C . GLU B 1 134 ? 7.609 8.18 -3.41 1 98.75 134 GLU B C 1
ATOM 3334 O O . GLU B 1 134 ? 6.969 7.758 -4.379 1 98.75 134 GLU B O 1
ATOM 3339 N N . GLN B 1 135 ? 7.73 9.484 -3.125 1 98.75 135 GLN B N 1
ATOM 3340 C CA . GLN B 1 135 ? 7.207 10.445 -4.09 1 98.75 135 GLN B CA 1
ATOM 3341 C C . GLN B 1 135 ? 7.871 10.281 -5.453 1 98.75 135 GLN B C 1
ATOM 3343 O O . GLN B 1 135 ? 7.203 10.328 -6.488 1 98.75 135 GLN B O 1
ATOM 3348 N N . HIS B 1 136 ? 9.148 10.094 -5.441 1 98.5 136 HIS B N 1
ATOM 3349 C CA . HIS B 1 136 ? 9.859 9.93 -6.703 1 98.5 136 HIS B CA 1
ATOM 3350 C C . HIS B 1 136 ? 9.492 8.609 -7.375 1 98.5 136 HIS B C 1
ATOM 3352 O O . HIS B 1 136 ? 9.453 8.523 -8.602 1 98.5 136 HIS B O 1
ATOM 3358 N N . ARG B 1 137 ? 9.203 7.578 -6.574 1 97.88 137 ARG B N 1
ATOM 3359 C CA . ARG B 1 137 ? 8.672 6.348 -7.16 1 97.88 137 ARG B CA 1
ATOM 3360 C C . ARG B 1 137 ? 7.363 6.609 -7.895 1 97.88 137 ARG B C 1
ATOM 3362 O O . ARG B 1 137 ? 7.172 6.148 -9.023 1 97.88 137 ARG B O 1
ATOM 3369 N N . MET B 1 138 ? 6.461 7.312 -7.297 1 97.69 138 MET B N 1
ATOM 3370 C CA . MET B 1 138 ? 5.168 7.613 -7.902 1 97.69 138 MET B CA 1
ATOM 3371 C C . MET B 1 138 ? 5.34 8.461 -9.156 1 97.69 138 MET B C 1
ATOM 3373 O O . MET B 1 138 ? 4.594 8.305 -10.125 1 97.69 138 MET B O 1
ATOM 3377 N N . ILE B 1 139 ? 6.348 9.367 -9.164 1 97.81 139 ILE B N 1
ATOM 3378 C CA . ILE B 1 139 ? 6.637 10.195 -10.336 1 97.81 139 ILE B CA 1
ATOM 3379 C C . ILE B 1 139 ? 7.023 9.305 -11.516 1 97.81 139 ILE B C 1
ATOM 3381 O O . ILE B 1 139 ? 6.668 9.594 -12.656 1 97.81 139 ILE B O 1
ATOM 3385 N N . ARG B 1 140 ? 7.648 8.195 -11.289 1 95.31 140 ARG B N 1
ATOM 3386 C CA . ARG B 1 140 ? 8.07 7.285 -12.352 1 95.31 140 ARG B CA 1
ATOM 3387 C C . ARG B 1 140 ? 6.863 6.641 -13.023 1 95.31 140 ARG B C 1
ATOM 3389 O O . ARG B 1 140 ? 6.996 6.043 -14.094 1 95.31 140 ARG B O 1
ATOM 3396 N N . LEU B 1 141 ? 5.758 6.734 -12.422 1 93.25 141 LEU B N 1
ATOM 3397 C CA . LEU B 1 141 ? 4.551 6.141 -12.984 1 93.25 141 LEU B CA 1
ATOM 3398 C C . LEU B 1 141 ? 3.807 7.145 -13.852 1 93.25 141 LEU B C 1
ATOM 3400 O O . LEU B 1 141 ? 2.844 6.789 -14.539 1 93.25 141 LEU B O 1
ATOM 3404 N N . MET B 1 142 ? 4.242 8.398 -13.812 1 95.12 142 MET B N 1
ATOM 3405 C CA . MET B 1 142 ? 3.609 9.438 -14.617 1 95.12 142 MET B CA 1
ATOM 3406 C C . MET B 1 142 ? 4.039 9.328 -16.078 1 95.12 142 MET B C 1
ATOM 3408 O O . MET B 1 142 ? 4.844 8.461 -16.438 1 95.12 142 MET B O 1
ATOM 3412 N N . SER B 1 143 ? 3.422 10.141 -16.984 1 93.44 143 SER B N 1
ATOM 3413 C CA . SER B 1 143 ? 3.797 10.156 -18.391 1 93.44 143 SER B CA 1
ATOM 3414 C C . SER B 1 143 ? 5.262 10.539 -18.562 1 93.44 143 SER B C 1
ATOM 3416 O O . SER B 1 143 ? 5.824 11.273 -17.75 1 93.44 143 SER B O 1
ATOM 3418 N N . PRO B 1 144 ? 5.871 10.094 -19.641 1 93.38 144 PRO B N 1
ATOM 3419 C CA . PRO B 1 144 ? 7.262 10.477 -19.906 1 93.38 144 PRO B CA 1
ATOM 3420 C C . PRO B 1 144 ? 7.457 11.992 -19.953 1 93.38 144 PRO B C 1
ATOM 3422 O O . PRO B 1 144 ? 8.492 12.5 -19.516 1 93.38 144 PRO B O 1
ATOM 3425 N N . VAL B 1 145 ? 6.48 12.656 -20.438 1 95.69 145 VAL B N 1
ATOM 3426 C CA . VAL B 1 145 ? 6.551 14.109 -20.531 1 95.69 145 VAL B CA 1
ATOM 3427 C C . VAL B 1 145 ? 6.582 14.719 -19.141 1 95.69 145 VAL B C 1
ATOM 3429 O O . VAL B 1 145 ? 7.387 15.617 -18.859 1 95.69 145 VAL B O 1
ATOM 3432 N N . ASP B 1 146 ? 5.711 14.273 -18.266 1 97.12 146 ASP B N 1
ATOM 3433 C CA . ASP B 1 146 ? 5.684 14.766 -16.891 1 97.12 146 ASP B CA 1
ATOM 3434 C C . ASP B 1 146 ? 6.984 14.438 -16.172 1 97.12 146 ASP B C 1
ATOM 3436 O O . ASP B 1 146 ? 7.535 15.273 -15.453 1 97.12 146 ASP B O 1
ATOM 3440 N N . GLN B 1 147 ? 7.496 13.227 -16.344 1 97.5 147 GLN B N 1
ATOM 3441 C CA . GLN B 1 147 ? 8.75 12.805 -15.734 1 97.5 147 GLN B CA 1
ATOM 3442 C C . GLN B 1 147 ? 9.898 13.719 -16.141 1 97.5 147 GLN B C 1
ATOM 3444 O O . GLN B 1 147 ? 10.68 14.164 -15.305 1 97.5 147 GLN B O 1
ATOM 3449 N N . SER B 1 148 ? 9.953 13.953 -17.422 1 98.25 148 SER B N 1
ATOM 3450 C CA . SER B 1 148 ? 11.031 14.773 -17.969 1 98.25 148 SER B CA 1
ATOM 3451 C C . SER B 1 148 ? 10.961 16.203 -17.438 1 98.25 148 SER B C 1
ATOM 3453 O O . SER B 1 148 ? 11.992 16.812 -17.125 1 98.25 148 SER B O 1
ATOM 3455 N N . ALA B 1 149 ? 9.742 16.719 -17.375 1 98.69 149 ALA B N 1
ATOM 3456 C CA . ALA B 1 149 ? 9.547 18.078 -16.859 1 98.69 149 ALA B CA 1
ATOM 3457 C C . ALA B 1 149 ? 10.023 18.203 -15.414 1 98.69 149 ALA B C 1
ATOM 3459 O O . ALA B 1 149 ? 10.719 19.156 -15.062 1 98.69 149 ALA B O 1
ATOM 3460 N N . ILE B 1 150 ? 9.695 17.234 -14.57 1 98.69 150 ILE B N 1
ATOM 3461 C CA . ILE B 1 150 ? 10.07 17.25 -13.164 1 98.69 150 ILE B CA 1
ATOM 3462 C C . ILE B 1 150 ? 11.578 17.062 -13.031 1 98.69 150 ILE B C 1
ATOM 3464 O O . ILE B 1 150 ? 12.242 17.766 -12.273 1 98.69 150 ILE B O 1
ATOM 3468 N N . ALA B 1 151 ? 12.141 16.156 -13.805 1 98.62 151 ALA B N 1
ATOM 3469 C CA . ALA B 1 151 ? 13.586 15.914 -13.766 1 98.62 151 ALA B CA 1
ATOM 3470 C C . ALA B 1 151 ? 14.367 17.172 -14.164 1 98.62 151 ALA B C 1
ATOM 3472 O O . ALA B 1 151 ? 15.406 17.469 -13.562 1 98.62 151 ALA B O 1
ATOM 3473 N N . THR B 1 152 ? 13.906 17.812 -15.195 1 98.62 152 THR B N 1
ATOM 3474 C CA . THR B 1 152 ? 14.555 19.047 -15.656 1 98.62 152 THR B CA 1
ATOM 3475 C C . THR B 1 152 ? 14.516 20.109 -14.57 1 98.62 152 THR B C 1
ATOM 3477 O O . THR B 1 152 ? 15.523 20.766 -14.297 1 98.62 152 THR B O 1
ATOM 3480 N N . ALA B 1 153 ? 13.32 20.281 -13.969 1 98.62 153 ALA B N 1
ATOM 3481 C CA . ALA B 1 153 ? 13.18 21.266 -12.906 1 98.62 153 ALA B CA 1
ATOM 3482 C C . ALA B 1 153 ? 14.125 20.969 -11.75 1 98.62 153 ALA B C 1
ATOM 3484 O O . ALA B 1 153 ? 14.734 21.875 -11.18 1 98.62 153 ALA B O 1
ATOM 3485 N N . GLU B 1 154 ? 14.227 19.719 -11.352 1 98.19 154 GLU B N 1
ATOM 3486 C CA . GLU B 1 154 ? 15.117 19.297 -10.273 1 98.19 154 GLU B CA 1
ATOM 3487 C C . GLU B 1 154 ? 16.578 19.547 -10.633 1 98.19 154 GLU B C 1
ATOM 3489 O O . GLU B 1 154 ? 17.344 20.047 -9.812 1 98.19 154 GLU B O 1
ATOM 3494 N N . ARG B 1 155 ? 16.969 19.203 -11.859 1 98 155 ARG B N 1
ATOM 3495 C CA . ARG B 1 155 ? 18.328 19.406 -12.336 1 98 155 ARG B CA 1
ATOM 3496 C C . ARG B 1 155 ? 18.703 20.875 -12.305 1 98 155 ARG B C 1
ATOM 3498 O O . ARG B 1 155 ? 19.797 21.234 -11.883 1 98 155 ARG B O 1
ATOM 3505 N N . LEU B 1 156 ? 17.797 21.688 -12.719 1 98.06 156 LEU B N 1
ATOM 3506 C CA . LEU B 1 156 ? 18.062 23.109 -12.844 1 98.06 156 LEU B CA 1
ATOM 3507 C C . LEU B 1 156 ? 17.719 23.844 -11.555 1 98.06 156 LEU B C 1
ATOM 3509 O O . LEU B 1 156 ? 18 25.047 -11.414 1 98.06 156 LEU B O 1
ATOM 3513 N N . GLN B 1 157 ? 17.047 23.109 -10.68 1 96.81 157 GLN B N 1
ATOM 3514 C CA . GLN B 1 157 ? 16.578 23.703 -9.438 1 96.81 157 GLN B CA 1
ATOM 3515 C C . GLN B 1 157 ? 15.68 24.906 -9.711 1 96.81 157 GLN B C 1
ATOM 3517 O O . GLN B 1 157 ? 15.836 25.969 -9.094 1 96.81 157 GLN B O 1
ATOM 3522 N N . ASP B 1 158 ? 14.883 24.797 -10.688 1 97.69 158 ASP B N 1
ATOM 3523 C CA . ASP B 1 158 ? 13.891 25.797 -11.078 1 97.69 158 ASP B CA 1
ATOM 3524 C C . ASP B 1 158 ? 12.5 25.172 -11.188 1 97.69 158 ASP B C 1
ATOM 3526 O O . ASP B 1 158 ? 12.211 24.438 -12.141 1 97.69 158 ASP B O 1
ATOM 3530 N N . PHE B 1 159 ? 11.688 25.5 -10.305 1 97.69 159 PHE B N 1
ATOM 3531 C CA . PHE B 1 159 ? 10.375 24.875 -10.195 1 97.69 159 PHE B CA 1
ATOM 3532 C C . PHE B 1 159 ? 9.281 25.875 -10.586 1 97.69 159 PHE B C 1
ATOM 3534 O O . PHE B 1 159 ? 8.188 25.859 -10.016 1 97.69 159 PHE B O 1
ATOM 3541 N N . THR B 1 160 ? 9.57 26.719 -11.523 1 97.31 160 THR B N 1
ATOM 3542 C CA . THR B 1 160 ? 8.625 27.75 -11.906 1 97.31 160 THR B CA 1
ATOM 3543 C C . THR B 1 160 ? 8.195 27.594 -13.359 1 97.31 160 THR B C 1
ATOM 3545 O O . THR B 1 160 ? 7.246 28.234 -13.812 1 97.31 160 THR B O 1
ATOM 3548 N N . GLY B 1 161 ? 8.883 26.734 -14.07 1 97.81 161 GLY B N 1
ATOM 3549 C CA . GLY B 1 161 ? 8.602 26.578 -15.484 1 97.81 161 GLY B CA 1
ATOM 3550 C C . GLY B 1 161 ? 7.234 25.984 -15.758 1 97.81 161 GLY B C 1
ATOM 3551 O O . GLY B 1 161 ? 6.738 25.172 -14.977 1 97.81 161 GLY B O 1
ATOM 3552 N N . ALA B 1 162 ? 6.648 26.281 -16.859 1 98.31 162 ALA B N 1
ATOM 3553 C CA . ALA B 1 162 ? 5.289 25.875 -17.203 1 98.31 162 ALA B CA 1
ATOM 3554 C C . ALA B 1 162 ? 5.172 24.359 -17.281 1 98.31 162 ALA B C 1
ATOM 3556 O O . ALA B 1 162 ? 4.172 23.781 -16.844 1 98.31 162 ALA B O 1
ATOM 3557 N N . ALA B 1 163 ? 6.145 23.75 -17.891 1 98.19 163 ALA B N 1
ATOM 3558 C CA . ALA B 1 163 ? 6.117 22.297 -18.031 1 98.19 163 ALA B CA 1
ATOM 3559 C C . ALA B 1 163 ? 6.125 21.609 -16.656 1 98.19 163 ALA B C 1
ATOM 3561 O O . ALA B 1 163 ? 5.375 20.656 -16.422 1 98.19 163 ALA B O 1
ATOM 3562 N N . TYR B 1 164 ? 6.977 22.141 -15.812 1 98.5 164 TYR B N 1
ATOM 3563 C CA . TYR B 1 164 ? 7.031 21.594 -14.453 1 98.5 164 TYR B CA 1
ATOM 3564 C C . TYR B 1 164 ? 5.715 21.844 -13.719 1 98.5 164 TYR B C 1
ATOM 3566 O O . TYR B 1 164 ? 5.188 20.938 -13.07 1 98.5 164 TYR B O 1
ATOM 3574 N N . LEU B 1 165 ? 5.227 23 -13.82 1 98.12 165 LEU B N 1
ATOM 3575 C CA . LEU B 1 165 ? 4 23.328 -13.109 1 98.12 165 LEU B CA 1
ATOM 3576 C C . LEU B 1 165 ? 2.848 22.438 -13.562 1 98.12 165 LEU B C 1
ATOM 3578 O O . LEU B 1 165 ? 2.025 22.016 -12.75 1 98.12 165 LEU B O 1
ATOM 3582 N N . THR B 1 166 ? 2.785 22.172 -14.805 1 97.88 166 THR B N 1
ATOM 3583 C CA . THR B 1 166 ? 1.768 21.281 -15.344 1 97.88 166 THR B CA 1
ATOM 3584 C C . THR B 1 166 ? 1.952 19.859 -14.797 1 97.88 166 THR B C 1
ATOM 3586 O O . THR B 1 166 ? 0.989 19.234 -14.359 1 97.88 166 THR B O 1
ATOM 3589 N N . ALA B 1 167 ? 3.188 19.359 -14.789 1 97.88 167 ALA B N 1
ATOM 3590 C CA . ALA B 1 167 ? 3.49 18.031 -14.281 1 97.88 167 ALA B CA 1
ATOM 3591 C C . ALA B 1 167 ? 3.162 17.922 -12.797 1 97.88 167 ALA B C 1
ATOM 3593 O O . ALA B 1 167 ? 2.598 16.922 -12.344 1 97.88 167 ALA B O 1
ATOM 3594 N N . ASN B 1 168 ? 3.51 18.953 -12.102 1 97.94 168 ASN B N 1
ATOM 3595 C CA . ASN B 1 168 ? 3.227 18.969 -10.672 1 97.94 168 ASN B CA 1
ATOM 3596 C C . ASN B 1 168 ? 1.725 18.984 -10.398 1 97.94 168 ASN B C 1
ATOM 3598 O O . ASN B 1 168 ? 1.262 18.359 -9.438 1 97.94 168 ASN B O 1
ATOM 3602 N N . GLN B 1 169 ? 1.022 19.688 -11.148 1 97.12 169 GLN B N 1
ATOM 3603 C CA . GLN B 1 169 ? -0.429 19.703 -11.008 1 97.12 169 GLN B CA 1
ATOM 3604 C C . GLN B 1 169 ? -1.017 18.312 -11.234 1 97.12 169 GLN B C 1
ATOM 3606 O O . GLN B 1 169 ? -1.917 17.891 -10.508 1 97.12 169 GLN B O 1
ATOM 3611 N N . HIS B 1 170 ? -0.557 17.641 -12.281 1 96.38 170 HIS B N 1
ATOM 3612 C CA . HIS B 1 170 ? -0.992 16.281 -12.516 1 96.38 170 HIS B CA 1
ATOM 3613 C C . HIS B 1 170 ? -0.706 15.391 -11.305 1 96.38 170 HIS B C 1
ATOM 3615 O O . HIS B 1 170 ? -1.571 14.633 -10.867 1 96.38 170 HIS B O 1
ATOM 3621 N N . PHE B 1 171 ? 0.508 15.539 -10.766 1 97.88 171 PHE B N 1
ATO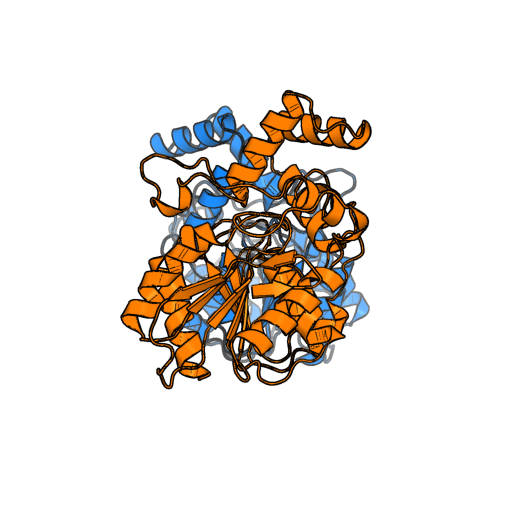M 3622 C CA . PHE B 1 171 ? 0.947 14.742 -9.625 1 97.88 171 PHE B CA 1
ATOM 3623 C C . PHE B 1 171 ? 0.067 15 -8.414 1 97.88 171 PHE B C 1
ATOM 3625 O O . PHE B 1 171 ? -0.419 14.062 -7.777 1 97.88 171 PHE B O 1
ATOM 3632 N N . MET B 1 172 ? -0.156 16.25 -8.125 1 97 172 MET B N 1
ATOM 3633 C CA . MET B 1 172 ? -0.927 16.641 -6.949 1 97 172 MET B CA 1
ATOM 3634 C C . MET B 1 172 ? -2.393 16.25 -7.105 1 97 172 MET B C 1
ATOM 3636 O O . MET B 1 172 ? -3.047 15.875 -6.129 1 97 172 MET B O 1
ATOM 3640 N N . THR B 1 173 ? -2.922 16.375 -8.273 1 96 173 THR B N 1
ATOM 3641 C CA . THR B 1 173 ? -4.297 15.953 -8.523 1 96 173 THR B CA 1
ATOM 3642 C C . THR B 1 173 ? -4.465 14.453 -8.273 1 96 173 THR B C 1
ATOM 3644 O O . THR B 1 173 ? -5.488 14.016 -7.746 1 96 173 THR B O 1
ATOM 3647 N N . GLN B 1 174 ? -3.477 13.703 -8.547 1 96.12 174 GLN B N 1
ATOM 3648 C CA . GLN B 1 174 ? -3.543 12.242 -8.438 1 96.12 174 GLN B CA 1
ATOM 3649 C C . GLN B 1 174 ? -3.359 11.797 -6.988 1 96.12 174 GLN B C 1
ATOM 3651 O O . GLN B 1 174 ? -3.92 10.773 -6.574 1 96.12 174 GLN B O 1
ATOM 3656 N N . HIS B 1 175 ? -2.572 12.562 -6.156 1 98 175 HIS B N 1
ATOM 3657 C CA . HIS B 1 175 ? -2.123 11.977 -4.898 1 98 175 HIS B CA 1
ATOM 3658 C C . HIS B 1 175 ? -2.451 12.883 -3.717 1 98 175 HIS B C 1
ATOM 3660 O O . HIS B 1 175 ? -2.348 12.461 -2.562 1 98 175 HIS B O 1
ATOM 3666 N N . ALA B 1 176 ? -2.814 14.117 -3.951 1 96.75 176 ALA B N 1
ATOM 3667 C CA . ALA B 1 176 ? -3.117 15.047 -2.865 1 96.75 176 ALA B CA 1
ATOM 3668 C C . ALA B 1 176 ? -4.586 15.469 -2.898 1 96.75 176 ALA B C 1
ATOM 3670 O O . ALA B 1 176 ? -5.387 15 -2.088 1 96.75 176 ALA B O 1
ATOM 3671 N N . SER B 1 177 ? -4.969 16.328 -3.84 1 91.31 177 SER B N 1
ATOM 3672 C CA . SER B 1 177 ? -6.348 16.781 -4.012 1 91.31 177 SER B CA 1
ATOM 3673 C C . SER B 1 177 ? -6.559 17.406 -5.391 1 91.31 177 SER B C 1
ATOM 3675 O O . SER B 1 177 ? -5.625 17.938 -5.984 1 91.31 177 SER B O 1
ATOM 3677 N N . GLY B 1 178 ? -7.734 17.281 -5.922 1 85.5 178 GLY B N 1
ATOM 3678 C CA . GLY B 1 178 ? -8.109 17.953 -7.152 1 85.5 178 GLY B CA 1
ATOM 3679 C C . GLY B 1 178 ? -8.539 19.391 -6.934 1 85.5 178 GLY B C 1
ATOM 3680 O O . GLY B 1 178 ? -8.477 19.906 -5.812 1 85.5 178 GLY B O 1
ATOM 3681 N N . PRO B 1 179 ? -8.812 20.047 -7.98 1 89.38 179 PRO B N 1
ATOM 3682 C CA . PRO B 1 179 ? -9.297 21.422 -7.832 1 89.38 179 PRO B CA 1
ATOM 3683 C C . PRO B 1 179 ? -10.578 21.516 -7.012 1 89.38 179 PRO B C 1
ATOM 3685 O O . PRO B 1 179 ? -11.414 20.609 -7.07 1 89.38 179 PRO B O 1
ATOM 3688 N N . ILE B 1 180 ? -10.594 22.516 -6.215 1 91.62 180 ILE B N 1
ATOM 3689 C CA . ILE B 1 180 ? -11.828 22.812 -5.496 1 91.62 180 ILE B CA 1
ATOM 3690 C C . ILE B 1 180 ? -12.891 23.312 -6.469 1 91.62 180 ILE B C 1
ATOM 3692 O O . ILE B 1 180 ? -12.633 24.234 -7.254 1 91.62 180 ILE B O 1
ATOM 3696 N N . THR B 1 181 ? -13.992 22.656 -6.469 1 94.06 181 THR B N 1
ATOM 3697 C CA . THR B 1 181 ? -15.07 23.016 -7.383 1 94.06 181 THR B CA 1
ATOM 3698 C C . THR B 1 181 ? -16.281 23.5 -6.613 1 94.06 181 THR B C 1
ATOM 3700 O O . THR B 1 181 ? -16.297 23.5 -5.379 1 94.06 181 THR B O 1
ATOM 3703 N N . ALA B 1 182 ? -17.328 23.906 -7.328 1 94.5 182 ALA B N 1
ATOM 3704 C CA . ALA B 1 182 ? -18.562 24.406 -6.727 1 94.5 182 ALA B CA 1
ATOM 3705 C C . ALA B 1 182 ? -19.281 23.312 -5.957 1 94.5 182 ALA B C 1
ATOM 3707 O O . ALA B 1 182 ? -20.078 23.594 -5.055 1 94.5 182 ALA B O 1
ATOM 3708 N N . ASP B 1 183 ? -18.938 22 -6.254 1 93.62 183 ASP B N 1
ATOM 3709 C CA . ASP B 1 183 ? -19.609 20.875 -5.621 1 93.62 183 ASP B CA 1
ATOM 3710 C C . ASP B 1 183 ? -18.953 20.516 -4.289 1 93.62 183 ASP B C 1
ATOM 3712 O O . ASP B 1 183 ? -19.5 19.734 -3.506 1 93.62 183 ASP B O 1
ATOM 3716 N N . ASP B 1 184 ? -17.812 21.172 -4.02 1 95.06 184 ASP B N 1
ATOM 3717 C CA . ASP B 1 184 ? -17.109 20.891 -2.771 1 95.06 184 ASP B CA 1
ATOM 3718 C C . ASP B 1 184 ? -17.734 21.672 -1.611 1 95.06 184 ASP B C 1
ATOM 3720 O O . ASP B 1 184 ? -18.406 22.672 -1.823 1 95.06 184 ASP B O 1
ATOM 3724 N N . PRO B 1 185 ? -17.516 21.141 -0.415 1 95.5 185 PRO B N 1
ATOM 3725 C CA . PRO B 1 185 ? -18.047 21.859 0.741 1 95.5 185 PRO B CA 1
ATOM 3726 C C . PRO B 1 185 ? -17.547 23.297 0.83 1 95.5 185 PRO B C 1
ATOM 3728 O O . PRO B 1 185 ? -16.422 23.578 0.396 1 95.5 185 PRO B O 1
ATOM 3731 N N . GLU B 1 186 ? -18.344 24.141 1.421 1 96.56 186 GLU B N 1
ATOM 3732 C CA . GLU B 1 186 ? -18.047 25.578 1.517 1 96.56 186 GLU B CA 1
ATOM 3733 C C . GLU B 1 186 ? -16.719 25.828 2.209 1 96.56 186 GLU B C 1
ATOM 3735 O O . GLU B 1 186 ? -15.977 26.734 1.831 1 96.56 186 GLU B O 1
ATOM 3740 N N . PHE B 1 187 ? -16.406 25.031 3.188 1 96.44 187 PHE B N 1
ATOM 3741 C CA . PHE B 1 187 ? -15.203 25.281 3.98 1 96.44 187 PHE B CA 1
ATOM 3742 C C . PHE B 1 187 ? -13.945 25.016 3.16 1 96.44 187 PHE B C 1
ATOM 3744 O O . PHE B 1 187 ? -12.867 25.484 3.5 1 96.44 187 PHE B O 1
ATOM 3751 N N . LEU B 1 188 ? -14.078 24.219 2.145 1 96.38 188 LEU B N 1
ATOM 3752 C CA . LEU B 1 188 ? -12.945 24.016 1.248 1 96.38 188 LEU B CA 1
ATOM 3753 C C . LEU B 1 188 ? -12.836 25.156 0.244 1 96.38 188 LEU B C 1
ATOM 3755 O O . LEU B 1 188 ? -11.758 25.422 -0.29 1 96.38 188 LEU B O 1
ATOM 3759 N N . ARG B 1 189 ? -13.922 25.844 0.012 1 96.31 189 ARG B N 1
ATOM 3760 C CA . ARG B 1 189 ? -13.992 26.859 -1.028 1 96.31 189 ARG B CA 1
ATOM 3761 C C . ARG B 1 189 ? -13.648 28.234 -0.467 1 96.31 189 ARG B C 1
ATOM 3763 O O . ARG B 1 189 ? -13.352 29.172 -1.222 1 96.31 189 ARG B O 1
ATOM 3770 N N . ARG B 1 190 ? -13.734 28.328 0.81 1 95.69 190 ARG B N 1
ATOM 3771 C CA . ARG B 1 190 ? -13.516 29.625 1.448 1 95.69 190 ARG B CA 1
ATOM 3772 C C . ARG B 1 190 ? -12.078 30.094 1.243 1 95.69 190 ARG B C 1
ATOM 3774 O O . ARG B 1 190 ? -11.141 29.312 1.339 1 95.69 190 ARG B O 1
ATOM 3781 N N . SER B 1 191 ? -12.023 31.422 0.988 1 94.69 191 SER B N 1
ATOM 3782 C CA . SER B 1 191 ? -10.695 32 0.843 1 94.69 191 SER B CA 1
ATOM 3783 C C . SER B 1 191 ? -9.906 31.922 2.143 1 94.69 191 SER B C 1
ATOM 3785 O O . SER B 1 191 ? -10.469 32.062 3.23 1 94.69 191 SER B O 1
ATOM 3787 N N . LYS B 1 192 ? -8.633 31.609 2.055 1 94.69 192 LYS B N 1
ATOM 3788 C CA . LYS B 1 192 ? -7.742 31.547 3.213 1 94.69 192 LYS B CA 1
ATOM 3789 C C . LYS B 1 192 ? -6.355 32.094 2.877 1 94.69 192 LYS B C 1
ATOM 3791 O O . LYS B 1 192 ? -5.988 32.188 1.704 1 94.69 192 LYS B O 1
ATOM 3796 N N . ARG B 1 193 ? -5.641 32.5 3.867 1 97.06 193 ARG B N 1
ATOM 3797 C CA . ARG B 1 193 ? -4.258 32.969 3.73 1 97.06 193 ARG B CA 1
ATOM 3798 C C . ARG B 1 193 ? -3.287 31.781 3.891 1 97.06 193 ARG B C 1
ATOM 3800 O O . ARG B 1 193 ? -2.955 31.391 5.012 1 97.06 193 ARG B O 1
ATOM 3807 N N . VAL B 1 194 ? -2.844 31.359 2.773 1 95.31 194 VAL B N 1
ATOM 3808 C CA . VAL B 1 194 ? -1.958 30.203 2.791 1 95.31 194 VAL B CA 1
ATOM 3809 C C . VAL B 1 194 ? -0.575 30.609 3.287 1 95.31 194 VAL B C 1
ATOM 3811 O O . VAL B 1 194 ? -0.095 31.703 2.969 1 95.31 194 VAL B O 1
ATOM 3814 N N . GLY B 1 195 ? 0.006 29.766 4.078 1 96.81 195 GLY B N 1
ATOM 3815 C CA . GLY B 1 195 ? 1.346 30 4.598 1 96.81 195 GLY B CA 1
ATOM 3816 C C . GLY B 1 195 ? 2.438 29.578 3.629 1 96.81 195 GLY B C 1
ATOM 3817 O O . GLY B 1 195 ? 3.256 28.719 3.941 1 96.81 195 GLY B O 1
ATOM 3818 N N . THR B 1 196 ? 2.562 30.25 2.508 1 95.94 196 THR B N 1
ATOM 3819 C CA . THR B 1 196 ? 3.498 29.906 1.446 1 95.94 196 THR B CA 1
ATOM 3820 C C . THR B 1 196 ? 4.938 29.984 1.947 1 95.94 196 THR B C 1
ATOM 3822 O O . THR B 1 196 ? 5.754 29.109 1.645 1 95.94 196 THR B O 1
ATOM 3825 N N . THR B 1 197 ? 5.219 31.016 2.68 1 96.94 197 THR B N 1
ATOM 3826 C CA . THR B 1 197 ? 6.578 31.188 3.189 1 96.94 197 THR B CA 1
ATOM 3827 C C . THR B 1 197 ? 6.926 30.078 4.188 1 96.94 197 THR B C 1
ATOM 3829 O O . THR B 1 197 ? 8 29.484 4.113 1 96.94 197 THR B O 1
ATOM 3832 N N . ALA B 1 198 ? 6.016 29.812 5.117 1 97.19 198 ALA B N 1
ATOM 3833 C CA . ALA B 1 198 ? 6.234 28.75 6.086 1 97.19 198 ALA B CA 1
ATOM 3834 C C . ALA B 1 198 ? 6.477 27.406 5.387 1 97.19 198 ALA B C 1
ATOM 3836 O O . ALA B 1 198 ? 7.387 26.656 5.754 1 97.19 198 ALA B O 1
ATOM 3837 N N . TYR B 1 199 ? 5.715 27.156 4.391 1 97.19 199 TYR B N 1
ATOM 3838 C CA . TYR B 1 199 ? 5.824 25.906 3.643 1 97.19 199 TYR B CA 1
ATOM 3839 C C . TYR B 1 199 ? 7.172 25.812 2.936 1 97.19 199 TYR B C 1
ATOM 3841 O O . TYR B 1 199 ? 7.895 24.828 3.09 1 97.19 199 TYR B O 1
ATOM 3849 N N . ASN B 1 200 ? 7.512 26.844 2.199 1 96.69 200 ASN B N 1
ATOM 3850 C CA . ASN B 1 200 ? 8.727 26.812 1.394 1 96.69 200 ASN B CA 1
ATOM 3851 C C . ASN B 1 200 ? 9.977 26.75 2.266 1 96.69 200 ASN B C 1
ATOM 3853 O O . ASN B 1 200 ? 10.906 26 1.963 1 96.69 200 ASN B O 1
ATOM 3857 N N . VAL B 1 201 ? 9.961 27.484 3.324 1 97.88 201 VAL B N 1
ATOM 3858 C CA . VAL B 1 201 ? 11.133 27.531 4.199 1 97.88 201 VAL B CA 1
ATOM 3859 C C . VAL B 1 201 ? 11.266 26.203 4.949 1 97.88 201 VAL B C 1
ATOM 3861 O O . VAL B 1 201 ? 12.367 25.688 5.117 1 97.88 201 VAL B O 1
ATOM 3864 N N . ALA B 1 202 ? 10.156 25.672 5.383 1 98 202 ALA B N 1
ATOM 3865 C CA . ALA B 1 202 ? 10.211 24.5 6.262 1 98 202 ALA B CA 1
ATOM 3866 C C . ALA B 1 202 ? 10.312 23.219 5.449 1 98 202 ALA B C 1
ATOM 3868 O O . ALA B 1 202 ? 11.055 22.297 5.824 1 98 202 ALA B O 1
ATOM 3869 N N . TRP B 1 203 ? 9.633 23.094 4.344 1 97.5 203 TRP B N 1
ATOM 3870 C CA . TRP B 1 203 ? 9.562 21.828 3.617 1 97.5 203 TRP B CA 1
ATOM 3871 C C . TRP B 1 203 ? 10.352 21.906 2.312 1 97.5 203 TRP B C 1
ATOM 3873 O O . TRP B 1 203 ? 11.195 21.047 2.035 1 97.5 203 TRP B O 1
ATOM 3883 N N . GLY B 1 204 ? 10.141 22.953 1.522 1 96.44 204 GLY B N 1
ATOM 3884 C CA . GLY B 1 204 ? 10.742 23.078 0.206 1 96.44 204 GLY B CA 1
ATOM 3885 C C . GLY B 1 204 ? 9.742 23.438 -0.875 1 96.44 204 GLY B C 1
ATOM 3886 O O . GLY B 1 204 ? 8.625 23.875 -0.578 1 96.44 204 GLY B O 1
ATOM 3887 N N . PRO B 1 205 ? 10.117 23.312 -2.145 1 95.88 205 PRO B N 1
ATOM 3888 C CA . PRO B 1 205 ? 9.352 23.875 -3.262 1 95.88 205 PRO B CA 1
ATOM 3889 C C . PRO B 1 205 ? 8.148 23.016 -3.645 1 95.88 205 PRO B C 1
ATOM 3891 O O . PRO B 1 205 ? 7.281 23.453 -4.395 1 95.88 205 PRO B O 1
ATOM 3894 N N . ASN B 1 206 ? 8.156 21.75 -3.219 1 96.81 206 ASN B N 1
ATOM 3895 C CA . ASN B 1 206 ? 7.105 20.797 -3.553 1 96.81 206 ASN B CA 1
ATOM 3896 C C . ASN B 1 206 ? 7.086 19.625 -2.572 1 96.81 206 ASN B C 1
ATOM 3898 O O . ASN B 1 206 ? 7.836 19.609 -1.598 1 96.81 206 ASN B O 1
ATOM 3902 N N . GLU B 1 207 ? 6.199 18.641 -2.82 1 96.88 207 GLU B N 1
ATOM 3903 C CA . GLU B 1 207 ? 6.004 17.516 -1.896 1 96.88 207 GLU B CA 1
ATOM 3904 C C . GLU B 1 207 ? 7.09 16.469 -2.068 1 96.88 207 GLU B C 1
ATOM 3906 O O . GLU B 1 207 ? 7.254 15.586 -1.216 1 96.88 207 GLU B O 1
ATOM 3911 N N . TYR B 1 208 ? 7.84 16.531 -3.117 1 97.56 208 TYR B N 1
ATOM 3912 C CA . TYR B 1 208 ? 8.766 15.438 -3.365 1 97.56 208 TYR B CA 1
ATOM 3913 C C . TYR B 1 208 ? 10.211 15.898 -3.236 1 97.56 208 TYR B C 1
ATOM 3915 O O . TYR B 1 208 ? 11.141 15.109 -3.428 1 97.56 208 TYR B O 1
ATOM 3923 N N . ASN B 1 209 ? 10.445 17.188 -2.805 1 95.38 209 ASN B N 1
ATOM 3924 C CA . ASN B 1 209 ? 11.781 17.719 -2.555 1 95.38 209 ASN B CA 1
ATOM 3925 C C . ASN B 1 209 ? 11.859 18.422 -1.199 1 95.38 209 ASN B C 1
ATOM 3927 O O . ASN B 1 209 ? 11.992 19.641 -1.132 1 95.38 209 ASN B O 1
ATOM 3931 N N . PRO B 1 210 ? 11.836 17.625 -0.138 1 96.81 210 PRO B N 1
ATOM 3932 C CA . PRO B 1 210 ? 12.055 18.281 1.158 1 96.81 210 PRO B CA 1
ATOM 3933 C C . PRO B 1 210 ? 13.461 18.844 1.302 1 96.81 210 PRO B C 1
ATOM 3935 O O . PRO B 1 210 ? 14.438 18.094 1.419 1 96.81 210 PRO B O 1
ATOM 3938 N N . THR B 1 211 ? 13.602 20.141 1.31 1 96.19 211 THR B N 1
ATOM 3939 C CA . THR B 1 211 ? 14.906 20.797 1.321 1 96.19 211 THR B CA 1
ATOM 3940 C C . THR B 1 211 ? 14.961 21.875 2.4 1 96.19 211 THR B C 1
ATOM 3942 O O . THR B 1 211 ? 15.977 22.547 2.551 1 96.19 211 THR B O 1
ATOM 3945 N N . GLY B 1 212 ? 13.914 22.094 3.141 1 97.06 212 GLY B N 1
ATOM 3946 C CA . GLY B 1 212 ? 13.852 23.156 4.141 1 97.06 212 GLY B CA 1
ATOM 3947 C C . GLY B 1 212 ? 14.305 22.703 5.516 1 97.06 212 GLY B C 1
ATOM 3948 O O . GLY B 1 212 ? 15.148 21.812 5.629 1 97.06 212 GLY B O 1
ATOM 3949 N N . THR B 1 213 ? 13.797 23.344 6.523 1 98.25 213 THR B N 1
ATOM 3950 C CA . THR B 1 213 ? 14.227 23.094 7.898 1 98.25 213 THR B CA 1
ATOM 3951 C C . THR B 1 213 ? 13.734 21.734 8.391 1 98.25 213 THR B C 1
ATOM 3953 O O . THR B 1 213 ? 14.203 21.234 9.406 1 98.25 213 THR B O 1
ATOM 3956 N N . LEU B 1 214 ? 12.844 21.094 7.648 1 98.19 214 LEU B N 1
ATOM 3957 C CA . LEU B 1 214 ? 12.312 19.781 8.016 1 98.19 214 LEU B CA 1
ATOM 3958 C C . LEU B 1 214 ? 12.938 18.672 7.168 1 98.19 214 LEU B C 1
ATOM 3960 O O . LEU B 1 214 ? 12.516 17.516 7.242 1 98.19 214 LEU B O 1
ATOM 3964 N N . ALA B 1 215 ? 13.93 19.031 6.348 1 97.94 215 ALA B N 1
ATOM 3965 C CA . ALA B 1 215 ? 14.516 18.094 5.391 1 97.94 215 ALA B CA 1
ATOM 3966 C C . ALA B 1 215 ? 15.188 16.922 6.105 1 97.94 215 ALA B C 1
ATOM 3968 O O . ALA B 1 215 ? 15.289 15.82 5.555 1 97.94 215 ALA B O 1
ATOM 3969 N N . ASP B 1 216 ? 15.633 17.156 7.355 1 97.88 216 ASP B N 1
ATOM 3970 C CA . ASP B 1 216 ? 16.359 16.125 8.094 1 97.88 216 ASP B CA 1
ATOM 3971 C C . ASP B 1 216 ? 15.445 15.406 9.07 1 97.88 216 ASP B C 1
ATOM 3973 O O . ASP B 1 216 ? 15.914 14.766 10.016 1 97.88 216 ASP B O 1
ATOM 3977 N N . TYR B 1 217 ? 14.156 15.57 8.883 1 98.62 217 TYR B N 1
ATOM 3978 C CA . TYR B 1 217 ? 13.172 14.898 9.719 1 98.62 217 TYR B CA 1
ATOM 3979 C C . TYR B 1 217 ? 13.258 13.391 9.57 1 98.62 217 TYR B C 1
ATOM 3981 O O . TYR B 1 217 ? 12.875 12.836 8.539 1 98.62 217 TYR B O 1
ATOM 3989 N N . GLU B 1 218 ? 13.797 12.672 10.594 1 98.81 218 GLU B N 1
ATOM 3990 C CA . GLU B 1 218 ? 13.914 11.219 10.672 1 98.81 218 GLU B CA 1
ATOM 3991 C C . GLU B 1 218 ? 13.539 10.703 12.055 1 98.81 218 GLU B C 1
ATOM 3993 O O . GLU B 1 218 ? 14.32 10.828 13 1 98.81 218 GLU B O 1
ATOM 3998 N N . TYR B 1 219 ? 12.305 10.102 12.141 1 98.88 219 TYR B N 1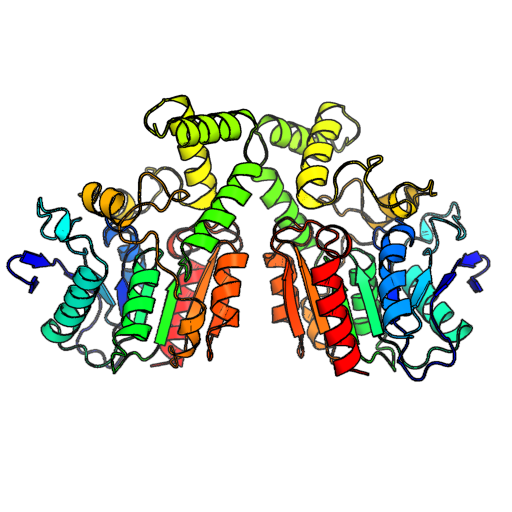
ATOM 3999 C CA . TYR B 1 219 ? 11.781 9.742 13.453 1 98.88 219 TYR B CA 1
ATOM 4000 C C . TYR B 1 219 ? 11.367 8.273 13.492 1 98.88 219 TYR B C 1
ATOM 4002 O O . TYR B 1 219 ? 10.867 7.789 14.508 1 98.88 219 TYR B O 1
ATOM 4010 N N . THR B 1 220 ? 11.609 7.516 12.414 1 98.88 220 THR B N 1
ATOM 4011 C CA . THR B 1 220 ? 11.102 6.152 12.32 1 98.88 220 THR B CA 1
ATOM 4012 C C . THR B 1 220 ? 11.586 5.312 13.5 1 98.88 220 THR B C 1
ATOM 4014 O O . THR B 1 220 ? 10.789 4.637 14.148 1 98.88 220 THR B O 1
ATOM 4017 N N . ASP B 1 221 ? 12.828 5.395 13.828 1 98.38 221 ASP B N 1
ATOM 4018 C CA . ASP B 1 221 ? 13.406 4.574 14.891 1 98.38 221 ASP B CA 1
ATOM 4019 C C . ASP B 1 221 ? 12.945 5.055 16.266 1 98.38 221 ASP B C 1
ATOM 4021 O O . ASP B 1 221 ? 13.125 4.355 17.266 1 98.38 221 ASP B O 1
ATOM 4025 N N . ARG B 1 222 ? 12.336 6.238 16.328 1 98.69 222 ARG B N 1
ATOM 4026 C CA . ARG B 1 222 ? 11.914 6.816 17.594 1 98.69 222 ARG B CA 1
ATOM 4027 C C . ARG B 1 222 ? 10.43 6.562 17.844 1 98.69 222 ARG B C 1
ATOM 4029 O O . ARG B 1 222 ? 9.93 6.805 18.938 1 98.69 222 ARG B O 1
ATOM 4036 N N . LEU B 1 223 ? 9.75 6.02 16.875 1 98.81 223 LEU B N 1
ATOM 4037 C CA . LEU B 1 223 ? 8.305 5.812 16.984 1 98.81 223 LEU B CA 1
ATOM 4038 C C . LEU B 1 223 ? 7.98 4.867 18.141 1 98.81 223 LEU B C 1
ATOM 4040 O O . LEU B 1 223 ? 6.863 4.875 18.656 1 98.81 223 LEU B O 1
ATOM 4044 N N . GLN B 1 224 ? 8.922 4.074 18.562 1 98 224 GLN B N 1
ATOM 4045 C CA . GLN B 1 224 ? 8.727 3.141 19.656 1 98 224 GLN B CA 1
ATOM 4046 C C . GLN B 1 224 ? 8.422 3.879 20.953 1 98 224 GLN B C 1
ATOM 4048 O O . GLN B 1 224 ? 7.887 3.293 21.906 1 98 224 GLN B O 1
ATOM 4053 N N . TYR B 1 225 ? 8.773 5.188 21.031 1 97.75 225 TYR B N 1
ATOM 4054 C CA . TYR B 1 225 ? 8.539 5.977 22.234 1 97.75 225 TYR B CA 1
ATOM 4055 C C . TYR B 1 225 ? 7.074 6.402 22.328 1 97.75 225 TYR B C 1
ATOM 4057 O O . TYR B 1 225 ? 6.621 6.84 23.391 1 97.75 225 TYR B O 1
ATOM 4065 N N . LEU B 1 226 ? 6.344 6.344 21.234 1 98.62 226 LEU B N 1
ATOM 4066 C CA . LEU B 1 226 ? 4.914 6.648 21.266 1 98.62 226 LEU B CA 1
ATOM 4067 C C . LEU B 1 226 ? 4.117 5.469 21.812 1 98.62 226 LEU B C 1
ATOM 4069 O O . LEU B 1 226 ? 3.68 4.605 21.047 1 98.62 226 LEU B O 1
ATOM 4073 N N . GLN B 1 227 ? 3.832 5.484 23.062 1 97.94 227 GLN B N 1
ATOM 4074 C CA . GLN B 1 227 ? 3.305 4.32 23.766 1 97.94 227 GLN B CA 1
ATOM 4075 C C . GLN B 1 227 ? 1.778 4.328 23.766 1 97.94 227 GLN B C 1
ATOM 4077 O O . GLN B 1 227 ? 1.149 3.322 24.109 1 97.94 227 GLN B O 1
ATOM 4082 N N . MET B 1 228 ? 1.124 5.414 23.438 1 98.44 228 MET B N 1
ATOM 4083 C CA . MET B 1 228 ? -0.334 5.496 23.453 1 98.44 228 MET B CA 1
ATOM 4084 C C . MET B 1 228 ? -0.934 4.77 22.25 1 98.44 228 MET B C 1
ATOM 4086 O O . MET B 1 228 ? -0.261 4.574 21.234 1 98.44 228 MET B O 1
ATOM 4090 N N . PRO B 1 229 ? -2.242 4.309 22.344 1 98.75 229 PRO B N 1
ATOM 4091 C CA . PRO B 1 229 ? -2.906 3.771 21.156 1 98.75 229 PRO B CA 1
ATOM 4092 C C . PRO B 1 229 ? -2.842 4.727 19.969 1 98.75 229 PRO B C 1
ATOM 4094 O O . PRO B 1 229 ? -3.096 5.922 20.109 1 98.75 229 PRO B O 1
ATOM 4097 N N . THR B 1 230 ? -2.469 4.207 18.797 1 98.94 230 THR B N 1
ATOM 4098 C CA . THR B 1 230 ? -2.281 5.055 17.625 1 98.94 230 THR B CA 1
ATOM 4099 C C . THR B 1 230 ? -3.031 4.492 16.422 1 98.94 230 THR B C 1
ATOM 4101 O O . THR B 1 230 ? -2.873 3.316 16.078 1 98.94 230 THR B O 1
ATOM 4104 N N . LEU B 1 231 ? -3.863 5.281 15.836 1 98.94 231 LEU B N 1
ATOM 4105 C CA . LEU B 1 231 ? -4.535 4.973 14.578 1 98.94 231 LEU B CA 1
ATOM 4106 C C . LEU B 1 231 ? -3.832 5.648 13.406 1 98.94 231 LEU B C 1
ATOM 4108 O O . LEU B 1 231 ? -3.725 6.875 13.359 1 98.94 231 LEU B O 1
ATOM 4112 N N . VAL B 1 232 ? -3.303 4.879 12.523 1 98.94 232 VAL B N 1
ATOM 4113 C CA . VAL B 1 232 ? -2.746 5.395 11.281 1 98.94 232 VAL B CA 1
ATOM 4114 C C . VAL B 1 232 ? -3.795 5.309 10.172 1 98.94 232 VAL B C 1
ATOM 4116 O O . VAL B 1 232 ? -4.441 4.273 10 1 98.94 232 VAL B O 1
ATOM 4119 N N . THR B 1 233 ? -4.055 6.434 9.477 1 98.94 233 THR B N 1
ATOM 4120 C CA . THR B 1 233 ? -4.98 6.457 8.352 1 98.94 233 THR B CA 1
ATOM 4121 C C . THR B 1 233 ? -4.297 6.992 7.102 1 98.94 233 THR B C 1
ATOM 4123 O O . THR B 1 233 ? -3.475 7.91 7.18 1 98.94 233 THR B O 1
ATOM 4126 N N . SER B 1 234 ? -4.52 6.41 6 1 98.88 234 SER B N 1
ATOM 4127 C CA . SER B 1 234 ? -3.99 6.84 4.707 1 98.88 234 SER B CA 1
ATOM 4128 C C . SER B 1 234 ? -4.832 6.301 3.559 1 98.88 234 SER B C 1
ATOM 4130 O O . SER B 1 234 ? -5.688 5.434 3.76 1 98.88 234 SER B O 1
ATOM 4132 N N . GLY B 1 235 ? -4.691 6.867 2.398 1 98.69 235 GLY B N 1
ATOM 4133 C CA . GLY B 1 235 ? -5.387 6.41 1.206 1 98.69 235 GLY B CA 1
ATOM 4134 C C . GLY B 1 235 ? -4.504 5.613 0.266 1 98.69 235 GLY B C 1
ATOM 4135 O O . GLY B 1 235 ? -3.275 5.691 0.344 1 98.69 235 GLY B O 1
ATOM 4136 N N . THR B 1 236 ? -5.113 4.906 -0.687 1 98.44 236 THR B N 1
ATOM 4137 C CA . THR B 1 236 ? -4.383 4.098 -1.656 1 98.44 236 THR B CA 1
ATOM 4138 C C . THR B 1 236 ? -3.627 4.984 -2.641 1 98.44 236 THR B C 1
ATOM 4140 O O . THR B 1 236 ? -2.576 4.594 -3.154 1 98.44 236 THR B O 1
ATOM 4143 N N . ASP B 1 237 ? -4.137 6.172 -2.898 1 98 237 ASP B N 1
ATOM 4144 C CA . ASP B 1 237 ? -3.488 7.09 -3.832 1 98 237 ASP B CA 1
ATOM 4145 C C . ASP B 1 237 ? -2.877 8.281 -3.098 1 98 237 ASP B C 1
ATOM 4147 O O . ASP B 1 237 ? -2.74 9.359 -3.67 1 98 237 ASP B O 1
ATOM 4151 N N . ASP B 1 238 ? -2.516 8.109 -1.866 1 98.75 238 ASP B N 1
ATOM 4152 C CA . ASP B 1 238 ? -2.055 9.125 -0.924 1 98.75 238 ASP B CA 1
ATOM 4153 C C . ASP B 1 238 ? -0.583 9.461 -1.157 1 98.75 238 ASP B C 1
ATOM 4155 O O . ASP B 1 238 ? 0.21 8.586 -1.518 1 98.75 238 ASP B O 1
ATOM 4159 N N . LEU B 1 239 ? -0.188 10.75 -0.941 1 98.81 239 LEU B N 1
ATOM 4160 C CA . LEU B 1 239 ? 1.228 11.078 -0.816 1 98.81 239 LEU B CA 1
ATOM 4161 C C . LEU B 1 239 ? 1.9 10.203 0.236 1 98.81 239 LEU B C 1
ATOM 4163 O O . LEU B 1 239 ? 3.064 9.828 0.082 1 98.81 239 LEU B O 1
ATOM 4167 N N . CYS B 1 240 ? 1.199 10.016 1.351 1 98.88 240 CYS B N 1
ATOM 4168 C CA . CYS B 1 240 ? 1.589 8.977 2.299 1 98.88 240 CYS B CA 1
ATOM 4169 C C . CYS B 1 240 ? 1.323 7.594 1.729 1 98.88 240 CYS B C 1
ATOM 4171 O O . CYS B 1 240 ? 0.278 6.996 1.997 1 98.88 240 CYS B O 1
ATOM 4173 N N . THR B 1 241 ? 2.271 7.086 0.973 1 98.81 241 THR B N 1
ATOM 4174 C CA . THR B 1 241 ? 2.078 5.797 0.325 1 98.81 241 THR B CA 1
ATOM 4175 C C . THR B 1 241 ? 1.917 4.688 1.363 1 98.81 241 THR B C 1
ATOM 4177 O O . THR B 1 241 ? 2.279 4.863 2.527 1 98.81 241 THR B O 1
ATOM 4180 N N . PRO B 1 242 ? 1.401 3.564 0.896 1 98.81 242 PRO B N 1
ATOM 4181 C CA . PRO B 1 242 ? 1.276 2.453 1.842 1 98.81 242 PRO B CA 1
ATOM 4182 C C . PRO B 1 242 ? 2.615 2.043 2.451 1 98.81 242 PRO B C 1
ATOM 4184 O O . PRO B 1 242 ? 2.668 1.612 3.605 1 98.81 242 PRO B O 1
ATOM 4187 N N . LEU B 1 243 ? 3.738 2.17 1.704 1 98.88 243 LEU B N 1
ATOM 4188 C CA . LEU B 1 243 ? 5.039 1.868 2.289 1 98.88 243 LEU B CA 1
ATOM 4189 C C . LEU B 1 243 ? 5.359 2.828 3.43 1 98.88 243 LEU B C 1
ATOM 4191 O O . LEU B 1 243 ? 5.855 2.408 4.477 1 98.88 243 LEU B O 1
ATOM 4195 N N . VAL B 1 244 ? 5.07 4.09 3.213 1 98.94 244 VAL B N 1
ATOM 4196 C CA . VAL B 1 244 ? 5.305 5.098 4.238 1 98.94 244 VAL B CA 1
ATOM 4197 C C . VAL B 1 244 ? 4.453 4.797 5.469 1 98.94 244 VAL B C 1
ATOM 4199 O O . VAL B 1 244 ? 4.957 4.77 6.594 1 98.94 244 VAL B O 1
ATOM 4202 N N . ALA B 1 245 ? 3.176 4.559 5.285 1 98.94 245 ALA B N 1
ATOM 4203 C CA . ALA B 1 245 ? 2.264 4.266 6.387 1 98.94 245 ALA B CA 1
ATOM 4204 C C . ALA B 1 245 ? 2.67 2.98 7.105 1 98.94 245 ALA B C 1
ATOM 4206 O O . ALA B 1 245 ? 2.73 2.945 8.336 1 98.94 245 ALA B O 1
ATOM 4207 N N . LYS B 1 246 ? 2.936 1.958 6.367 1 98.88 246 LYS B N 1
ATOM 4208 C CA . LYS B 1 246 ? 3.318 0.68 6.957 1 98.88 246 LYS B CA 1
ATOM 4209 C C . LYS B 1 246 ? 4.605 0.81 7.766 1 98.88 246 LYS B C 1
ATOM 4211 O O . LYS B 1 246 ? 4.773 0.145 8.789 1 98.88 246 LYS B O 1
ATOM 4216 N N . THR B 1 247 ? 5.555 1.559 7.215 1 98.81 247 THR B N 1
ATOM 4217 C CA . THR B 1 247 ? 6.805 1.789 7.934 1 98.81 247 THR B CA 1
ATOM 4218 C C . THR B 1 247 ? 6.531 2.344 9.328 1 98.81 247 THR B C 1
ATOM 4220 O O . THR B 1 247 ? 7.148 1.914 10.305 1 98.81 247 THR B O 1
ATOM 4223 N N . MET B 1 248 ? 5.605 3.266 9.414 1 98.94 248 MET B N 1
ATOM 4224 C CA . MET B 1 248 ? 5.23 3.785 10.727 1 98.94 248 MET B CA 1
ATOM 4225 C C . MET B 1 248 ? 4.57 2.703 11.57 1 98.94 248 MET B C 1
ATOM 4227 O O . MET B 1 248 ? 4.961 2.479 12.719 1 98.94 248 MET B O 1
ATOM 4231 N N . VAL B 1 249 ? 3.615 2.006 11.047 1 98.75 249 VAL B N 1
ATOM 4232 C CA . VAL B 1 249 ? 2.828 1.004 11.758 1 98.75 249 VAL B CA 1
ATOM 4233 C C . VAL B 1 249 ? 3.752 -0.069 12.328 1 98.75 249 VAL B C 1
ATOM 4235 O O . VAL B 1 249 ? 3.574 -0.511 13.469 1 98.75 249 VAL B O 1
ATOM 4238 N N . ASP B 1 250 ? 4.738 -0.457 11.539 1 98.19 250 ASP B N 1
ATOM 4239 C CA . ASP B 1 250 ? 5.648 -1.528 11.938 1 98.19 250 ASP B CA 1
ATOM 4240 C C . ASP B 1 250 ? 6.496 -1.116 13.141 1 98.19 250 ASP B C 1
ATOM 4242 O O . ASP B 1 250 ? 7.043 -1.969 13.844 1 98.19 250 ASP B O 1
ATOM 4246 N N . GLN B 1 251 ? 6.66 0.203 13.391 1 98.5 251 GLN B N 1
ATOM 4247 C CA . GLN B 1 251 ? 7.555 0.671 14.438 1 98.5 251 GLN B CA 1
ATOM 4248 C C . GLN B 1 251 ? 6.77 1.182 15.648 1 98.5 251 GLN B C 1
ATOM 4250 O O . GLN B 1 251 ? 7.344 1.432 16.703 1 98.5 251 GLN B O 1
ATOM 4255 N N . LEU B 1 252 ? 5.465 1.391 15.5 1 98.81 252 LEU B N 1
ATOM 4256 C CA . LEU B 1 252 ? 4.602 1.845 16.578 1 98.81 252 LEU B CA 1
ATOM 4257 C C . LEU B 1 252 ? 4.176 0.676 17.469 1 98.81 252 LEU B C 1
ATOM 4259 O O . LEU B 1 252 ? 3.678 -0.335 16.969 1 98.81 252 LEU B O 1
ATOM 4263 N N . PRO B 1 253 ? 4.27 0.751 18.828 1 98.38 253 PRO B N 1
ATOM 4264 C CA . PRO B 1 253 ? 3.996 -0.375 19.719 1 98.38 253 PRO B CA 1
ATOM 4265 C C . PRO B 1 253 ? 2.525 -0.784 19.719 1 98.38 253 PRO B C 1
ATOM 4267 O O . PRO B 1 253 ? 2.211 -1.967 19.875 1 98.38 253 PRO B O 1
ATOM 4270 N N . HIS B 1 254 ? 1.623 0.222 19.641 1 98.25 254 HIS B N 1
ATOM 4271 C CA . HIS B 1 254 ? 0.183 -0.005 19.672 1 98.25 254 HIS B CA 1
ATOM 4272 C C . HIS B 1 254 ? -0.517 0.696 18.516 1 98.25 254 HIS B C 1
ATOM 4274 O O . HIS B 1 254 ? -1.172 1.723 18.719 1 98.25 254 HIS B O 1
ATOM 4280 N N . ALA B 1 255 ? -0.447 0.073 17.359 1 98.25 255 ALA B N 1
ATOM 4281 C CA . ALA B 1 255 ? -0.96 0.77 16.188 1 98.25 255 ALA B CA 1
ATOM 4282 C C . ALA B 1 255 ? -2.01 -0.071 15.469 1 98.25 255 ALA B C 1
ATOM 4284 O O . ALA B 1 255 ? -1.926 -1.301 15.453 1 98.25 255 ALA B O 1
ATOM 4285 N N . THR B 1 256 ? -2.955 0.506 14.93 1 97.75 256 THR B N 1
ATOM 4286 C CA . THR B 1 256 ? -3.846 -0.03 13.906 1 97.75 256 THR B CA 1
ATOM 4287 C C . THR B 1 256 ? -3.852 0.867 12.672 1 97.75 256 THR B C 1
ATOM 4289 O O . THR B 1 256 ? -3.689 2.084 12.781 1 97.75 256 THR B O 1
ATOM 4292 N N . TRP B 1 257 ? -3.977 0.265 11.555 1 98.75 257 TRP B N 1
ATOM 4293 C CA . TRP B 1 257 ? -3.893 0.999 10.297 1 98.75 257 TRP B CA 1
ATOM 4294 C C . TRP B 1 257 ? -5.16 0.809 9.469 1 98.75 257 TRP B C 1
ATOM 4296 O O . TRP B 1 257 ? -5.586 -0.322 9.227 1 98.75 257 TRP B O 1
ATOM 4306 N N . THR B 1 258 ? -5.766 1.908 9.078 1 98.88 258 THR B N 1
ATOM 4307 C CA . THR B 1 258 ? -6.859 1.886 8.109 1 98.88 258 THR B CA 1
ATOM 4308 C C . THR B 1 258 ? -6.414 2.496 6.777 1 98.88 258 THR B C 1
ATOM 4310 O O . THR B 1 258 ? -6.035 3.668 6.723 1 98.88 258 THR B O 1
ATOM 4313 N N . LEU B 1 259 ? -6.422 1.727 5.75 1 98.88 259 LEU B N 1
ATOM 4314 C CA . LEU B 1 259 ? -6.125 2.154 4.387 1 98.88 259 LEU B CA 1
ATOM 4315 C C . LEU B 1 259 ? -7.41 2.361 3.59 1 98.88 259 LEU B C 1
ATOM 4317 O O . LEU B 1 259 ? -8.156 1.408 3.346 1 98.88 259 LEU B O 1
ATOM 4321 N N . PHE B 1 260 ? -7.719 3.568 3.211 1 98.75 260 PHE B N 1
ATOM 4322 C CA . PHE B 1 260 ? -8.953 3.904 2.51 1 98.75 260 PHE B CA 1
ATOM 4323 C C . PHE B 1 260 ? -8.797 3.697 1.008 1 98.75 260 PHE B C 1
ATOM 4325 O O . PHE B 1 260 ? -7.914 4.293 0.383 1 98.75 260 PHE B O 1
ATOM 4332 N N . PRO B 1 261 ? -9.625 2.941 0.347 1 98.19 261 PRO B N 1
ATOM 4333 C CA . PRO B 1 261 ? -9.414 2.461 -1.021 1 98.19 261 PRO B CA 1
ATOM 4334 C C . PRO B 1 261 ? -9.641 3.549 -2.068 1 98.19 261 PRO B C 1
ATOM 4336 O O . PRO B 1 261 ? -9.281 3.373 -3.234 1 98.19 261 PRO B O 1
ATOM 4339 N N . ARG B 1 262 ? -10.281 4.688 -1.723 1 97.19 262 ARG B N 1
ATOM 4340 C CA . ARG B 1 262 ? -10.648 5.688 -2.721 1 97.19 262 ARG B CA 1
ATOM 4341 C C . ARG B 1 262 ? -10.18 7.078 -2.299 1 97.19 262 ARG B C 1
ATOM 4343 O O . ARG B 1 262 ? -10.852 8.07 -2.578 1 97.19 262 ARG B O 1
ATOM 4350 N N . SER B 1 263 ? -9.062 7.02 -1.56 1 98.12 263 SER B N 1
ATOM 4351 C CA . SER B 1 263 ? -8.641 8.297 -1.002 1 98.12 263 SER B CA 1
ATOM 4352 C C . SER B 1 263 ? -7.23 8.656 -1.444 1 98.12 263 SER B C 1
ATOM 4354 O O . SER B 1 263 ? -6.41 7.77 -1.692 1 98.12 263 SER B O 1
ATOM 4356 N N . ARG B 1 264 ? -7.098 9.906 -1.563 1 98.06 264 ARG B N 1
ATOM 4357 C CA . ARG B 1 264 ? -5.781 10.508 -1.724 1 98.06 264 ARG B CA 1
ATOM 4358 C C . ARG B 1 264 ? -5.254 11.039 -0.393 1 98.06 264 ARG B C 1
ATOM 4360 O O . ARG B 1 264 ? -5.277 10.328 0.615 1 98.06 264 ARG B O 1
ATOM 4367 N N . HIS B 1 265 ? -4.777 12.234 -0.253 1 98.5 265 HIS B N 1
ATOM 4368 C CA . HIS B 1 265 ? -4.016 12.742 0.88 1 98.5 265 HIS B CA 1
ATOM 4369 C C . HIS B 1 265 ? -4.938 13.227 1.994 1 98.5 265 HIS B C 1
ATOM 4371 O O . HIS B 1 265 ? -4.484 13.492 3.111 1 98.5 265 HIS B O 1
ATOM 4377 N N . MET B 1 266 ? -6.207 13.375 1.754 1 97.56 266 MET B N 1
ATOM 4378 C CA . MET B 1 266 ? -7.203 13.766 2.748 1 97.56 266 MET B CA 1
ATOM 4379 C C . MET B 1 266 ? -8.367 12.781 2.764 1 97.56 266 MET B C 1
ATOM 4381 O O . MET B 1 266 ? -9.469 13.117 2.32 1 97.56 266 MET B O 1
ATOM 4385 N N . ALA B 1 267 ? -8.133 11.719 3.42 1 98.06 267 ALA B N 1
ATOM 4386 C CA . ALA B 1 267 ? -9.117 10.641 3.426 1 98.06 267 ALA B CA 1
ATOM 4387 C C . ALA B 1 267 ? -10.422 11.094 4.07 1 98.06 267 ALA B C 1
ATOM 4389 O O . ALA B 1 267 ? -11.5 10.648 3.678 1 98.06 267 ALA B O 1
ATOM 4390 N N . PHE B 1 268 ? -10.344 12.031 5.066 1 97.94 268 PHE B N 1
ATOM 4391 C CA . PHE B 1 268 ? -11.547 12.5 5.75 1 97.94 268 PHE B CA 1
ATOM 4392 C C . PHE B 1 268 ? -12.383 13.383 4.836 1 97.94 268 PHE B C 1
ATOM 4394 O O . PHE B 1 268 ? -13.547 13.664 5.129 1 97.94 268 PHE B O 1
ATOM 4401 N N . ILE B 1 269 ? -11.797 13.859 3.729 1 96.88 269 ILE B N 1
ATOM 4402 C CA . ILE B 1 269 ? -12.547 14.578 2.707 1 96.88 269 ILE B CA 1
ATOM 4403 C C . ILE B 1 269 ? -13.016 13.609 1.626 1 96.88 269 ILE B C 1
ATOM 4405 O O . ILE B 1 269 ? -14.188 13.602 1.259 1 96.88 269 ILE B O 1
ATOM 4409 N N . ASP B 1 270 ? -12.164 12.688 1.113 1 96.69 270 ASP B N 1
ATOM 4410 C CA . ASP B 1 270 ? -12.422 11.805 -0.022 1 96.69 270 ASP B CA 1
ATOM 4411 C C . ASP B 1 270 ? -13.461 10.742 0.333 1 96.69 270 ASP B C 1
ATOM 4413 O O . ASP B 1 270 ? -14.297 10.383 -0.499 1 96.69 270 ASP B O 1
ATOM 4417 N N . GLU B 1 271 ? -13.336 10.219 1.519 1 97.69 271 GLU B N 1
ATOM 4418 C CA . GLU B 1 271 ? -14.227 9.172 2.01 1 97.69 271 GLU B CA 1
ATOM 4419 C C . GLU B 1 271 ? -14.781 9.516 3.389 1 97.69 271 GLU B C 1
ATOM 4421 O O . GLU B 1 271 ? -14.641 8.734 4.332 1 97.69 271 GLU B O 1
ATOM 4426 N N . ASN B 1 272 ? -15.484 10.688 3.391 1 97.5 272 ASN B N 1
ATOM 4427 C CA . ASN B 1 272 ? -15.875 11.336 4.637 1 97.5 272 ASN B CA 1
ATOM 4428 C C . ASN B 1 272 ? -16.656 10.398 5.543 1 97.5 272 ASN B C 1
ATOM 4430 O O . ASN B 1 272 ? -16.312 10.211 6.711 1 97.5 272 ASN B O 1
ATOM 4434 N N . THR B 1 273 ? -17.688 9.734 5.055 1 97.94 273 THR B N 1
ATOM 4435 C CA . THR B 1 273 ? -18.562 8.891 5.867 1 97.94 273 THR B CA 1
ATOM 4436 C C . THR B 1 273 ? -17.781 7.746 6.496 1 97.94 273 THR B C 1
ATOM 4438 O O . THR B 1 273 ? -17.859 7.516 7.703 1 97.94 273 THR B O 1
ATOM 4441 N N . ALA B 1 274 ? -17 7.059 5.66 1 98.5 274 ALA B N 1
ATOM 4442 C CA . ALA B 1 274 ? -16.219 5.93 6.156 1 98.5 274 ALA B CA 1
ATOM 4443 C C . ALA B 1 274 ? -15.172 6.395 7.172 1 98.5 274 ALA B C 1
ATOM 4445 O O . ALA B 1 274 ? -14.969 5.75 8.203 1 98.5 274 ALA B O 1
ATOM 4446 N N . TYR B 1 275 ? -14.555 7.504 6.891 1 98.69 275 TYR B N 1
ATOM 4447 C CA . TYR B 1 275 ? -13.523 8.031 7.773 1 98.69 275 TYR B CA 1
ATOM 4448 C C . TYR B 1 275 ? -14.109 8.43 9.125 1 98.69 275 TYR B C 1
ATOM 4450 O O . TYR B 1 275 ? -13.57 8.07 10.172 1 98.69 275 TYR B O 1
ATOM 4458 N N . MET B 1 276 ? -15.211 9.164 9.102 1 98.56 276 MET B N 1
ATOM 4459 C CA . MET B 1 276 ? -15.805 9.656 10.336 1 98.56 276 MET B CA 1
ATOM 4460 C C . MET B 1 276 ? -16.344 8.508 11.188 1 98.56 276 MET B C 1
ATOM 4462 O O . MET B 1 276 ? -16.266 8.555 12.414 1 98.56 276 MET B O 1
ATOM 4466 N N . THR B 1 277 ? -16.875 7.531 10.547 1 98.5 277 THR B N 1
ATOM 4467 C CA . THR B 1 277 ? -17.312 6.348 11.273 1 98.5 277 THR B CA 1
ATOM 4468 C C . THR B 1 277 ? -16.141 5.672 11.977 1 98.5 277 THR B C 1
ATOM 4470 O O . THR B 1 277 ? -16.234 5.34 13.164 1 98.5 277 THR B O 1
ATOM 4473 N N . ARG B 1 278 ? -15.047 5.512 11.258 1 98.56 278 ARG B N 1
ATOM 4474 C CA . ARG B 1 278 ? -13.852 4.891 11.812 1 98.56 278 ARG B CA 1
ATOM 4475 C C . ARG B 1 278 ? -13.305 5.707 12.984 1 98.56 278 ARG B C 1
ATOM 4477 O O . ARG B 1 278 ? -12.93 5.145 14.016 1 98.56 278 ARG B O 1
ATOM 4484 N N . LEU B 1 279 ? -13.289 6.988 12.797 1 98.75 279 LEU B N 1
ATOM 4485 C CA . LEU B 1 279 ? -12.758 7.879 13.828 1 98.75 279 LEU B CA 1
ATOM 4486 C C . LEU B 1 279 ? -13.648 7.871 15.062 1 98.75 279 LEU B C 1
ATOM 4488 O O . LEU B 1 279 ? -13.156 7.852 16.188 1 98.75 279 LEU B O 1
ATOM 4492 N N . ARG B 1 280 ? -14.945 7.941 14.875 1 98.31 280 ARG B N 1
ATOM 4493 C CA . ARG B 1 280 ? -15.898 7.91 15.977 1 98.31 280 ARG B CA 1
ATOM 4494 C C . ARG B 1 280 ? -15.695 6.672 16.844 1 98.31 280 ARG B C 1
ATOM 4496 O O . ARG B 1 280 ? -15.641 6.766 18.078 1 98.31 280 ARG B O 1
ATOM 4503 N N . HIS B 1 281 ? -15.555 5.531 16.203 1 98.38 281 HIS B N 1
ATOM 4504 C CA . HIS B 1 281 ? -15.352 4.281 16.922 1 98.38 281 HIS B CA 1
ATOM 4505 C C . HIS B 1 281 ? -14.023 4.289 17.672 1 98.38 281 HIS B C 1
ATOM 4507 O O . HIS B 1 281 ? -13.938 3.814 18.812 1 98.38 281 HIS B O 1
ATOM 4513 N N . TRP B 1 282 ? -13.047 4.816 17.078 1 98.75 282 TRP B N 1
ATOM 4514 C CA . TRP B 1 282 ? -11.727 4.863 17.688 1 98.75 282 TRP B CA 1
ATOM 4515 C C . TRP B 1 282 ? -11.734 5.719 18.953 1 98.75 282 TRP B C 1
ATOM 4517 O O . TRP B 1 282 ? -11.25 5.289 20 1 98.75 282 TRP B O 1
ATOM 4527 N N . LEU B 1 283 ? -12.234 6.902 18.797 1 98.62 283 LEU B N 1
ATOM 4528 C CA . LEU B 1 283 ? -12.242 7.84 19.922 1 98.62 283 LEU B CA 1
ATOM 4529 C C . LEU B 1 283 ? -13.07 7.293 21.078 1 98.62 283 LEU B C 1
ATOM 4531 O O . LEU B 1 283 ? -12.672 7.402 22.234 1 98.62 283 LEU B O 1
ATOM 4535 N N . ALA B 1 284 ? -14.188 6.68 20.781 1 97.81 284 ALA B N 1
ATOM 4536 C CA . ALA B 1 284 ? -15.047 6.102 21.812 1 97.81 284 ALA B CA 1
ATOM 4537 C C . ALA B 1 284 ? -14.328 4.977 22.547 1 97.81 284 ALA B C 1
ATOM 4539 O O . ALA B 1 284 ? -14.484 4.828 23.766 1 97.81 284 ALA B O 1
ATOM 4540 N N . ALA B 1 285 ? -13.547 4.246 21.875 1 98.25 285 ALA B N 1
ATOM 4541 C CA . ALA B 1 285 ? -12.867 3.086 22.453 1 98.25 285 ALA B CA 1
ATOM 4542 C C . ALA B 1 285 ? -11.711 3.52 23.344 1 98.25 285 ALA B C 1
ATOM 4544 O O . ALA B 1 285 ? -11.219 2.732 24.156 1 98.25 285 ALA B O 1
ATOM 4545 N N . HIS B 1 286 ? -11.305 4.762 23.219 1 97.69 286 HIS B N 1
ATOM 4546 C CA . HIS B 1 286 ? -10.094 5.16 23.922 1 97.69 286 HIS B CA 1
ATOM 4547 C C . HIS B 1 286 ? -10.344 6.387 24.797 1 97.69 286 HIS B C 1
ATOM 4549 O O . HIS B 1 286 ? -9.406 7.113 25.125 1 97.69 286 HIS B O 1
ATOM 4555 N N . ASP B 1 287 ? -11.578 6.727 25.109 1 94.69 287 ASP B N 1
ATOM 4556 C CA . ASP B 1 287 ? -11.914 7.828 26 1 94.69 287 ASP B CA 1
ATOM 4557 C C . ASP B 1 287 ? -11.445 7.539 27.422 1 94.69 287 ASP B C 1
ATOM 4559 O O . ASP B 1 287 ? -11.469 6.391 27.875 1 94.69 287 ASP B O 1
#

Solvent-accessible surface area (backbone atoms only — not comparable to full-atom values): 29212 Å² total; per-residue (Å²): 82,85,49,97,93,40,41,35,35,71,48,77,43,56,39,86,82,40,91,49,58,30,36,37,47,32,47,31,61,54,25,42,44,36,45,69,56,59,72,48,51,59,56,14,70,74,68,37,26,21,36,36,36,33,16,57,77,30,8,38,83,13,42,60,76,96,52,80,85,57,46,39,71,67,50,56,46,52,50,52,54,48,48,33,60,75,68,68,48,66,50,29,31,40,36,10,28,31,39,14,17,36,48,48,50,48,39,38,57,76,60,58,65,75,42,56,51,30,37,33,38,32,24,26,57,45,33,40,64,60,46,27,51,51,40,51,53,56,45,70,52,42,44,70,68,36,39,50,27,47,51,49,21,61,74,67,69,44,85,75,46,69,60,29,49,52,30,50,48,55,51,35,42,60,18,45,54,62,82,85,50,91,89,47,60,64,56,68,65,52,89,74,44,64,7,61,64,39,19,37,52,19,35,22,91,49,89,53,48,58,68,24,71,48,34,80,41,72,40,53,90,46,34,56,62,41,70,42,48,29,40,36,36,31,9,69,40,14,68,24,32,63,69,48,45,46,55,49,48,75,37,31,76,37,54,50,77,50,76,39,85,75,10,25,42,43,36,63,70,60,39,34,71,66,39,51,52,53,49,52,54,51,52,65,74,49,101,82,85,50,96,92,41,40,35,35,70,46,77,43,57,38,85,81,40,90,49,57,30,36,38,47,32,48,32,60,54,24,42,44,36,45,69,56,59,73,48,51,61,56,15,70,73,68,37,26,21,34,38,36,33,17,58,76,29,8,38,81,13,40,61,74,95,53,78,85,56,45,38,72,66,50,56,45,51,50,51,53,48,49,34,61,74,69,67,49,67,50,28,31,41,34,10,28,31,40,14,17,38,48,49,48,48,39,38,56,77,60,57,64,74,40,58,52,31,37,34,38,32,26,26,55,44,33,40,64,60,45,26,53,51,39,51,55,57,44,71,55,43,44,72,66,36,40,50,27,47,50,49,22,61,74,67,69,45,85,76,45,67,60,29,49,52,29,49,49,54,50,35,43,61,18,45,54,62,83,83,52,91,88,46,60,65,54,69,64,51,89,72,42,66,7,60,65,40,20,38,52,18,37,22,92,50,90,52,46,58,68,24,71,47,35,79,41,69,39,54,89,46,34,57,63,41,71,43,49,30,41,35,34,30,9,70,39,14,69,25,31,62,68,48,45,46,55,47,48,75,37,30,76,39,54,48,76,50,76,38,86,74,10,25,43,44,37,63,70,61,37,35,69,64,39,51,52,54,49,53,54,50,51,66,74,49,102

pLDDT: mean 97.43, std 1.97, range [85.25, 98.94]

Foldseek 3Di:
DDDPNWWKFKDKAFDPPDPAQAEEEAEAFLFDWCLVVVLCNVVRVVPRHIYMYINFEQWFPIDNDPDLVCLALVNRLSVVVVVCVVSVRQAHAYEYAARGLLSVLCNCLVVVRHRHLEYEYALYFQFLVVLLVVLVVVQVVDDPQLNVLCVVCVVVVNCPDPSNVVSQLVLCVQAPHHDDDPPADPSVVDDIGTSPSSNCQQARDHRNDGDHNCNGRHCLQRLCSNQHAYEYEAECSESCHPVRRVSNVVRHPHYDYDYHDQDHRCCCRRVVVVVSVVVSVVSVVRD/DDDPNWDKFKDKAFDPPDPAAEEEEAEAFLFDWCLVVVLCNVVRVVPRHIYMYINFEQWFPIDNDPDLVCLALVNRLSVVVVVCVVSVRLAHAYEYAAVGLLSVLCNCLVVVRHHHLEYEYALYFQFLVVLLVVLLVVQVVDDPQLNVLCVVCVVVVNCPDPSNVVSQLVLCVQAPHHDDDPPADPSVVDDIGTSPSSRCQQARDHRNDGDHNCNGRHCLQRLCSNQHAYEYEAECSESCHPVRRVSNQVRHPHYDYDYHDQDHRCCCRRVVVVVSVVVSVVSVVRD

Secondary structure (DSSP, 8-state):
-EETTEE-EEEEES-TT-SSPPEEEE-STTT--GGGGGGGHHHHHHH---EEEEE-TTSTTS---S-GGG-SHHHHHHHHHHHHHHTT-SSEEEEEETHHHHHHHHIIIII--S-EEEEEEES--SBHHHHHHHHHHHHTTS-HHHHHHHHHHHHHT---SHHHHHHHHHHHHHHT-----TTS-HHHHS-----HHHHHHHT-SSTT---STTTT-B-GGGGGG--S-EEEEEETT-SS-HHHHHHHHHH-TTEEEEEETT-SS-HHHHTHHHHHHHHHHHHHHT-/-EETTEE-EEEEES-TT-SSPPEEEE-STTT--GGGGGGGHHHHHHH---EEEEE-TTSTTS---S-GGG-SHHHHHHHHHHHHHHTT-SSEEEEEETHHHHHHHHIIIII--S-EEEEEEES--SBHHHHHHHHHHHHTTS-HHHHHHHHHHHHHT---SHHHHHHHHHHHHHHT-----TTS-HHHHS-----HHHHHHHT-SSTT---STTTT-B-GGGGGG--S-EEEEEETT-SS-HHHHHHHHHH-TTEEEEEETT-SS-HHHHTHHHHHHHHHHHHHHT-